Protein AF-A0A965QPT8-F1 (afdb_monomer_lite)

Foldseek 3Di:
DVVVVVVVVLVVVLVVLVVVLVVLVVVLVVLVVVLVVLVVVLVVLVVVLVVLVVVLVVLVVVLVVDDDPVNVVSVVVNVVSVVVNVVSVVVNVVSVVVNVVSVVVSVVSVVVSVVSVVVSCVSVDDPVPVVVVVVVVVVCCVVPPDPDDPPLLVLLLVPPQPPPEAPDQPQDQFAFDDDPNDTFGLVLLVVVVVVVVVVCVVPVQFAEEEEELDDVHLVSNVVVCCVRPVPQVVDPPRYDRYYLVPCPPAAGQEYEYEHGWAAHPVRATDPCSDCLLPECVLVSVVRRVPRHPHYYRYHYNDALVSQPVVPGPYCSSVVVSVVRVQSVCVNVVPPRDDRPPPPPDDPCVDPLNCCQVPPDPDPQWHWDPDDPLASIWIARNVVRDTPDTHHDCPDNVSVDSDPCSNVPD

Secondary structure (DSSP, 8-state):
-HHHHHHHHHHHHHHHHHHHHHHHHHHHHHHHHHHHHHHHHHHHHHHHHHHHHHHHHHHHHHHTT--THHHHHHHHHHHHHHHHHHHHHHHHHHHHHHHHHHHHHHHHHHHHHHHHHHHHHHHHSSSHHHHHHHHHHHHHHHHS---S-TTHHHHHHTTSS-SS--S--EE-----EEETTEEE-HHHHHHHHHHHHHHHHH-TTS-EEEEESSHHHHHHHHHHHHHH-HHHHT-TTTEEEEETTT-SS--EEEEEEE----B-TTSPBP---GGGGSTTHHHHHHHHHT-EEEEEEEEESS-GGG--GGG-SSHHHHHHHHHHHHHHHHHTT--PPP--------GGGSHHHHHHHH---BTTEEEE---TTSSEEEEETTTTEEEEEE--SSHHHHS-SSHHHHH--

Structure (mmCIF, N/CA/C/O backbone):
data_AF-A0A965QPT8-F1
#
_entry.id   AF-A0A965QPT8-F1
#
loop_
_atom_site.group_PDB
_atom_site.id
_atom_site.type_symbol
_atom_site.label_atom_id
_atom_site.label_alt_id
_atom_site.label_comp_id
_atom_site.label_asym_id
_atom_site.label_entity_id
_atom_site.label_seq_id
_atom_site.pdbx_PDB_ins_code
_atom_site.Cartn_x
_atom_site.Cartn_y
_atom_site.Cartn_z
_atom_site.occupancy
_atom_site.B_iso_or_equiv
_atom_site.auth_seq_id
_atom_site.auth_comp_id
_atom_site.auth_asym_id
_atom_site.auth_atom_id
_atom_site.pdbx_PDB_model_num
ATOM 1 N N . ALA A 1 1 ? -0.786 41.538 -12.255 1.00 50.56 1 ALA A N 1
ATOM 2 C CA . ALA A 1 1 ? 0.333 42.126 -11.485 1.00 50.56 1 ALA A CA 1
ATOM 3 C C . ALA A 1 1 ? 1.001 41.079 -10.585 1.00 50.56 1 ALA A C 1
ATOM 5 O O . ALA A 1 1 ? 1.682 40.236 -11.138 1.00 50.56 1 ALA A O 1
ATOM 6 N N . LEU A 1 2 ? 0.750 41.017 -9.266 1.00 43.22 2 LEU A N 1
ATOM 7 C CA . LEU A 1 2 ? 1.471 40.106 -8.341 1.00 43.22 2 LEU A CA 1
ATOM 8 C C . LEU A 1 2 ? 1.385 38.607 -8.709 1.00 43.22 2 LEU A C 1
ATOM 10 O O . LEU A 1 2 ? 2.377 37.894 -8.639 1.00 43.22 2 LEU A O 1
ATOM 14 N N . LYS A 1 3 ? 0.218 38.133 -9.168 1.00 45.47 3 LYS A N 1
ATOM 15 C CA . LYS A 1 3 ? 0.028 36.746 -9.643 1.00 45.47 3 LYS A CA 1
ATOM 16 C C . LYS A 1 3 ? 0.773 36.444 -10.955 1.00 45.47 3 LYS A C 1
ATOM 18 O O . LYS A 1 3 ? 1.236 35.329 -11.150 1.00 45.47 3 LYS A O 1
ATOM 23 N N . GLU A 1 4 ? 0.874 37.423 -11.853 1.00 49.72 4 GLU A N 1
ATOM 24 C CA . GLU A 1 4 ? 1.564 37.270 -13.147 1.00 49.72 4 GLU A CA 1
ATOM 25 C C . GLU A 1 4 ? 3.082 37.326 -12.981 1.00 49.72 4 GLU A C 1
ATOM 27 O O . GLU A 1 4 ? 3.799 36.580 -13.638 1.00 49.72 4 GLU A O 1
ATOM 32 N N . GLU A 1 5 ? 3.567 38.166 -12.070 1.00 60.28 5 GLU A N 1
ATOM 33 C CA . GLU A 1 5 ? 4.981 38.261 -11.705 1.00 60.28 5 GLU A CA 1
ATOM 34 C C . GLU A 1 5 ? 5.478 36.944 -11.089 1.00 60.28 5 GLU A C 1
ATOM 36 O O . GLU A 1 5 ? 6.514 36.417 -11.489 1.00 60.28 5 GLU A O 1
ATOM 41 N N . GLN A 1 6 ? 4.671 36.339 -10.213 1.00 57.94 6 GLN A N 1
ATOM 42 C CA . GLN A 1 6 ? 4.977 35.051 -9.590 1.00 57.94 6 GLN A CA 1
ATOM 43 C C . GLN A 1 6 ? 4.941 33.883 -10.592 1.00 57.94 6 GLN A C 1
ATOM 45 O O . GLN A 1 6 ? 5.857 33.066 -10.620 1.00 57.94 6 GLN A O 1
ATOM 50 N N . LEU A 1 7 ? 3.954 33.856 -11.496 1.00 59.75 7 LEU A N 1
ATOM 51 C CA . LEU A 1 7 ? 3.874 32.856 -12.569 1.00 59.75 7 LEU A CA 1
ATOM 52 C C . LEU A 1 7 ? 5.049 32.960 -13.561 1.00 59.75 7 LEU A C 1
ATOM 54 O O . LEU A 1 7 ? 5.481 31.959 -14.133 1.00 59.75 7 LEU A O 1
ATOM 58 N N . THR A 1 8 ? 5.552 34.173 -13.788 1.00 70.94 8 THR A N 1
ATOM 59 C CA . THR A 1 8 ? 6.697 34.418 -14.675 1.00 70.94 8 THR A CA 1
ATOM 60 C C . THR A 1 8 ? 7.992 33.921 -14.032 1.00 70.94 8 THR A C 1
ATOM 62 O O . THR A 1 8 ? 8.745 33.200 -14.682 1.00 70.94 8 THR A O 1
ATOM 65 N N . ALA A 1 9 ? 8.194 34.196 -12.740 1.00 72.38 9 ALA A N 1
ATOM 66 C CA . ALA A 1 9 ? 9.336 33.689 -11.979 1.00 72.38 9 ALA A CA 1
ATOM 67 C C . ALA A 1 9 ? 9.368 32.148 -11.907 1.00 72.38 9 ALA A C 1
ATOM 69 O O . ALA A 1 9 ? 10.425 31.540 -12.086 1.00 72.38 9 ALA A O 1
ATOM 70 N N . ASP A 1 10 ? 8.213 31.501 -11.724 1.00 71.19 10 ASP A N 1
ATOM 71 C CA . ASP A 1 10 ? 8.118 30.035 -11.694 1.00 71.19 10 ASP A CA 1
ATOM 72 C C . ASP A 1 10 ? 8.452 29.407 -13.058 1.00 71.19 10 ASP A C 1
ATOM 74 O O . ASP A 1 10 ? 9.166 28.405 -13.130 1.00 71.19 10 ASP A O 1
ATOM 78 N N . ARG A 1 11 ? 8.008 30.027 -14.161 1.00 74.50 11 ARG A N 1
ATOM 79 C CA . ARG A 1 11 ? 8.351 29.591 -15.528 1.00 74.50 11 ARG A CA 1
ATOM 80 C C . ARG A 1 11 ? 9.834 29.750 -15.837 1.00 74.50 11 ARG A C 1
ATOM 82 O O . ARG A 1 11 ? 10.418 28.877 -16.476 1.00 74.50 11 ARG A O 1
ATOM 89 N N . GLU A 1 12 ? 10.449 30.842 -15.394 1.00 82.06 12 GLU A N 1
ATOM 90 C CA . GLU A 1 12 ? 11.890 31.054 -15.552 1.00 82.06 12 GLU A CA 1
ATOM 91 C C . GLU A 1 12 ? 12.697 30.017 -14.766 1.00 82.06 12 GLU A C 1
ATOM 93 O O . GLU A 1 12 ? 13.666 29.463 -15.292 1.00 82.06 12 GLU A O 1
ATOM 98 N N . LYS A 1 13 ? 12.255 29.683 -13.548 1.00 81.19 13 LYS A N 1
ATOM 99 C CA . LYS A 1 13 ? 12.874 28.644 -12.722 1.00 81.19 13 LYS A CA 1
ATOM 100 C C . LYS A 1 13 ? 12.745 27.253 -13.355 1.00 81.19 13 LYS A C 1
ATOM 102 O O . LYS A 1 13 ? 13.746 26.552 -13.474 1.00 81.19 13 LYS A O 1
ATOM 107 N N . GLN A 1 14 ? 11.561 26.883 -13.845 1.00 79.50 14 GLN A N 1
ATOM 108 C CA . GLN A 1 14 ? 11.349 25.622 -14.572 1.00 79.50 14 GLN A CA 1
ATOM 109 C C . GLN A 1 14 ? 12.210 25.539 -15.839 1.00 79.50 14 GLN A C 1
ATOM 111 O O . GLN A 1 14 ? 12.850 24.521 -16.097 1.00 79.50 14 GLN A O 1
ATOM 116 N N . ALA A 1 15 ? 12.281 26.624 -16.615 1.00 84.06 15 ALA A N 1
ATOM 117 C CA . ALA A 1 15 ? 13.116 26.679 -17.809 1.00 84.06 15 ALA A CA 1
ATOM 118 C C . ALA A 1 15 ? 14.611 26.537 -17.476 1.00 84.06 15 ALA A C 1
ATOM 120 O O . ALA A 1 15 ? 15.353 25.933 -18.251 1.00 84.06 15 ALA A O 1
ATOM 121 N N . ALA A 1 16 ? 15.062 27.067 -16.336 1.00 87.56 16 ALA A N 1
ATOM 122 C CA . ALA A 1 16 ? 16.435 26.904 -15.870 1.00 87.56 16 ALA A CA 1
ATOM 123 C C . ALA A 1 16 ? 16.743 25.447 -15.484 1.00 87.56 16 ALA A C 1
ATOM 125 O O . ALA A 1 16 ? 17.744 24.904 -15.953 1.00 87.56 16 ALA A O 1
ATOM 126 N N . VAL A 1 17 ? 15.864 24.794 -14.716 1.00 86.12 17 VAL A N 1
ATOM 127 C CA . VAL A 1 17 ? 16.015 23.377 -14.332 1.00 86.12 17 VAL A CA 1
ATOM 128 C C . VAL A 1 17 ? 15.982 22.472 -15.571 1.00 86.12 17 VAL A C 1
ATOM 130 O O . VAL A 1 17 ? 16.846 21.614 -15.738 1.00 86.12 17 VAL A O 1
ATOM 133 N N . GLN A 1 18 ? 15.078 22.726 -16.523 1.00 84.00 18 GLN A N 1
ATOM 134 C CA . GLN A 1 18 ? 15.009 21.962 -17.772 1.00 84.00 18 GLN A CA 1
ATOM 135 C C . GLN A 1 18 ? 16.285 22.086 -18.624 1.00 84.00 18 GLN A C 1
ATOM 137 O O . GLN A 1 18 ? 16.716 21.112 -19.244 1.00 84.00 18 GLN A O 1
ATOM 142 N N . ARG A 1 19 ? 16.929 23.262 -18.653 1.00 91.12 19 ARG A N 1
ATOM 143 C CA . ARG A 1 19 ? 18.230 23.431 -19.330 1.00 91.12 19 ARG A CA 1
ATOM 144 C C . ARG A 1 19 ? 19.323 22.592 -18.670 1.00 91.12 19 ARG A C 1
ATOM 146 O O . ARG A 1 19 ? 20.149 22.029 -19.382 1.00 91.12 19 ARG A O 1
ATOM 153 N N . GLN A 1 20 ? 19.319 22.492 -17.341 1.00 89.81 20 GLN A N 1
ATOM 154 C CA . GLN A 1 20 ? 20.277 21.663 -16.606 1.00 89.81 20 GLN A CA 1
ATOM 155 C C . GLN A 1 20 ? 20.060 20.171 -16.889 1.00 89.81 20 GLN A C 1
ATOM 157 O O . GLN A 1 20 ? 21.029 19.477 -17.184 1.00 89.81 20 GLN A O 1
ATOM 162 N N . ILE A 1 21 ? 18.807 19.701 -16.917 1.00 83.81 21 ILE A N 1
ATOM 163 C CA . ILE A 1 21 ? 18.468 18.318 -17.303 1.00 83.81 21 ILE A CA 1
ATOM 164 C C . ILE A 1 21 ? 18.983 18.005 -18.712 1.00 83.81 21 ILE A C 1
ATOM 166 O O . ILE A 1 21 ? 19.650 16.993 -18.915 1.00 83.81 21 ILE A O 1
ATOM 170 N N . ASN A 1 22 ? 18.734 18.891 -19.680 1.00 87.69 22 ASN A N 1
ATOM 171 C CA . ASN A 1 22 ? 19.180 18.685 -21.059 1.00 87.69 22 ASN A CA 1
ATOM 172 C C . ASN A 1 22 ? 20.716 18.675 -21.179 1.00 87.69 22 ASN A C 1
ATOM 174 O O . ASN A 1 22 ? 21.258 17.902 -21.966 1.00 87.69 22 ASN A O 1
ATOM 178 N N . SER A 1 23 ? 21.421 19.492 -20.385 1.00 91.81 23 SER A N 1
ATOM 179 C CA . SER A 1 23 ? 22.890 19.451 -20.299 1.00 91.81 23 SER A CA 1
ATOM 180 C C . SER A 1 23 ? 23.375 18.090 -19.801 1.00 91.81 23 SER A C 1
ATOM 182 O O . SER A 1 23 ? 24.230 17.473 -20.432 1.00 91.81 23 SER A O 1
ATOM 184 N N . LYS A 1 24 ? 22.781 17.585 -18.712 1.00 87.62 24 LYS A N 1
ATOM 185 C CA . LYS A 1 24 ? 23.139 16.284 -18.132 1.00 87.62 24 LYS A CA 1
ATOM 186 C C . LYS A 1 24 ? 22.834 15.124 -19.070 1.00 87.62 24 LYS A C 1
ATOM 188 O O . LYS A 1 24 ? 23.633 14.200 -19.167 1.00 87.62 24 LYS A O 1
ATOM 193 N N . LEU A 1 25 ? 21.737 15.200 -19.821 1.00 85.31 25 LEU A N 1
ATOM 194 C CA . LEU A 1 25 ? 21.404 14.207 -20.840 1.00 85.31 25 LEU A CA 1
ATOM 195 C C . LEU A 1 25 ? 22.477 14.140 -21.939 1.00 85.31 25 LEU A C 1
ATOM 197 O O . LEU A 1 25 ? 22.911 13.051 -22.298 1.00 85.31 25 LEU A O 1
ATOM 201 N N . SER A 1 26 ? 22.964 15.290 -22.411 1.00 90.25 26 SER A N 1
ATOM 202 C CA . SER A 1 26 ? 24.035 15.342 -23.415 1.00 90.25 26 SER A CA 1
ATOM 203 C C . SER A 1 26 ? 25.367 14.772 -22.898 1.00 90.25 26 SER A C 1
ATOM 205 O O . SER A 1 26 ? 26.088 14.101 -23.644 1.00 90.25 26 SER A O 1
ATOM 207 N N . GLU A 1 27 ? 25.695 15.003 -21.622 1.00 90.56 27 GLU A N 1
ATOM 208 C CA . GLU A 1 27 ? 26.868 14.406 -20.964 1.00 90.56 27 GLU A CA 1
ATOM 209 C C . GLU A 1 27 ? 26.737 12.871 -20.877 1.00 90.56 27 GLU A C 1
ATOM 211 O O . GLU A 1 27 ? 27.682 12.152 -21.214 1.00 90.56 27 GLU A O 1
ATOM 216 N N . ILE A 1 28 ? 25.551 12.365 -20.513 1.00 83.44 28 ILE A N 1
ATOM 217 C CA . ILE A 1 28 ? 25.244 10.926 -20.454 1.00 83.44 28 ILE A CA 1
ATOM 218 C C . ILE A 1 28 ? 25.364 10.277 -21.840 1.00 83.44 28 ILE A C 1
ATOM 220 O O . ILE A 1 28 ? 26.053 9.267 -21.976 1.00 83.44 28 ILE A O 1
ATOM 224 N N . GLU A 1 29 ? 24.772 10.869 -22.881 1.00 88.69 29 GLU A N 1
ATOM 225 C CA . GLU A 1 29 ? 24.852 10.359 -24.262 1.00 88.69 29 GLU A CA 1
ATOM 226 C C . GLU A 1 29 ? 26.306 10.260 -24.757 1.00 88.69 29 GLU A C 1
ATOM 228 O O . GLU A 1 29 ? 26.697 9.302 -25.435 1.00 88.69 29 GLU A O 1
ATOM 233 N N . THR A 1 30 ? 27.141 11.233 -24.380 1.00 91.31 30 THR A N 1
ATOM 234 C CA . THR A 1 30 ? 28.570 11.231 -24.718 1.00 91.31 30 THR A CA 1
ATOM 235 C C . THR A 1 30 ? 29.298 10.060 -24.048 1.00 91.31 30 THR A C 1
ATOM 237 O O . THR A 1 30 ? 30.076 9.363 -24.708 1.00 91.31 30 THR A O 1
ATOM 240 N N . LEU A 1 31 ? 29.022 9.802 -22.764 1.00 87.25 31 LEU A N 1
ATOM 241 C CA . LEU A 1 31 ? 29.591 8.663 -22.036 1.00 87.25 31 LEU A CA 1
ATOM 242 C C . LEU A 1 31 ? 29.100 7.321 -22.586 1.00 87.25 31 LEU A C 1
ATOM 244 O O . LEU A 1 31 ? 29.902 6.408 -22.747 1.00 87.25 31 LEU A O 1
ATOM 248 N N . GLU A 1 32 ? 27.825 7.192 -22.950 1.00 84.69 32 GLU A N 1
ATOM 249 C CA . GLU A 1 32 ? 27.289 5.965 -23.556 1.00 84.69 32 GLU A CA 1
ATOM 250 C C . GLU A 1 32 ? 27.970 5.625 -24.886 1.00 84.69 32 GLU A C 1
ATOM 252 O O . GLU A 1 32 ? 28.325 4.468 -25.142 1.00 84.69 32 GLU A O 1
ATOM 257 N N . SER A 1 33 ? 28.231 6.640 -25.711 1.00 91.00 33 SER A N 1
ATOM 258 C CA . SER A 1 33 ? 29.030 6.481 -26.927 1.00 91.00 33 SER A CA 1
ATOM 259 C C . SER A 1 33 ? 30.456 6.003 -26.609 1.00 91.00 33 SER A C 1
ATOM 261 O O . SER A 1 33 ? 30.985 5.136 -27.310 1.00 91.00 33 SER A O 1
ATOM 263 N N . ASN A 1 34 ? 31.098 6.540 -25.568 1.00 89.12 34 ASN A N 1
ATOM 264 C CA . ASN A 1 34 ? 32.452 6.132 -25.174 1.00 89.12 34 ASN A CA 1
ATOM 265 C C . ASN A 1 34 ? 32.494 4.701 -24.623 1.00 89.12 34 ASN A C 1
ATOM 267 O O . ASN A 1 34 ? 33.325 3.910 -25.069 1.00 89.12 34 ASN A O 1
ATOM 271 N N . LEU A 1 35 ? 31.548 4.329 -23.757 1.00 86.12 35 LEU A N 1
ATOM 272 C CA . LEU A 1 35 ? 31.392 2.966 -23.238 1.00 86.12 35 LEU A CA 1
ATOM 273 C C . LEU A 1 35 ? 31.191 1.952 -24.369 1.00 86.12 35 LEU A C 1
ATOM 275 O O . LEU A 1 35 ? 31.796 0.877 -24.366 1.00 86.12 35 LEU A O 1
ATOM 279 N N . THR A 1 36 ? 30.404 2.314 -25.385 1.00 89.12 36 THR A N 1
ATOM 280 C CA . THR A 1 36 ? 30.201 1.477 -26.576 1.00 89.12 36 THR A CA 1
ATOM 281 C C . THR A 1 36 ? 31.514 1.257 -27.335 1.00 89.12 36 THR A C 1
ATOM 283 O O . THR A 1 36 ? 31.827 0.129 -27.720 1.00 89.12 36 THR A O 1
ATOM 286 N N . LYS A 1 37 ? 32.320 2.314 -27.520 1.00 91.94 37 LYS A N 1
ATOM 287 C CA . LYS A 1 37 ? 33.637 2.223 -28.176 1.00 91.94 37 LYS A CA 1
ATOM 288 C C . LYS A 1 37 ? 34.616 1.360 -27.378 1.00 91.94 37 LYS A C 1
ATOM 290 O O . LYS A 1 37 ? 35.247 0.486 -27.966 1.00 91.94 37 LYS A O 1
ATOM 295 N N . LEU A 1 38 ? 34.702 1.560 -26.062 1.00 88.69 38 LEU A N 1
ATOM 296 C CA . LEU A 1 38 ? 35.573 0.784 -25.170 1.00 88.69 38 LEU A CA 1
ATOM 297 C C . LEU A 1 38 ? 35.187 -0.699 -25.140 1.00 88.69 38 LEU A C 1
ATOM 299 O O . LEU A 1 38 ? 36.053 -1.569 -25.192 1.00 88.69 38 LEU A O 1
ATOM 303 N N . THR A 1 39 ? 33.888 -1.002 -25.133 1.00 87.06 39 THR A N 1
ATOM 304 C CA . THR A 1 39 ? 33.388 -2.384 -25.192 1.00 87.06 39 THR A CA 1
ATOM 305 C C . THR A 1 39 ? 33.789 -3.067 -26.504 1.00 87.06 39 THR A C 1
ATOM 307 O O . THR A 1 39 ? 34.245 -4.211 -26.501 1.00 87.06 39 THR A O 1
ATOM 310 N N . ALA A 1 40 ? 33.680 -2.360 -27.635 1.00 90.88 40 ALA A N 1
ATOM 311 C CA . ALA A 1 40 ? 34.121 -2.874 -28.931 1.00 90.88 40 ALA A CA 1
ATOM 312 C C . ALA A 1 40 ? 35.648 -3.077 -28.994 1.00 90.88 40 ALA A C 1
ATOM 314 O O . ALA A 1 40 ? 36.122 -4.075 -29.542 1.00 90.88 40 ALA A O 1
ATOM 315 N N . GLU A 1 41 ? 36.423 -2.158 -28.411 1.00 92.56 41 GLU A N 1
ATOM 316 C CA . GLU A 1 41 ? 37.880 -2.272 -28.306 1.00 92.56 41 GLU A CA 1
ATOM 317 C C . GLU A 1 41 ? 38.298 -3.489 -27.468 1.00 92.56 41 GLU A C 1
ATOM 319 O O . GLU A 1 41 ? 39.163 -4.257 -27.897 1.00 92.56 41 GLU A O 1
ATOM 324 N N . LEU A 1 42 ? 37.638 -3.726 -26.329 1.00 90.81 42 LEU A N 1
ATOM 325 C CA . LEU A 1 42 ? 37.866 -4.906 -25.491 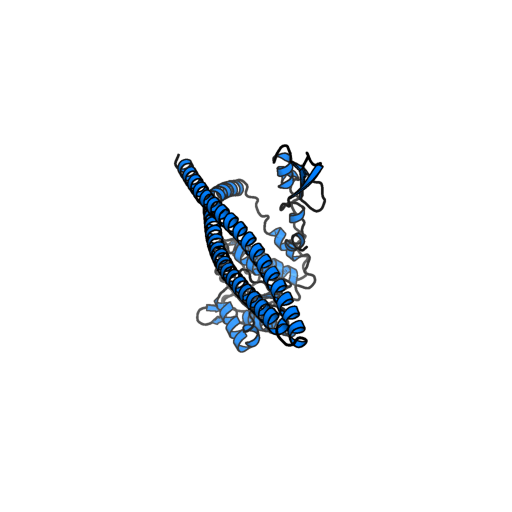1.00 90.81 42 LEU A CA 1
ATOM 326 C C . LEU A 1 42 ? 37.602 -6.207 -26.256 1.00 90.81 42 LEU A C 1
ATOM 328 O O . LEU A 1 42 ? 38.450 -7.098 -26.233 1.00 90.81 42 LEU A O 1
ATOM 332 N N . GLY A 1 43 ? 36.494 -6.294 -26.999 1.00 87.31 43 GLY A N 1
ATOM 333 C CA . GLY A 1 43 ? 36.199 -7.466 -27.833 1.00 87.31 43 GLY A CA 1
ATOM 334 C C . GLY A 1 43 ? 37.259 -7.715 -28.917 1.00 87.31 43 GLY A C 1
ATOM 335 O O . GLY A 1 43 ? 37.660 -8.855 -29.160 1.00 87.31 43 GLY A O 1
ATOM 336 N N . SER A 1 44 ? 37.781 -6.649 -29.532 1.00 94.12 44 SER A N 1
ATOM 337 C CA . SER A 1 44 ? 38.878 -6.737 -30.509 1.00 94.12 44 SER A CA 1
ATOM 338 C C . SER A 1 44 ? 40.188 -7.219 -29.873 1.00 94.12 44 SER A C 1
ATOM 340 O O . SER A 1 44 ? 40.868 -8.095 -30.417 1.00 94.12 44 SER A O 1
ATOM 342 N N . LEU A 1 45 ? 40.539 -6.690 -28.696 1.00 92.94 45 LEU A N 1
ATOM 343 C CA . LEU A 1 45 ? 41.721 -7.117 -27.944 1.00 92.94 45 LEU A CA 1
ATOM 344 C C . LEU A 1 45 ? 41.620 -8.585 -27.519 1.00 92.94 45 LEU A C 1
ATOM 346 O O . LEU A 1 45 ? 42.596 -9.320 -27.658 1.00 92.94 45 LEU A O 1
ATOM 350 N N . GLU A 1 46 ? 40.449 -9.036 -27.070 1.00 92.06 46 GLU A N 1
ATOM 351 C CA . GLU A 1 46 ? 40.205 -10.437 -26.715 1.00 92.06 46 GLU A CA 1
ATOM 352 C C . GLU A 1 46 ? 40.377 -11.382 -27.903 1.00 92.06 46 GLU A C 1
ATOM 354 O O . GLU A 1 46 ? 41.046 -12.408 -27.769 1.00 92.06 46 GLU A O 1
ATOM 359 N N . SER A 1 47 ? 39.858 -11.018 -29.080 1.00 94.19 47 SER A N 1
ATOM 360 C CA . SER A 1 47 ? 40.073 -11.799 -30.303 1.00 94.19 47 SER A CA 1
ATOM 361 C C . SER A 1 47 ? 41.562 -11.918 -30.635 1.00 94.19 47 SER A C 1
ATOM 363 O O . SER A 1 47 ? 42.063 -13.018 -30.851 1.00 94.19 47 SER A O 1
ATOM 365 N N . ARG A 1 48 ? 42.298 -10.798 -30.603 1.00 95.56 48 ARG A N 1
ATOM 366 C CA . ARG A 1 48 ? 43.740 -10.772 -30.905 1.00 95.56 48 ARG A CA 1
ATOM 367 C C . ARG A 1 48 ? 44.560 -11.589 -29.905 1.00 95.56 48 ARG A C 1
ATOM 369 O O . ARG A 1 48 ? 45.533 -12.230 -30.302 1.00 95.56 48 ARG A O 1
ATOM 376 N N . ILE A 1 49 ? 44.191 -11.562 -28.623 1.00 93.88 49 ILE A N 1
ATOM 377 C CA . ILE A 1 49 ? 44.816 -12.397 -27.588 1.00 93.88 49 ILE A CA 1
ATOM 378 C C . ILE A 1 49 ? 44.559 -13.875 -27.891 1.00 93.88 49 ILE A C 1
ATOM 380 O O . ILE A 1 49 ? 45.511 -14.654 -27.914 1.00 93.88 49 ILE A O 1
ATOM 384 N N . ASN A 1 50 ? 43.315 -14.258 -28.188 1.00 93.69 50 ASN A N 1
ATOM 385 C CA . ASN A 1 50 ? 42.963 -15.642 -28.510 1.00 93.69 50 ASN A CA 1
ATOM 386 C C . ASN A 1 50 ? 43.732 -16.168 -29.730 1.00 93.69 50 ASN A C 1
ATOM 388 O O . ASN A 1 50 ? 44.290 -17.265 -29.665 1.00 93.69 50 ASN A O 1
ATOM 392 N N . ASP A 1 51 ? 43.845 -15.373 -30.797 1.00 95.06 51 ASP A N 1
ATOM 393 C CA . ASP A 1 51 ? 44.622 -15.732 -31.990 1.00 95.06 51 ASP A CA 1
ATOM 394 C C . ASP A 1 51 ? 46.096 -15.992 -31.638 1.00 95.06 51 ASP A C 1
ATOM 396 O O . ASP A 1 51 ? 46.693 -16.991 -32.047 1.00 95.06 51 ASP A O 1
ATOM 400 N N . LYS A 1 52 ? 46.698 -15.116 -30.823 1.00 93.94 52 LYS A N 1
ATOM 401 C CA . LYS A 1 52 ? 48.093 -15.262 -30.380 1.00 93.94 52 LYS A CA 1
ATOM 402 C C . LYS A 1 52 ? 48.289 -16.474 -29.469 1.00 93.94 52 LYS A C 1
ATOM 404 O O . LYS A 1 52 ? 49.298 -17.165 -29.604 1.00 93.94 52 LYS A O 1
ATOM 409 N N . VAL A 1 53 ? 47.330 -16.779 -28.596 1.00 94.06 53 VAL A N 1
ATOM 410 C CA . VAL A 1 53 ? 47.342 -17.981 -27.746 1.00 94.06 53 VAL A CA 1
ATOM 411 C C . VAL A 1 53 ? 47.259 -19.260 -28.590 1.00 94.06 53 VAL A C 1
ATOM 413 O O . VAL A 1 53 ? 47.978 -20.222 -28.312 1.00 94.06 53 VAL A O 1
ATOM 416 N N . GLN A 1 54 ? 46.458 -19.276 -29.659 1.00 93.62 54 GLN A N 1
ATOM 417 C CA . GLN A 1 54 ? 46.413 -20.407 -30.594 1.00 93.62 54 GLN A CA 1
ATOM 418 C C . GLN A 1 54 ? 47.744 -20.599 -31.331 1.00 93.62 54 GLN A C 1
ATOM 420 O O . GLN A 1 54 ? 48.255 -21.720 -31.395 1.00 93.62 54 GLN A O 1
ATOM 425 N N . ILE A 1 55 ? 48.345 -19.511 -31.829 1.00 93.31 55 ILE A N 1
ATOM 426 C CA . ILE A 1 55 ? 49.669 -19.544 -32.472 1.00 93.31 55 ILE A CA 1
ATOM 427 C C . ILE A 1 55 ? 50.721 -20.083 -31.498 1.00 93.31 55 ILE A C 1
ATOM 429 O O . ILE A 1 55 ? 51.497 -20.969 -31.860 1.00 93.31 55 ILE A O 1
ATOM 433 N N . LYS A 1 56 ? 50.715 -19.594 -30.251 1.00 92.56 56 LYS A N 1
ATOM 434 C CA . LYS A 1 56 ? 51.596 -20.073 -29.182 1.00 92.56 56 LYS A CA 1
ATOM 435 C C . LYS A 1 56 ? 51.472 -21.590 -29.000 1.00 92.56 56 LYS A C 1
ATOM 437 O O . LYS A 1 56 ? 52.480 -22.288 -29.048 1.00 92.56 56 LYS A O 1
ATOM 442 N N . SER A 1 57 ? 50.249 -22.108 -28.875 1.00 91.00 57 SER A N 1
ATOM 443 C CA . SER A 1 57 ? 50.003 -23.547 -28.704 1.00 91.00 57 SER A CA 1
ATOM 444 C C . SER A 1 57 ? 50.500 -24.387 -29.892 1.00 91.00 57 SER A C 1
ATOM 446 O O . SER A 1 57 ? 51.079 -25.459 -29.694 1.00 91.00 57 SER A O 1
ATOM 448 N N . SER A 1 58 ? 50.333 -23.902 -31.130 1.00 91.38 58 SER A N 1
ATOM 449 C CA . SER A 1 58 ? 50.869 -24.576 -32.325 1.00 91.38 58 SER A CA 1
ATOM 450 C C . SER A 1 58 ? 52.397 -24.648 -32.291 1.00 91.38 58 SER A C 1
ATOM 452 O O . SER A 1 58 ? 52.973 -25.722 -32.472 1.00 91.38 58 SER A O 1
ATOM 454 N N . LEU A 1 59 ? 53.059 -23.525 -31.985 1.00 89.00 59 LEU A N 1
ATOM 455 C CA . LEU A 1 59 ? 54.519 -23.449 -31.894 1.00 89.00 59 LEU A CA 1
ATOM 456 C C . LEU A 1 59 ? 55.077 -24.364 -30.795 1.00 89.00 59 LEU A C 1
ATOM 458 O O . LEU A 1 59 ? 56.063 -25.062 -31.028 1.00 89.00 59 LEU A O 1
ATOM 462 N N . GLU A 1 60 ? 54.432 -24.417 -29.626 1.00 88.12 60 GLU A N 1
ATOM 463 C CA . GLU A 1 60 ? 54.808 -25.316 -28.525 1.00 88.12 60 GLU A CA 1
ATOM 464 C C . GLU A 1 60 ? 54.720 -26.796 -28.921 1.00 88.12 60 GLU A C 1
ATOM 466 O O . GLU A 1 60 ? 55.584 -27.596 -28.553 1.00 88.12 60 GLU A O 1
ATOM 471 N N . ASN A 1 61 ? 53.691 -27.180 -29.680 1.00 87.56 61 ASN A N 1
ATOM 472 C CA . ASN A 1 61 ? 53.524 -28.555 -30.147 1.00 87.56 61 ASN A CA 1
ATOM 473 C C . ASN A 1 61 ? 54.557 -28.940 -31.207 1.00 87.56 61 ASN A C 1
ATOM 475 O O . ASN A 1 61 ? 55.075 -30.055 -31.188 1.00 87.56 61 ASN A O 1
ATOM 479 N N . GLU A 1 62 ? 54.894 -28.023 -32.107 1.00 85.12 62 GLU A N 1
ATOM 480 C CA . GLU A 1 62 ? 55.918 -28.255 -33.121 1.00 85.12 62 GLU A CA 1
ATOM 481 C C . GLU A 1 62 ? 57.328 -28.339 -32.523 1.00 85.12 62 GLU A C 1
ATOM 483 O O . GLU A 1 62 ? 58.141 -29.143 -32.980 1.00 85.12 62 GLU A O 1
ATOM 488 N N . LEU A 1 63 ? 57.615 -27.546 -31.485 1.00 84.69 63 LEU A N 1
ATOM 489 C CA . LEU A 1 63 ? 58.904 -27.547 -30.791 1.00 84.69 63 LEU A CA 1
ATOM 490 C C . LEU A 1 63 ? 59.224 -28.915 -30.163 1.00 84.69 63 LEU A C 1
ATOM 492 O O . LEU A 1 63 ? 60.379 -29.331 -30.165 1.00 84.69 63 LEU A O 1
ATOM 496 N N . LYS A 1 64 ? 58.205 -29.648 -29.689 1.00 82.12 64 LYS A N 1
ATOM 497 C CA . LYS A 1 64 ? 58.362 -30.998 -29.109 1.00 82.12 64 LYS A CA 1
ATOM 498 C C . LYS A 1 64 ? 58.928 -32.028 -30.095 1.00 82.12 64 LYS A C 1
ATOM 500 O O . LYS A 1 64 ? 59.453 -33.046 -29.655 1.00 82.12 64 LYS A O 1
ATOM 505 N N . ASN A 1 65 ? 58.833 -31.768 -31.400 1.00 78.25 65 ASN A N 1
ATOM 506 C CA . ASN A 1 65 ? 59.168 -32.717 -32.464 1.00 78.25 65 ASN A CA 1
ATOM 507 C C . ASN A 1 65 ? 60.439 -32.339 -33.253 1.00 78.25 65 ASN A C 1
ATOM 509 O O . ASN A 1 65 ? 60.718 -32.954 -34.281 1.00 78.25 65 ASN A O 1
ATOM 513 N N . LEU A 1 66 ? 61.200 -31.329 -32.813 1.00 75.38 66 LEU A N 1
ATOM 514 C CA . LEU A 1 66 ? 62.347 -30.775 -33.546 1.00 75.38 66 LEU A CA 1
ATOM 515 C C . LEU A 1 66 ? 63.652 -30.842 -32.744 1.00 75.38 66 LEU A C 1
ATOM 517 O O . LEU A 1 66 ? 63.649 -30.787 -31.518 1.00 75.38 66 LEU A O 1
ATOM 521 N N . GLY A 1 67 ? 64.785 -30.915 -33.449 1.00 69.31 67 GLY A N 1
ATOM 522 C CA . GLY A 1 67 ? 66.129 -30.885 -32.864 1.00 69.31 67 GLY A CA 1
ATOM 523 C C . GLY A 1 67 ? 67.086 -29.991 -33.657 1.00 69.31 67 GLY A C 1
ATOM 524 O O . GLY A 1 67 ? 66.858 -29.709 -34.830 1.00 69.31 67 GLY A O 1
ATOM 525 N N . GLY A 1 68 ? 68.171 -29.535 -33.024 1.00 71.25 68 GLY A N 1
ATOM 526 C CA . GLY A 1 68 ? 69.196 -28.709 -33.679 1.00 71.25 68 GLY A CA 1
ATOM 527 C C . GLY A 1 68 ? 68.777 -27.248 -33.903 1.00 71.25 68 GLY A C 1
ATOM 528 O O . GLY A 1 68 ? 68.033 -26.681 -33.106 1.00 71.25 68 GLY A O 1
ATOM 529 N N . ILE A 1 69 ? 69.273 -26.612 -34.969 1.00 72.56 69 ILE A N 1
ATOM 530 C CA . ILE A 1 69 ? 69.094 -25.169 -35.251 1.00 72.56 69 ILE A CA 1
ATOM 531 C C . ILE A 1 69 ? 67.610 -24.769 -35.382 1.00 72.56 69 ILE A C 1
ATOM 533 O O . ILE A 1 69 ? 67.225 -23.697 -34.910 1.00 72.56 69 ILE A O 1
ATOM 537 N N . ASP A 1 70 ? 66.762 -25.650 -35.917 1.00 76.12 70 ASP A N 1
ATOM 538 C CA . ASP A 1 70 ? 65.323 -25.401 -36.100 1.00 76.12 70 ASP A CA 1
ATOM 539 C C . ASP A 1 70 ? 64.573 -25.240 -34.765 1.00 76.12 70 ASP A C 1
ATOM 541 O O . ASP A 1 70 ? 63.608 -24.480 -34.668 1.00 76.12 70 ASP A O 1
ATOM 545 N N . SER A 1 71 ? 65.050 -25.902 -33.703 1.00 79.50 71 SER A N 1
ATOM 546 C CA . SER A 1 71 ? 64.486 -25.756 -32.353 1.00 79.50 71 SER A CA 1
ATOM 547 C C . SER A 1 71 ? 64.781 -24.377 -31.745 1.00 79.50 71 SER A C 1
ATOM 549 O O . SER A 1 71 ? 63.932 -23.799 -31.069 1.00 79.50 71 SER A O 1
ATOM 551 N N . ILE A 1 72 ? 65.944 -23.793 -32.058 1.00 82.19 72 ILE A N 1
ATOM 552 C CA . ILE A 1 72 ? 66.342 -22.462 -31.578 1.00 82.19 72 ILE A CA 1
ATOM 553 C C . ILE A 1 72 ? 65.517 -21.375 -32.277 1.00 82.19 72 ILE A C 1
ATOM 555 O O . ILE A 1 72 ? 65.013 -20.467 -31.617 1.00 82.19 72 ILE A O 1
ATOM 559 N N . GLN A 1 73 ? 65.325 -21.479 -33.597 1.00 83.56 73 GLN A N 1
ATOM 560 C CA . GLN A 1 73 ? 64.527 -20.510 -34.357 1.00 83.56 73 GLN A CA 1
ATOM 561 C C . GLN A 1 73 ? 63.064 -20.467 -33.889 1.00 83.56 73 GLN A C 1
ATOM 563 O O . GLN A 1 73 ? 62.502 -19.382 -33.729 1.00 83.56 73 GLN A O 1
ATOM 568 N N . LYS A 1 74 ? 62.456 -21.623 -33.592 1.00 85.25 74 LYS A N 1
ATOM 569 C CA . LYS A 1 74 ? 61.084 -21.672 -33.058 1.00 85.25 74 LYS A CA 1
ATOM 570 C C . LYS A 1 74 ? 60.972 -21.180 -31.619 1.00 85.25 74 LYS A C 1
ATOM 572 O O . LYS A 1 74 ? 59.982 -20.533 -31.294 1.00 85.25 74 LYS A O 1
ATOM 577 N N . ALA A 1 75 ? 61.976 -21.423 -30.777 1.00 85.06 75 ALA A N 1
ATOM 578 C CA . ALA A 1 75 ? 62.005 -20.874 -29.422 1.00 85.06 75 ALA A CA 1
ATOM 579 C C . ALA A 1 75 ? 62.055 -19.332 -29.420 1.00 85.06 75 ALA A C 1
ATOM 581 O O . ALA A 1 75 ? 61.413 -18.697 -28.585 1.00 85.06 75 ALA A O 1
ATOM 582 N N . ILE A 1 76 ? 62.763 -18.721 -30.380 1.00 88.50 76 ILE A N 1
ATOM 583 C CA . ILE A 1 76 ? 62.770 -17.260 -30.566 1.00 88.50 76 ILE A CA 1
ATOM 584 C C . ILE A 1 76 ? 61.372 -16.764 -30.962 1.00 88.50 76 ILE A C 1
ATOM 586 O O . ILE A 1 76 ? 60.843 -15.868 -30.310 1.00 88.50 76 ILE A O 1
ATOM 590 N N . ALA A 1 77 ? 60.744 -17.392 -31.963 1.00 88.69 77 ALA A N 1
ATOM 591 C CA . ALA A 1 77 ? 59.394 -17.033 -32.400 1.00 88.69 77 ALA A CA 1
ATOM 592 C C . ALA A 1 77 ? 58.347 -17.177 -31.277 1.00 88.69 77 ALA A C 1
ATOM 594 O O . ALA A 1 77 ? 57.454 -16.341 -31.153 1.00 88.69 77 ALA A O 1
ATOM 595 N N . LEU A 1 78 ? 58.478 -18.205 -30.431 1.00 90.38 78 LEU A N 1
ATOM 596 C CA . LEU A 1 78 ? 57.619 -18.409 -29.265 1.00 90.38 78 LEU A CA 1
ATOM 597 C C . LEU A 1 78 ? 57.739 -17.250 -28.260 1.00 90.38 78 LEU A C 1
ATOM 599 O O . LEU A 1 78 ? 56.724 -16.700 -27.843 1.00 90.38 78 LEU A O 1
ATOM 603 N N . ASN A 1 79 ? 58.964 -16.838 -27.923 1.00 92.19 79 ASN A N 1
ATOM 604 C CA . ASN A 1 79 ? 59.219 -15.716 -27.013 1.00 92.19 79 ASN A CA 1
ATOM 605 C C . ASN A 1 79 ? 58.656 -14.387 -27.552 1.00 92.19 79 ASN A C 1
ATOM 607 O O . ASN A 1 79 ? 58.147 -13.564 -26.791 1.00 92.19 79 ASN A O 1
ATOM 611 N N . ASP A 1 80 ? 58.715 -14.167 -28.867 1.00 93.19 80 ASP A N 1
ATOM 612 C CA . ASP A 1 80 ? 58.132 -12.972 -29.486 1.00 93.19 80 ASP A CA 1
ATOM 613 C C . ASP A 1 80 ? 56.595 -12.979 -29.403 1.00 93.19 80 ASP A C 1
ATOM 615 O O . ASP A 1 80 ? 55.992 -11.963 -29.052 1.00 93.19 80 ASP A O 1
ATOM 619 N N . VAL A 1 81 ? 55.952 -14.135 -29.613 1.00 93.44 81 VAL A N 1
ATOM 620 C CA . VAL A 1 81 ? 54.497 -14.291 -29.423 1.00 93.44 81 VAL A CA 1
ATOM 621 C C . VAL A 1 81 ? 54.090 -14.087 -27.959 1.00 93.44 81 VAL A C 1
ATOM 623 O O . VAL A 1 81 ? 53.067 -13.459 -27.690 1.00 93.44 81 VAL A O 1
ATOM 626 N N . GLU A 1 82 ? 54.881 -14.561 -26.995 1.00 91.69 82 GLU A N 1
ATOM 627 C CA . GLU A 1 82 ? 54.612 -14.343 -25.567 1.00 91.69 82 GLU A CA 1
ATOM 628 C C . GLU A 1 82 ? 54.687 -12.863 -25.173 1.00 91.69 82 GLU A C 1
ATOM 630 O O . GLU A 1 82 ? 53.821 -12.373 -24.443 1.00 91.69 82 GLU A O 1
ATOM 635 N N . LYS A 1 83 ? 55.673 -12.121 -25.691 1.00 93.44 83 LYS A N 1
ATOM 636 C CA . LYS A 1 83 ? 55.759 -10.666 -25.485 1.00 93.44 83 LYS A CA 1
ATOM 637 C C . LYS A 1 83 ? 54.556 -9.933 -26.072 1.00 93.44 83 LYS A C 1
ATOM 639 O O . LYS A 1 83 ? 54.049 -9.007 -25.435 1.00 93.44 83 LYS A O 1
ATOM 644 N N . ASP A 1 84 ? 54.093 -10.350 -27.250 1.00 93.56 84 ASP A N 1
ATOM 645 C CA . ASP A 1 84 ? 52.895 -9.792 -27.881 1.00 93.56 84 ASP A CA 1
ATOM 646 C C . ASP A 1 84 ? 51.651 -10.004 -27.008 1.00 93.56 84 ASP A C 1
ATOM 648 O O . ASP A 1 84 ? 50.892 -9.056 -26.797 1.00 93.56 84 ASP A O 1
ATOM 652 N N . ILE A 1 85 ? 51.460 -11.211 -26.459 1.00 91.62 85 ILE A N 1
ATOM 653 C CA . ILE A 1 85 ? 50.340 -11.524 -25.554 1.00 91.62 85 ILE A CA 1
ATOM 654 C C . ILE A 1 85 ? 50.380 -10.616 -24.321 1.00 91.62 85 ILE A C 1
ATOM 656 O O . ILE A 1 85 ? 49.388 -9.959 -24.020 1.00 91.62 85 ILE A O 1
ATOM 660 N N . ILE A 1 86 ? 51.537 -10.498 -23.661 1.00 91.12 86 ILE A N 1
ATOM 661 C CA . ILE A 1 86 ? 51.698 -9.644 -22.472 1.00 91.12 86 ILE A CA 1
ATOM 662 C C . ILE A 1 86 ? 51.364 -8.178 -22.787 1.00 91.12 86 ILE A C 1
ATOM 664 O O . ILE A 1 86 ? 50.766 -7.477 -21.968 1.00 91.12 86 ILE A O 1
ATOM 668 N N . ASN A 1 87 ? 51.756 -7.680 -23.961 1.00 94.00 87 ASN A N 1
ATOM 669 C CA . ASN A 1 87 ? 51.454 -6.308 -24.364 1.00 94.00 87 ASN A CA 1
ATOM 670 C C . ASN A 1 87 ? 49.949 -6.102 -24.613 1.00 94.00 87 ASN A C 1
ATOM 672 O O . ASN A 1 87 ? 49.381 -5.102 -24.174 1.00 94.00 87 ASN A O 1
ATOM 676 N N . LEU A 1 88 ? 49.290 -7.063 -25.266 1.00 92.94 88 LEU A N 1
ATOM 677 C CA . LEU A 1 88 ? 47.843 -7.036 -25.487 1.00 92.94 88 LEU A CA 1
ATOM 678 C C . LEU A 1 88 ? 47.054 -7.126 -24.172 1.00 92.94 88 LEU A C 1
ATOM 680 O O . LEU A 1 88 ? 46.077 -6.402 -23.997 1.00 92.94 88 LEU A O 1
ATOM 684 N N . GLU A 1 89 ? 47.493 -7.953 -23.223 1.00 90.19 89 GLU A N 1
ATOM 685 C CA . GLU A 1 89 ? 46.876 -8.050 -21.894 1.00 90.19 89 GLU A CA 1
ATOM 686 C C . GLU A 1 89 ? 46.992 -6.738 -21.107 1.00 90.19 89 GLU A C 1
ATOM 688 O O . GLU A 1 89 ? 46.027 -6.316 -20.469 1.00 90.19 89 GLU A O 1
ATOM 693 N N . LYS A 1 90 ? 48.128 -6.034 -21.208 1.00 92.25 90 LYS A N 1
ATOM 694 C CA . LYS A 1 90 ? 48.286 -4.692 -20.618 1.00 92.25 90 LYS A CA 1
ATOM 695 C C . LYS A 1 90 ? 47.328 -3.673 -21.233 1.00 92.25 90 LYS A C 1
ATOM 697 O O . LYS A 1 90 ? 46.725 -2.898 -20.494 1.00 92.25 90 LYS A O 1
ATOM 702 N N . GLN A 1 91 ? 47.165 -3.686 -22.557 1.00 92.62 91 GLN A N 1
ATOM 703 C CA . GLN A 1 91 ? 46.200 -2.823 -23.253 1.00 92.62 91 GLN A CA 1
ATOM 704 C C . GLN A 1 91 ? 44.765 -3.132 -22.806 1.00 92.62 91 GLN A C 1
ATOM 706 O O . GLN A 1 91 ? 44.015 -2.217 -22.474 1.00 92.62 91 GLN A O 1
ATOM 711 N N . LYS A 1 92 ? 44.411 -4.421 -22.690 1.00 90.81 92 LYS A N 1
ATOM 712 C CA . LYS A 1 92 ? 43.105 -4.864 -22.179 1.00 90.81 92 LYS A CA 1
ATOM 713 C C . LYS A 1 92 ? 42.855 -4.366 -20.754 1.00 90.81 92 LYS A C 1
ATOM 715 O O . LYS A 1 92 ? 41.773 -3.867 -20.458 1.00 90.81 92 LYS A O 1
ATOM 720 N N . GLN A 1 93 ? 43.849 -4.472 -19.873 1.00 87.38 93 GLN A N 1
ATOM 721 C CA . GLN A 1 93 ? 43.727 -4.019 -18.487 1.00 87.38 93 GLN A CA 1
ATOM 722 C C . GLN A 1 93 ? 43.539 -2.496 -18.390 1.00 87.38 93 GLN A C 1
ATOM 724 O O . GLN A 1 93 ? 42.735 -2.035 -17.584 1.00 87.38 93 GLN A O 1
ATOM 729 N N . GLN A 1 94 ? 44.237 -1.717 -19.223 1.00 90.69 94 GLN A N 1
ATOM 730 C CA . GLN A 1 94 ? 44.050 -0.264 -19.301 1.00 90.69 94 GLN A CA 1
ATOM 731 C C . GLN A 1 94 ? 42.642 0.105 -19.785 1.00 90.69 94 GLN A C 1
ATOM 733 O O . GLN A 1 94 ? 41.984 0.922 -19.144 1.00 90.69 94 GLN A O 1
ATOM 738 N N . ALA A 1 95 ? 42.149 -0.547 -20.842 1.00 87.50 95 ALA A N 1
ATOM 739 C CA . ALA A 1 95 ? 40.799 -0.324 -21.357 1.00 87.50 95 ALA A CA 1
ATOM 740 C C . ALA A 1 95 ? 39.708 -0.661 -20.320 1.00 87.50 95 ALA A C 1
ATOM 742 O O . ALA A 1 95 ? 38.733 0.075 -20.194 1.00 87.50 95 ALA A O 1
ATOM 743 N N . LEU A 1 96 ? 39.892 -1.721 -19.522 1.00 82.44 96 LEU A N 1
ATOM 744 C CA . LEU A 1 96 ? 38.951 -2.102 -18.461 1.00 82.44 96 LEU A CA 1
ATOM 745 C C . LEU A 1 96 ? 38.893 -1.070 -17.320 1.00 82.44 96 LEU A C 1
ATOM 747 O O . LEU A 1 96 ? 37.828 -0.817 -16.762 1.00 82.44 96 LEU A O 1
ATOM 751 N N . ILE A 1 97 ? 40.028 -0.451 -16.977 1.00 85.69 97 ILE A N 1
ATOM 752 C CA . ILE A 1 97 ? 40.073 0.634 -15.984 1.00 85.69 97 ILE A CA 1
ATOM 753 C C . ILE A 1 97 ? 39.302 1.853 -16.498 1.00 85.69 97 ILE A C 1
ATOM 755 O O . ILE A 1 97 ? 38.505 2.418 -15.751 1.00 85.69 97 ILE A O 1
ATOM 759 N N . SER A 1 98 ? 39.512 2.234 -17.761 1.00 86.75 98 SER A N 1
ATOM 760 C CA . SER A 1 98 ? 38.776 3.334 -18.393 1.00 86.75 98 SER A CA 1
ATOM 761 C C . SER A 1 98 ? 37.272 3.055 -18.466 1.00 86.75 98 SER A C 1
ATOM 763 O O . SER A 1 98 ? 36.486 3.939 -18.144 1.00 86.75 98 SER A O 1
ATOM 765 N N . LEU A 1 99 ? 36.870 1.819 -18.786 1.00 85.12 99 LEU A N 1
ATOM 766 C CA . LEU A 1 99 ? 35.462 1.406 -18.795 1.00 85.12 99 LEU A CA 1
ATOM 767 C C . LEU A 1 99 ? 34.807 1.611 -17.419 1.00 85.12 99 LEU A C 1
ATOM 769 O O . LEU A 1 99 ? 33.792 2.294 -17.319 1.00 85.12 99 LEU A O 1
ATOM 773 N N . ASN A 1 100 ? 35.428 1.102 -16.351 1.00 77.94 100 ASN A N 1
ATOM 774 C CA . ASN A 1 100 ? 34.902 1.249 -14.991 1.00 77.94 100 ASN A CA 1
ATOM 775 C C . ASN A 1 100 ? 34.813 2.725 -14.550 1.00 77.94 100 ASN A C 1
ATOM 777 O O . ASN A 1 100 ? 33.893 3.103 -13.826 1.00 77.94 100 ASN A O 1
ATOM 781 N N . GLN A 1 101 ? 35.770 3.570 -14.951 1.00 85.94 101 GLN A N 1
ATOM 782 C CA . GLN A 1 101 ? 35.742 5.007 -14.641 1.00 85.94 101 GLN A CA 1
ATOM 783 C C . GLN A 1 101 ? 34.573 5.723 -15.331 1.00 85.94 101 GLN A C 1
ATOM 785 O O . GLN A 1 101 ? 33.897 6.541 -14.697 1.00 85.94 101 GLN A O 1
ATOM 790 N N . ASP A 1 102 ? 34.309 5.393 -16.595 1.00 83.88 102 ASP A N 1
ATOM 791 C CA . ASP A 1 102 ? 33.196 5.956 -17.360 1.00 83.88 102 ASP A CA 1
ATOM 792 C C . ASP A 1 102 ? 31.836 5.461 -16.825 1.00 83.88 102 ASP A C 1
ATOM 794 O O . ASP A 1 102 ? 30.899 6.254 -16.719 1.00 83.88 102 ASP A O 1
ATOM 798 N N . GLU A 1 103 ? 31.727 4.198 -16.392 1.00 78.12 103 GLU A N 1
ATOM 799 C CA . GLU A 1 103 ? 30.516 3.649 -15.753 1.00 78.12 103 GLU A CA 1
ATOM 800 C C . GLU A 1 103 ? 30.181 4.346 -14.425 1.00 78.12 103 GLU A C 1
ATOM 802 O O . GLU A 1 103 ? 29.027 4.707 -14.182 1.00 78.12 103 GLU A O 1
ATOM 807 N N . ILE A 1 104 ? 31.188 4.591 -13.577 1.00 78.94 104 ILE A N 1
ATOM 808 C CA . ILE A 1 104 ? 31.016 5.331 -12.315 1.00 78.94 104 ILE A CA 1
ATOM 809 C C . ILE A 1 104 ? 30.581 6.774 -12.595 1.00 78.94 104 ILE A C 1
ATOM 811 O O . ILE A 1 104 ? 29.676 7.290 -11.936 1.00 78.94 104 ILE A O 1
ATOM 815 N N . SER A 1 105 ? 31.206 7.419 -13.583 1.00 81.56 105 SER A N 1
ATOM 816 C CA . SER A 1 105 ? 30.873 8.792 -13.976 1.00 81.56 105 SER A CA 1
ATOM 817 C C . SER A 1 105 ? 29.434 8.891 -14.489 1.00 81.56 105 SER A C 1
ATOM 819 O O . SER A 1 105 ? 28.704 9.803 -14.100 1.00 81.56 105 SER A O 1
ATOM 821 N N . LYS A 1 106 ? 28.992 7.911 -15.288 1.00 83.38 106 LYS A N 1
ATOM 822 C CA . LYS A 1 106 ? 27.611 7.818 -15.773 1.00 83.38 106 LYS A CA 1
ATOM 823 C C . LYS A 1 106 ? 26.613 7.670 -14.621 1.00 83.38 106 LYS A C 1
ATOM 825 O O . LYS A 1 106 ? 25.660 8.439 -14.552 1.00 83.38 106 LYS A O 1
ATOM 830 N N . ALA A 1 107 ? 26.864 6.754 -13.682 1.00 68.88 107 ALA A N 1
ATOM 831 C CA . ALA A 1 107 ? 25.989 6.554 -12.526 1.00 68.88 107 ALA A CA 1
ATOM 832 C C . ALA A 1 107 ? 25.841 7.827 -11.668 1.00 68.88 107 ALA A C 1
ATOM 834 O O . ALA A 1 107 ? 24.758 8.113 -11.159 1.00 68.88 107 ALA A O 1
ATOM 835 N N . GLY A 1 108 ? 26.912 8.620 -11.535 1.00 78.31 108 GLY A N 1
ATOM 836 C CA . GLY A 1 108 ? 26.859 9.930 -10.880 1.00 78.31 108 GLY A CA 1
ATOM 837 C C . GLY A 1 108 ? 25.939 10.922 -11.601 1.00 78.31 108 GLY A C 1
ATOM 838 O O . GLY A 1 108 ? 25.101 11.559 -10.961 1.00 78.31 108 GLY A O 1
ATOM 839 N N . LEU A 1 109 ? 26.041 11.011 -12.931 1.00 81.00 109 LEU A N 1
ATOM 840 C CA . LEU A 1 109 ? 25.186 11.883 -13.745 1.00 81.00 109 LEU A CA 1
ATOM 841 C C . LEU A 1 109 ? 23.715 11.449 -13.741 1.00 81.00 109 LEU A C 1
ATOM 843 O O . LEU A 1 109 ? 22.836 12.310 -13.712 1.00 81.00 109 LEU A O 1
ATOM 847 N N . ASP A 1 110 ? 23.433 10.145 -13.714 1.00 69.25 110 ASP A N 1
ATOM 848 C CA . ASP A 1 110 ? 22.067 9.618 -13.603 1.00 69.25 110 ASP A CA 1
ATOM 849 C C . ASP A 1 110 ? 21.402 10.034 -12.276 1.00 69.25 110 ASP A C 1
ATOM 851 O O . ASP A 1 110 ? 20.230 10.421 -12.255 1.00 69.25 110 ASP A O 1
ATOM 855 N N . ILE A 1 111 ? 22.156 10.038 -11.169 1.00 77.44 111 ILE A N 1
ATOM 856 C CA . ILE A 1 111 ? 21.678 10.520 -9.862 1.00 77.44 111 ILE A CA 1
ATOM 857 C C . ILE A 1 111 ? 21.419 12.033 -9.893 1.00 77.44 111 ILE A C 1
ATOM 859 O O . ILE A 1 111 ? 20.394 12.497 -9.386 1.00 77.44 111 ILE A O 1
ATOM 863 N N . GLU A 1 112 ? 22.327 12.819 -10.480 1.00 80.75 112 GLU A N 1
ATOM 864 C CA . GLU A 1 112 ? 22.138 14.269 -10.634 1.00 80.75 112 GLU A CA 1
ATOM 865 C C . GLU A 1 112 ? 20.899 14.588 -11.477 1.00 80.75 112 GLU A C 1
ATOM 867 O O . GLU A 1 112 ? 20.085 15.424 -11.081 1.00 80.75 112 GLU A O 1
ATOM 872 N N . LYS A 1 113 ? 20.713 13.880 -12.596 1.00 87.31 113 LYS A N 1
ATOM 873 C CA . LYS A 1 113 ? 19.532 14.000 -13.454 1.00 87.31 113 LYS A CA 1
ATOM 874 C C . LYS A 1 113 ? 18.250 13.671 -12.688 1.00 87.31 113 LYS A C 1
ATOM 876 O O . LYS A 1 113 ? 17.312 14.458 -12.746 1.00 87.31 113 LYS A O 1
ATOM 881 N N . TYR A 1 114 ? 18.220 12.574 -11.931 1.00 75.75 114 TYR A N 1
ATOM 882 C CA . TYR A 1 114 ? 17.063 12.202 -11.111 1.00 75.75 114 TYR A CA 1
ATOM 883 C C . TYR A 1 114 ? 16.698 13.288 -10.086 1.00 75.75 114 TYR A C 1
ATOM 885 O O . TYR A 1 114 ? 15.527 13.623 -9.911 1.00 75.75 114 TYR A O 1
ATOM 893 N N . ASN A 1 115 ? 17.695 13.882 -9.424 1.00 76.62 115 ASN A N 1
ATOM 894 C CA . ASN A 1 115 ? 17.458 14.965 -8.469 1.00 76.62 115 ASN A CA 1
ATOM 895 C C . ASN A 1 115 ? 16.908 16.228 -9.151 1.00 76.62 115 ASN A C 1
ATOM 897 O O . ASN A 1 115 ? 16.009 16.866 -8.605 1.00 76.62 115 ASN A O 1
ATOM 901 N N . LEU A 1 116 ? 17.398 16.560 -10.349 1.00 82.94 116 LEU A N 1
ATOM 902 C CA . LEU A 1 116 ? 16.880 17.672 -11.150 1.00 82.94 116 LEU A CA 1
ATOM 903 C C . LEU A 1 116 ? 15.466 17.400 -11.680 1.00 82.94 116 LEU A C 1
ATOM 905 O O . LEU A 1 116 ? 14.639 18.303 -11.686 1.00 82.94 116 LEU A O 1
ATOM 909 N N . GLU A 1 117 ? 15.156 16.170 -12.093 1.00 76.31 117 GLU A N 1
ATOM 910 C CA . GLU A 1 117 ? 13.802 15.758 -12.491 1.00 76.31 117 GLU A CA 1
ATOM 911 C C . GLU A 1 117 ? 12.832 15.824 -11.311 1.00 76.31 117 GLU A C 1
ATOM 913 O O . GLU A 1 117 ? 11.698 16.270 -11.471 1.00 76.31 117 GLU A O 1
ATOM 918 N N . LYS A 1 118 ? 13.289 15.458 -10.110 1.00 73.44 118 LYS A N 1
ATOM 919 C CA . LYS A 1 118 ? 12.530 15.630 -8.871 1.00 73.44 118 LYS A CA 1
ATOM 920 C C . LYS A 1 118 ? 12.296 17.109 -8.549 1.00 73.44 118 LYS A C 1
ATOM 922 O O . LYS A 1 118 ? 11.168 17.471 -8.240 1.00 73.44 118 LYS A O 1
ATOM 927 N N . GLU A 1 119 ? 13.308 17.969 -8.665 1.00 80.19 119 GLU A N 1
ATOM 928 C CA . GLU A 1 119 ? 13.153 19.424 -8.494 1.00 80.19 119 GLU A CA 1
ATOM 929 C C . GLU A 1 119 ? 12.218 20.024 -9.558 1.00 80.19 119 GLU A C 1
ATOM 931 O O . GLU A 1 119 ? 11.389 20.887 -9.256 1.00 80.19 119 GLU A O 1
ATOM 936 N N . LEU A 1 120 ? 12.302 19.549 -10.804 1.00 75.12 120 LEU A N 1
ATOM 937 C CA . LEU A 1 120 ? 11.386 19.933 -11.871 1.00 75.12 120 LEU A CA 1
ATOM 938 C C . LEU A 1 120 ? 9.964 19.494 -11.536 1.00 75.12 120 LEU A C 1
ATOM 940 O O . LEU A 1 120 ? 9.047 20.275 -11.726 1.00 75.12 120 LEU A O 1
ATOM 944 N N . LEU A 1 121 ? 9.770 18.292 -10.996 1.00 62.62 121 LEU A N 1
ATOM 945 C CA . LEU A 1 121 ? 8.465 17.814 -10.552 1.00 62.62 121 LEU A CA 1
ATOM 946 C C . LEU A 1 121 ? 7.949 18.636 -9.365 1.00 62.62 121 LEU A C 1
ATOM 948 O O . LEU A 1 121 ? 6.785 18.988 -9.342 1.00 62.62 121 LEU A O 1
ATOM 952 N N . GLU A 1 122 ? 8.800 19.017 -8.416 1.00 64.50 122 GLU A N 1
ATOM 953 C CA . GLU A 1 122 ? 8.430 19.862 -7.271 1.00 64.50 122 GLU A CA 1
ATOM 954 C C . GLU A 1 122 ? 8.132 21.320 -7.673 1.00 64.50 122 GLU A C 1
ATOM 956 O O . GLU A 1 122 ? 7.349 21.998 -7.009 1.00 64.50 122 GLU A O 1
ATOM 961 N N . THR A 1 123 ? 8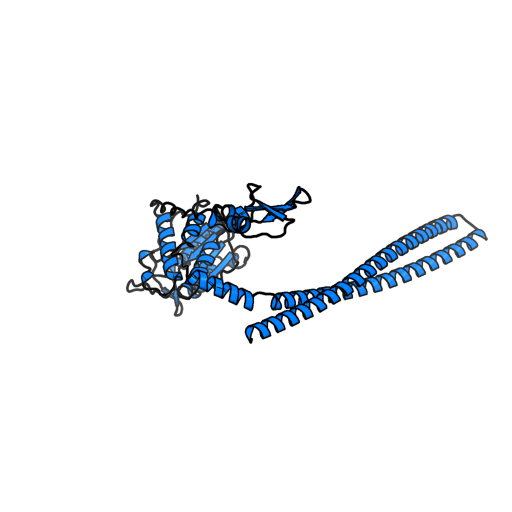.722 21.806 -8.772 1.00 62.88 123 THR A N 1
ATOM 962 C CA . THR A 1 123 ? 8.445 23.136 -9.349 1.00 62.88 123 THR A CA 1
ATOM 963 C C . THR A 1 123 ? 7.319 23.122 -10.386 1.00 62.88 123 THR A C 1
ATOM 965 O O . THR A 1 123 ? 6.663 24.145 -10.578 1.00 62.88 123 THR A O 1
ATOM 968 N N . ALA A 1 124 ? 7.081 21.994 -11.059 1.00 53.69 124 ALA A N 1
ATOM 969 C CA . ALA A 1 124 ? 5.999 21.770 -12.018 1.00 53.69 124 ALA A CA 1
ATOM 970 C C . ALA A 1 124 ? 4.700 21.332 -11.339 1.00 53.69 124 ALA A C 1
ATOM 972 O O . ALA A 1 124 ? 3.623 21.660 -11.840 1.00 53.69 124 ALA A O 1
ATOM 973 N N . SER A 1 125 ? 4.793 20.647 -10.197 1.00 44.34 125 SER A N 1
ATOM 974 C CA . SER A 1 125 ? 3.643 20.123 -9.480 1.00 44.34 125 SER A CA 1
ATOM 975 C C . SER A 1 125 ? 2.941 21.240 -8.716 1.00 44.34 125 SER A C 1
ATOM 977 O O . SER A 1 125 ? 3.342 21.696 -7.646 1.00 44.34 125 SER A O 1
ATOM 979 N N . ASP A 1 126 ? 1.860 21.706 -9.335 1.00 51.38 126 ASP A N 1
ATOM 980 C CA . ASP A 1 126 ? 0.535 21.456 -8.773 1.00 51.38 126 ASP A CA 1
ATOM 981 C C . ASP A 1 126 ? 0.302 21.927 -7.337 1.00 51.38 126 ASP A C 1
ATOM 983 O O . ASP A 1 126 ? -0.515 21.359 -6.631 1.00 51.38 126 ASP A O 1
ATOM 987 N N . LYS A 1 127 ? 0.946 23.000 -6.878 1.00 42.81 127 LYS A N 1
ATOM 988 C CA . LYS A 1 127 ? 0.414 23.742 -5.729 1.00 42.81 127 LYS A CA 1
ATOM 989 C C . LYS A 1 127 ? -0.388 24.939 -6.188 1.00 42.81 127 LYS A C 1
ATOM 991 O O . LYS A 1 127 ? -1.548 25.033 -5.857 1.00 42.81 127 LYS A O 1
ATOM 996 N N . ALA A 1 128 ? 0.139 25.785 -7.069 1.00 44.59 128 ALA A N 1
ATOM 997 C CA . ALA A 1 128 ? -0.628 26.931 -7.566 1.00 44.59 128 ALA A CA 1
ATOM 998 C C . ALA A 1 128 ? -1.755 26.532 -8.542 1.00 44.59 128 ALA A C 1
ATOM 1000 O O . ALA A 1 128 ? -2.844 27.093 -8.480 1.00 44.59 128 ALA A O 1
ATOM 1001 N N . ARG A 1 129 ? -1.512 25.547 -9.421 1.00 45.97 129 ARG A N 1
ATOM 1002 C CA . ARG A 1 129 ? -2.496 25.040 -10.400 1.00 45.97 129 ARG A CA 1
ATOM 1003 C C . ARG A 1 129 ? -3.500 24.074 -9.796 1.00 45.97 129 ARG A C 1
ATOM 1005 O O . ARG A 1 129 ? -4.654 24.100 -10.201 1.00 45.97 129 ARG A O 1
ATOM 1012 N N . LEU A 1 130 ? -3.076 23.271 -8.823 1.00 41.91 130 LEU A N 1
ATOM 1013 C CA . LEU A 1 130 ? -3.992 22.470 -8.025 1.00 41.91 130 LEU A CA 1
ATOM 1014 C C . LEU A 1 130 ? -4.720 23.362 -7.031 1.00 41.91 130 LEU A C 1
ATOM 1016 O O . LEU A 1 130 ? -5.889 23.144 -6.889 1.00 41.91 130 LEU A O 1
ATOM 1020 N N . ASP A 1 131 ? -4.150 24.414 -6.436 1.00 41.84 131 ASP A N 1
ATOM 1021 C CA . ASP A 1 131 ? -4.904 25.351 -5.580 1.00 41.84 131 ASP A CA 1
ATOM 1022 C C . ASP A 1 131 ? -5.884 26.208 -6.392 1.00 41.84 131 ASP A C 1
ATOM 1024 O O . ASP A 1 131 ? -6.914 26.618 -5.870 1.00 41.84 131 ASP A O 1
ATOM 1028 N N . GLU A 1 132 ? -5.593 26.502 -7.664 1.00 43.47 132 GLU A N 1
ATOM 1029 C CA . GLU A 1 132 ? -6.512 27.203 -8.568 1.00 43.47 132 GLU A CA 1
ATOM 1030 C C . GLU A 1 132 ? -7.550 26.244 -9.161 1.00 43.47 132 GLU A C 1
ATOM 1032 O O . GLU A 1 132 ? -8.727 26.575 -9.173 1.00 43.47 132 GLU A O 1
ATOM 1037 N N . GLY A 1 133 ? -7.157 25.027 -9.543 1.00 37.31 133 GLY A N 1
ATOM 1038 C CA . GLY A 1 133 ? -8.047 23.939 -9.954 1.00 37.31 133 GLY A CA 1
ATOM 1039 C C . GLY A 1 133 ? -8.897 23.388 -8.808 1.00 37.31 133 GLY A C 1
ATOM 1040 O O . GLY A 1 133 ? -10.052 23.070 -9.036 1.00 37.31 133 GLY A O 1
ATOM 1041 N N . ILE A 1 134 ? -8.383 23.367 -7.577 1.00 41.94 134 ILE A N 1
ATOM 1042 C CA . ILE A 1 134 ? -9.076 23.067 -6.316 1.00 41.94 134 ILE A CA 1
ATOM 1043 C C . ILE A 1 134 ? -9.920 24.263 -5.937 1.00 41.94 134 ILE A C 1
ATOM 1045 O O . ILE A 1 134 ? -11.054 24.033 -5.594 1.00 41.94 134 ILE A O 1
ATOM 1049 N N . LYS A 1 135 ? -9.495 25.526 -6.073 1.00 43.34 135 LYS A N 1
ATOM 1050 C CA . LYS A 1 135 ? -10.410 26.667 -5.861 1.00 43.34 135 LYS A CA 1
ATOM 1051 C C . LYS A 1 135 ? -11.549 26.700 -6.867 1.00 43.34 135 LYS A C 1
ATOM 1053 O O . LYS A 1 135 ? -12.655 27.073 -6.498 1.00 43.34 135 LYS A O 1
ATOM 1058 N N . VAL A 1 136 ? -11.292 26.346 -8.124 1.00 44.47 136 VAL A N 1
ATOM 1059 C CA . VAL A 1 136 ? -12.300 26.276 -9.188 1.00 44.47 136 VAL A CA 1
ATOM 1060 C C . VAL A 1 136 ? -13.187 25.051 -8.982 1.00 44.47 136 VAL A C 1
ATOM 1062 O O . VAL A 1 136 ? -14.403 25.184 -9.045 1.00 44.47 136 VAL A O 1
ATOM 1065 N N . ALA A 1 137 ? -12.624 23.892 -8.633 1.00 37.06 137 ALA A N 1
ATOM 1066 C CA . ALA A 1 137 ? -13.379 22.701 -8.257 1.00 37.06 137 ALA A CA 1
ATOM 1067 C C . ALA A 1 137 ? -14.153 22.915 -6.954 1.00 37.06 137 ALA A C 1
ATOM 1069 O O . ALA A 1 137 ? -15.289 22.498 -6.881 1.00 37.06 137 ALA A O 1
ATOM 1070 N N . GLU A 1 138 ? -13.623 23.626 -5.963 1.00 41.09 138 GLU A N 1
ATOM 1071 C CA . GLU A 1 138 ? -14.288 24.027 -4.719 1.00 41.09 138 GLU A CA 1
ATOM 1072 C C . GLU A 1 138 ? -15.365 25.065 -4.999 1.00 41.09 138 GLU A C 1
ATOM 1074 O O . GLU A 1 138 ? -16.416 24.995 -4.385 1.00 41.09 138 GLU A O 1
ATOM 1079 N N . GLN A 1 139 ? -15.168 25.996 -5.938 1.00 41.56 139 GLN A N 1
ATOM 1080 C CA . GLN A 1 139 ? -16.213 26.919 -6.385 1.00 41.56 139 GLN A CA 1
ATOM 1081 C C . GLN A 1 139 ? -17.316 26.183 -7.142 1.00 41.56 139 GLN A C 1
ATOM 1083 O O . GLN A 1 139 ? -18.482 26.485 -6.912 1.00 41.56 139 GLN A O 1
ATOM 1088 N N . VAL A 1 140 ? -16.989 25.201 -7.985 1.00 38.47 140 VAL A N 1
ATOM 1089 C CA . VAL A 1 140 ? -17.952 24.331 -8.681 1.00 38.47 140 VAL A CA 1
ATOM 1090 C C . VAL A 1 140 ? -18.644 23.384 -7.691 1.00 38.47 140 VAL A C 1
ATOM 1092 O O . VAL A 1 140 ? -19.854 23.255 -7.732 1.00 38.47 140 VAL A O 1
ATOM 1095 N N . ILE A 1 141 ? -17.943 22.806 -6.718 1.00 40.88 141 ILE A N 1
ATOM 1096 C CA . ILE A 1 141 ? -18.496 21.955 -5.648 1.00 40.88 141 ILE A CA 1
ATOM 1097 C C . ILE A 1 141 ? -19.348 22.787 -4.673 1.00 40.88 141 ILE A C 1
ATOM 1099 O O . ILE A 1 141 ? -20.389 22.322 -4.214 1.00 40.88 141 ILE A O 1
ATOM 1103 N N . ALA A 1 142 ? -18.956 24.030 -4.374 1.00 37.59 142 ALA A N 1
ATOM 1104 C CA . ALA A 1 142 ? -19.695 24.943 -3.501 1.00 37.59 142 ALA A CA 1
ATOM 1105 C C . ALA A 1 142 ? -20.917 25.563 -4.190 1.00 37.59 142 ALA A C 1
ATOM 1107 O O . ALA A 1 142 ? -21.925 25.798 -3.527 1.00 37.59 142 ALA A O 1
ATOM 1108 N N . SER A 1 143 ? -20.851 25.816 -5.502 1.00 36.03 143 SER A N 1
ATOM 1109 C CA . SER A 1 143 ? -21.984 26.320 -6.296 1.00 36.03 143 SER A CA 1
ATOM 1110 C C . SER A 1 143 ? -22.912 25.214 -6.790 1.00 36.03 143 SER A C 1
ATOM 1112 O O . SER A 1 143 ? -24.065 25.489 -7.111 1.00 36.03 143 SER A O 1
ATOM 1114 N N . ASN A 1 144 ? -22.441 23.969 -6.799 1.00 39.16 144 ASN A N 1
ATOM 1115 C CA . ASN A 1 144 ? -23.132 22.848 -7.410 1.00 39.16 144 ASN A CA 1
ATOM 1116 C C . ASN A 1 144 ? -23.178 21.639 -6.474 1.00 39.16 144 ASN A C 1
ATOM 1118 O O . ASN A 1 144 ? -23.044 20.522 -6.956 1.00 39.16 144 ASN A O 1
ATOM 1122 N N . GLN A 1 145 ? -23.356 21.843 -5.155 1.00 28.09 145 GLN A N 1
ATOM 1123 C CA . GLN A 1 145 ? -23.484 20.741 -4.194 1.00 28.09 145 GLN A CA 1
ATOM 1124 C C . GLN A 1 145 ? -24.532 19.727 -4.676 1.00 28.09 145 GLN A C 1
ATOM 1126 O O . GLN A 1 145 ? -25.737 19.984 -4.545 1.00 28.09 145 GLN A O 1
ATOM 1131 N N . PRO A 1 146 ? -24.123 18.532 -5.135 1.00 29.94 146 PRO A N 1
ATOM 1132 C CA . PRO A 1 146 ? -25.029 17.416 -5.207 1.00 29.94 146 PRO A CA 1
ATOM 1133 C C . PRO A 1 146 ? -25.142 16.935 -3.765 1.00 29.94 146 PRO A C 1
ATOM 1135 O O . PRO A 1 146 ? -24.185 16.446 -3.155 1.00 29.94 146 PRO A O 1
ATOM 1138 N N . LYS A 1 147 ? -26.323 17.121 -3.181 1.00 36.41 147 LYS A N 1
ATOM 1139 C CA . LYS A 1 147 ? -26.693 16.403 -1.967 1.00 36.41 147 LYS A CA 1
ATOM 1140 C C . LYS A 1 147 ? -26.462 14.911 -2.239 1.00 36.41 147 LYS A C 1
ATOM 1142 O O . LYS A 1 147 ? -27.058 14.361 -3.157 1.00 36.41 147 LYS A O 1
ATOM 1147 N N . THR A 1 148 ? -25.614 14.289 -1.419 1.00 38.06 148 THR A N 1
ATOM 1148 C CA . THR A 1 148 ? -25.599 12.841 -1.143 1.00 38.06 148 THR A CA 1
ATOM 1149 C C . THR A 1 148 ? -25.448 11.920 -2.364 1.00 38.06 148 THR A C 1
ATOM 1151 O O . THR A 1 148 ? -26.451 11.454 -2.897 1.00 38.06 148 THR A O 1
ATOM 1154 N N . THR A 1 149 ? -24.227 11.567 -2.796 1.00 32.28 149 THR A N 1
ATOM 1155 C CA . THR A 1 149 ? -24.077 10.422 -3.738 1.00 32.28 149 THR A CA 1
ATOM 1156 C C . THR A 1 149 ? -22.815 9.556 -3.583 1.00 32.28 149 THR A C 1
ATOM 1158 O O . THR A 1 149 ? -22.808 8.441 -4.079 1.00 32.28 149 THR A O 1
ATOM 1161 N N . SER A 1 150 ? -21.795 9.928 -2.802 1.00 30.72 150 SER A N 1
ATOM 1162 C CA . SER A 1 150 ? -20.576 9.091 -2.693 1.00 30.72 150 SER A CA 1
ATOM 1163 C C . SER A 1 150 ? -20.708 7.824 -1.821 1.00 30.72 150 SER A C 1
ATOM 1165 O O . SER A 1 150 ? -19.792 7.009 -1.826 1.00 30.72 150 SER A O 1
ATOM 1167 N N . PHE A 1 151 ? -21.790 7.636 -1.054 1.00 31.92 151 PHE A N 1
ATOM 1168 C CA . PHE A 1 151 ? -21.872 6.536 -0.072 1.00 31.92 151 PHE A CA 1
ATOM 1169 C C . PHE A 1 151 ? -22.717 5.334 -0.526 1.00 31.92 151 PHE A C 1
ATOM 1171 O O . PHE A 1 151 ? -22.457 4.207 -0.112 1.00 31.92 151 PHE A O 1
ATOM 1178 N N . ASN A 1 152 ? -23.692 5.535 -1.420 1.00 30.39 152 ASN A N 1
ATOM 1179 C CA . ASN A 1 152 ? -24.562 4.436 -1.859 1.00 30.39 152 ASN A CA 1
ATOM 1180 C C . ASN A 1 152 ? -23.831 3.432 -2.769 1.00 30.39 152 ASN A C 1
ATOM 1182 O O . ASN A 1 152 ? -24.160 2.250 -2.738 1.00 30.39 152 ASN A O 1
ATOM 1186 N N . GLN A 1 153 ? -22.805 3.865 -3.514 1.00 34.41 153 GLN A N 1
ATOM 1187 C CA . GLN A 1 153 ? -22.023 2.972 -4.380 1.00 34.41 153 GLN A CA 1
ATOM 1188 C C . GLN A 1 153 ? -21.125 2.014 -3.585 1.00 34.41 153 GLN A C 1
ATOM 1190 O O . GLN A 1 153 ? -21.086 0.825 -3.891 1.00 34.41 153 GLN A O 1
ATOM 1195 N N . THR A 1 154 ? -20.488 2.465 -2.500 1.00 36.97 154 THR A N 1
ATOM 1196 C CA . THR A 1 154 ? -19.608 1.602 -1.687 1.00 36.97 154 THR A CA 1
ATOM 1197 C C . THR A 1 154 ? -20.380 0.508 -0.938 1.00 36.97 154 THR A C 1
ATOM 1199 O O . THR A 1 154 ? -19.863 -0.589 -0.743 1.00 36.97 154 THR A O 1
ATOM 1202 N N . LEU A 1 155 ? -21.641 0.760 -0.567 1.00 33.03 155 LEU A N 1
ATOM 1203 C CA . LEU A 1 155 ? -22.506 -0.263 0.032 1.00 33.03 155 LEU A CA 1
ATOM 1204 C C . LEU A 1 155 ? -22.991 -1.299 -0.996 1.00 33.03 155 LEU A C 1
ATOM 1206 O O . LEU A 1 155 ? -23.070 -2.477 -0.660 1.00 33.03 155 LEU A O 1
ATOM 1210 N N . SER A 1 156 ? -23.239 -0.906 -2.253 1.00 32.53 156 SER A N 1
ATOM 1211 C CA . SER A 1 156 ? -23.549 -1.866 -3.329 1.00 32.53 156 SER A CA 1
ATOM 1212 C C . SER A 1 156 ? -22.340 -2.718 -3.747 1.00 32.53 156 SER A C 1
ATOM 1214 O O . SER A 1 156 ? -22.495 -3.894 -4.058 1.00 32.53 156 SER A O 1
ATOM 1216 N N . GLN A 1 157 ? -21.123 -2.171 -3.650 1.00 36.16 157 GLN A N 1
ATOM 1217 C CA . GLN A 1 157 ? -19.867 -2.893 -3.910 1.00 36.16 157 GLN A CA 1
ATOM 1218 C C . GLN A 1 157 ? -19.570 -3.984 -2.863 1.00 36.16 157 GLN A C 1
ATOM 1220 O O . GLN A 1 157 ? -18.862 -4.943 -3.148 1.00 36.16 157 GLN A O 1
ATOM 1225 N N . LEU A 1 158 ? -20.145 -3.882 -1.659 1.00 36.72 158 LEU A N 1
ATOM 1226 C CA . LEU A 1 158 ? -20.095 -4.934 -0.635 1.00 36.72 158 LEU A CA 1
ATOM 1227 C C . LEU A 1 158 ? -21.116 -6.063 -0.872 1.00 36.72 158 LEU A C 1
ATOM 1229 O O . LEU A 1 158 ? -21.075 -7.063 -0.161 1.00 36.72 158 LEU A O 1
ATOM 1233 N N . ASN A 1 159 ? -22.046 -5.922 -1.822 1.00 36.38 159 ASN A N 1
ATOM 1234 C CA . ASN A 1 159 ? -23.185 -6.837 -1.947 1.00 36.38 159 ASN A CA 1
ATOM 1235 C C . ASN A 1 159 ? -22.951 -8.029 -2.892 1.00 36.38 159 ASN A C 1
ATOM 1237 O O . ASN A 1 159 ? -23.631 -9.040 -2.733 1.00 36.38 159 ASN A O 1
ATOM 1241 N N . ASN A 1 160 ? -22.009 -7.960 -3.841 1.00 35.62 160 ASN A N 1
ATOM 1242 C CA . ASN A 1 160 ? -21.974 -8.938 -4.942 1.00 35.62 160 ASN A CA 1
ATOM 1243 C C . ASN A 1 160 ? -20.945 -10.077 -4.801 1.00 35.62 160 ASN A C 1
ATOM 1245 O O . ASN A 1 160 ? -21.187 -11.151 -5.344 1.00 35.62 160 ASN A O 1
ATOM 1249 N N . ASP A 1 161 ? -19.891 -9.924 -3.991 1.00 31.12 161 ASP A N 1
ATOM 1250 C CA . ASP A 1 161 ? -18.880 -10.985 -3.767 1.00 31.12 161 ASP A CA 1
ATOM 1251 C C . ASP A 1 161 ? -19.045 -11.747 -2.440 1.00 31.12 161 ASP A C 1
ATOM 1253 O O . ASP A 1 161 ? -18.229 -12.585 -2.052 1.00 31.12 161 ASP A O 1
ATOM 1257 N N . ILE A 1 162 ? -20.122 -11.476 -1.709 1.00 40.56 162 ILE A N 1
ATOM 1258 C CA . ILE A 1 162 ? -20.256 -11.834 -0.298 1.00 40.56 162 ILE A CA 1
ATOM 1259 C C . ILE A 1 162 ? -21.360 -12.892 -0.108 1.00 40.56 162 ILE A C 1
ATOM 1261 O O . ILE A 1 162 ? -22.399 -12.679 0.507 1.00 40.56 162 ILE A O 1
ATOM 1265 N N . SER A 1 163 ? -21.131 -14.099 -0.627 1.00 31.72 163 SER A N 1
ATOM 1266 C CA . SER A 1 163 ? -22.022 -15.247 -0.366 1.00 31.72 163 SER A CA 1
ATOM 1267 C C . SER A 1 163 ? -21.717 -15.984 0.952 1.00 31.72 163 SER A C 1
ATOM 1269 O O . SER A 1 163 ? -22.542 -16.771 1.417 1.00 31.72 163 SER A O 1
ATOM 1271 N N . GLU A 1 164 ? -20.593 -15.678 1.618 1.00 34.62 164 GLU A N 1
ATOM 1272 C CA . GLU A 1 164 ? -20.194 -16.311 2.892 1.00 34.62 164 GLU A CA 1
ATOM 1273 C C . GLU A 1 164 ? -19.957 -15.337 4.066 1.00 34.62 164 GLU A C 1
ATOM 1275 O O . GLU A 1 164 ? -19.778 -15.772 5.211 1.00 34.62 164 GLU A O 1
ATOM 1280 N N . VAL A 1 165 ? -19.988 -14.016 3.848 1.00 37.59 165 VAL A N 1
ATOM 1281 C CA . VAL A 1 165 ? -19.775 -13.044 4.934 1.00 37.59 165 VAL A CA 1
ATOM 1282 C C . VAL A 1 165 ? -21.107 -12.741 5.605 1.00 37.59 165 VAL A C 1
ATOM 1284 O O . VAL A 1 165 ? -21.929 -12.007 5.074 1.00 37.59 165 VAL A O 1
ATOM 1287 N N . ASN A 1 166 ? -21.293 -13.358 6.774 1.00 34.41 166 ASN A N 1
ATOM 1288 C CA . ASN A 1 166 ? -22.122 -12.944 7.921 1.00 34.41 166 ASN A CA 1
ATOM 1289 C C . ASN A 1 166 ? -22.866 -14.128 8.549 1.00 34.41 166 ASN A C 1
ATOM 1291 O O . ASN A 1 166 ? -24.083 -14.108 8.740 1.00 34.41 166 ASN A O 1
ATOM 1295 N N . GLN A 1 167 ? -22.132 -15.159 8.980 1.00 31.39 167 GLN A N 1
ATOM 1296 C CA . GLN A 1 167 ? -22.646 -15.973 10.079 1.00 31.39 167 GLN A CA 1
ATOM 1297 C C . GLN A 1 167 ? -22.495 -15.191 11.386 1.00 31.39 167 GLN A C 1
ATOM 1299 O O . GLN A 1 167 ? -21.438 -15.205 12.007 1.00 31.39 167 GLN A O 1
ATOM 1304 N N . LYS A 1 168 ? -23.600 -14.532 11.762 1.00 36.16 168 LYS A N 1
ATOM 1305 C CA . LYS A 1 168 ? -23.886 -13.883 13.049 1.00 36.16 168 LYS A CA 1
ATOM 1306 C C . LYS A 1 168 ? -22.866 -12.819 13.471 1.00 36.16 168 LYS A C 1
ATOM 1308 O O . LYS A 1 168 ? -21.837 -13.143 14.053 1.00 36.16 168 LYS A O 1
ATOM 1313 N N . GLY A 1 169 ? -23.229 -11.541 13.327 1.00 36.34 169 GLY A N 1
ATOM 1314 C CA . GLY A 1 169 ? -22.755 -10.530 14.272 1.00 36.34 169 GLY A CA 1
ATOM 1315 C C . GLY A 1 169 ? -22.963 -11.069 15.689 1.00 36.34 169 GLY A C 1
ATOM 1316 O O . GLY A 1 169 ? -24.081 -11.430 16.067 1.00 36.34 169 GLY A O 1
ATOM 1317 N N . ILE A 1 170 ? -21.875 -11.252 16.431 1.00 35.31 170 ILE A N 1
ATOM 1318 C CA . ILE A 1 170 ? -21.954 -11.743 17.802 1.00 35.31 170 ILE A CA 1
ATOM 1319 C C . ILE A 1 170 ? -22.366 -10.544 18.635 1.00 35.31 170 ILE A C 1
ATOM 1321 O O . ILE A 1 170 ? -21.563 -9.662 18.922 1.00 35.31 170 ILE A O 1
ATOM 1325 N N . ASP A 1 171 ? -23.654 -10.504 18.958 1.00 37.66 171 ASP A N 1
ATOM 1326 C CA . ASP A 1 171 ? -24.241 -9.527 19.861 1.00 37.66 171 ASP A CA 1
ATOM 1327 C C . ASP A 1 171 ? -23.716 -9.783 21.277 1.00 37.66 171 ASP A C 1
ATOM 1329 O O . ASP A 1 171 ? -24.290 -10.551 22.054 1.00 37.66 171 ASP A O 1
ATOM 1333 N N . LEU A 1 172 ? -22.561 -9.205 21.594 1.00 33.50 172 LEU A N 1
ATOM 1334 C CA . LEU A 1 172 ? -22.048 -9.203 22.950 1.00 33.50 172 LEU A CA 1
ATOM 1335 C C . LEU A 1 172 ? -22.721 -8.068 23.705 1.00 33.50 172 LEU A C 1
ATOM 1337 O O . LEU A 1 172 ? -22.450 -6.893 23.481 1.00 33.50 172 LEU A O 1
ATOM 1341 N N . GLN A 1 173 ? -23.564 -8.422 24.671 1.00 33.19 173 GLN A N 1
ATOM 1342 C CA . GLN A 1 173 ? -23.890 -7.487 25.738 1.00 33.19 173 GLN A CA 1
ATOM 1343 C C . GLN A 1 173 ? -22.627 -7.251 26.583 1.00 33.19 173 GLN A C 1
ATOM 1345 O O . GLN A 1 173 ? -22.337 -8.003 27.525 1.00 33.19 173 GLN A O 1
ATOM 1350 N N . ASP A 1 174 ? -21.855 -6.221 26.242 1.00 35.56 174 ASP A N 1
ATOM 1351 C CA . ASP A 1 174 ? -20.696 -5.778 27.017 1.00 35.56 174 ASP A CA 1
ATOM 1352 C C . ASP A 1 174 ? -20.945 -4.449 27.750 1.00 35.56 174 ASP A C 1
ATOM 1354 O O . ASP A 1 174 ? -21.849 -3.676 27.427 1.00 35.56 174 ASP A O 1
ATOM 1358 N N . LYS A 1 175 ? -20.132 -4.200 28.776 1.00 33.91 175 LYS A N 1
ATOM 1359 C CA . LYS A 1 175 ? -20.030 -2.950 29.530 1.00 33.91 175 LYS A CA 1
ATOM 1360 C C . LYS A 1 175 ? -18.580 -2.472 29.450 1.00 33.91 175 LYS A C 1
ATOM 1362 O O . LYS A 1 175 ? -17.671 -3.287 29.572 1.00 33.91 175 LYS A O 1
ATOM 1367 N N . LEU A 1 176 ? -18.350 -1.162 29.311 1.00 35.78 176 LEU A N 1
ATOM 1368 C CA . LEU A 1 176 ? -16.984 -0.621 29.369 1.00 35.78 176 LEU A CA 1
ATOM 1369 C C . LEU A 1 176 ? -16.381 -0.897 30.752 1.00 35.78 176 LEU A C 1
ATOM 1371 O O . LEU A 1 176 ? -16.993 -0.584 31.777 1.00 35.78 176 LEU A O 1
ATOM 1375 N N . VAL A 1 177 ? -15.164 -1.438 30.776 1.00 35.47 177 VAL A N 1
ATOM 1376 C CA . VAL A 1 177 ? -14.377 -1.659 31.993 1.00 35.47 177 VAL A CA 1
ATOM 1377 C C . VAL A 1 177 ? -13.234 -0.642 32.007 1.00 35.47 177 VAL A C 1
ATOM 1379 O O . VAL A 1 177 ? -12.676 -0.295 30.966 1.00 35.47 177 VAL A O 1
ATOM 1382 N N . LYS A 1 178 ? -12.897 -0.107 33.185 1.00 31.58 178 LYS A N 1
ATOM 1383 C CA . LYS A 1 178 ? -11.714 0.750 33.335 1.00 31.58 178 LYS A CA 1
ATOM 1384 C C . LYS A 1 178 ? -10.453 -0.114 33.306 1.00 31.58 178 LYS A C 1
ATOM 1386 O O . LYS A 1 178 ? -10.307 -0.980 34.165 1.00 31.58 178 LYS A O 1
ATOM 1391 N N . ALA A 1 179 ? -9.527 0.189 32.402 1.00 37.44 179 ALA A N 1
ATOM 1392 C CA . ALA A 1 179 ? -8.157 -0.313 32.435 1.00 37.44 179 ALA A CA 1
ATOM 1393 C C . ALA A 1 179 ? -7.203 0.879 32.533 1.00 37.44 179 ALA A C 1
ATOM 1395 O O . ALA A 1 179 ? -7.181 1.710 31.629 1.00 37.44 179 ALA A O 1
ATOM 1396 N N . GLN A 1 180 ? -6.463 0.969 33.647 1.00 35.47 180 GLN A N 1
ATOM 1397 C CA . GLN A 1 180 ? -5.392 1.956 33.875 1.00 35.47 180 GLN A CA 1
ATOM 1398 C C . GLN A 1 180 ? -5.751 3.360 33.337 1.00 35.47 180 GLN A C 1
ATOM 1400 O O . GLN A 1 180 ? -5.111 3.886 32.433 1.00 35.47 180 GLN A O 1
ATOM 1405 N N . ASP A 1 181 ? -6.852 3.913 33.858 1.00 39.78 181 ASP A N 1
ATOM 1406 C CA . ASP A 1 181 ? -7.429 5.236 33.549 1.00 39.78 181 ASP A CA 1
ATOM 1407 C C . ASP A 1 181 ? -8.135 5.431 32.192 1.00 39.78 181 ASP A C 1
ATOM 1409 O O . ASP A 1 181 ? -8.803 6.450 32.005 1.00 39.78 181 ASP A O 1
ATOM 1413 N N . ASN A 1 182 ? -8.126 4.437 31.299 1.00 50.91 182 ASN A N 1
ATOM 1414 C CA . ASN A 1 182 ? -8.849 4.468 30.024 1.00 50.91 182 ASN A CA 1
ATOM 1415 C C . ASN A 1 182 ? -10.084 3.552 30.021 1.00 50.91 182 ASN A C 1
ATOM 1417 O O . ASN A 1 182 ? -10.151 2.542 30.725 1.00 50.91 182 ASN A O 1
ATOM 1421 N N . LEU A 1 183 ? -11.091 3.919 29.224 1.00 65.00 183 LEU A N 1
ATOM 1422 C CA . LEU A 1 183 ? -12.268 3.083 28.996 1.00 65.00 183 LEU A CA 1
ATOM 1423 C C . LEU A 1 183 ? -11.988 2.116 27.843 1.00 65.00 183 LEU A C 1
ATOM 1425 O O . LEU A 1 183 ? -11.705 2.556 26.730 1.00 65.00 183 LEU A O 1
ATOM 1429 N N . VAL A 1 184 ? -12.092 0.820 28.121 1.00 76.25 184 VAL A N 1
ATOM 1430 C CA . VAL A 1 184 ? -11.894 -0.267 27.154 1.00 76.25 184 VAL A CA 1
ATOM 1431 C C 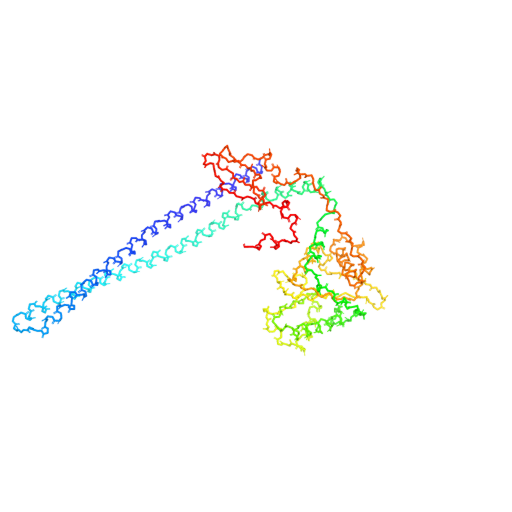. VAL A 1 184 ? -13.083 -1.224 27.198 1.00 76.25 184 VAL A C 1
ATOM 1433 O O . VAL A 1 184 ? -13.766 -1.346 28.220 1.00 76.25 184 VAL A O 1
ATOM 1436 N N . ALA A 1 185 ? -13.355 -1.895 26.084 1.00 80.75 185 ALA A N 1
ATOM 1437 C CA . ALA A 1 185 ? -14.400 -2.908 25.996 1.00 80.75 185 ALA A CA 1
ATOM 1438 C C . ALA A 1 185 ? -13.758 -4.288 26.191 1.00 80.75 185 ALA A C 1
ATOM 1440 O O . ALA A 1 185 ? -13.231 -4.885 25.249 1.00 80.75 185 ALA A O 1
ATOM 1441 N N . GLN A 1 186 ? -13.731 -4.755 27.442 1.00 82.31 186 GLN A N 1
ATOM 1442 C CA . GLN A 1 186 ? -13.007 -5.965 27.833 1.00 82.31 186 GLN A CA 1
ATOM 1443 C C . GLN A 1 186 ? -13.547 -7.218 27.133 1.00 82.31 186 GLN A C 1
ATOM 1445 O O . GLN A 1 186 ? -12.749 -8.006 26.628 1.00 82.31 186 GLN A O 1
ATOM 1450 N N . LYS A 1 187 ? -14.872 -7.406 27.048 1.00 78.69 187 LYS A N 1
ATOM 1451 C CA . LYS A 1 187 ? -15.413 -8.595 26.374 1.00 78.69 187 LYS A CA 1
ATOM 1452 C C . LYS A 1 187 ? -15.260 -8.500 24.866 1.00 78.69 187 LYS A C 1
ATOM 1454 O O . LYS A 1 187 ? -15.075 -9.535 24.237 1.00 78.69 187 LYS A O 1
ATOM 1459 N N . GLU A 1 188 ? -15.290 -7.298 24.277 1.00 84.06 188 GLU A N 1
ATOM 1460 C CA . GLU A 1 188 ? -14.908 -7.160 22.863 1.00 84.06 188 GLU A CA 1
ATOM 1461 C C . GLU A 1 188 ? -13.477 -7.647 22.638 1.00 84.06 188 GLU A C 1
ATOM 1463 O O . GLU A 1 188 ? -13.233 -8.392 21.694 1.00 84.06 188 GLU A O 1
ATOM 1468 N N . ALA A 1 189 ? -12.535 -7.267 23.507 1.00 88.31 189 ALA A N 1
ATOM 1469 C CA . ALA A 1 189 ? -11.147 -7.697 23.386 1.00 88.31 189 ALA A CA 1
ATOM 1470 C C . ALA A 1 189 ? -11.013 -9.221 23.542 1.00 88.31 189 ALA A C 1
ATOM 1472 O O . ALA A 1 189 ? -10.360 -9.866 22.727 1.00 88.31 189 ALA A O 1
ATOM 1473 N N . GLU A 1 190 ? -11.676 -9.822 24.531 1.00 85.75 190 GLU A N 1
ATOM 1474 C CA . GLU A 1 190 ? -11.699 -11.280 24.724 1.00 85.75 190 GLU A CA 1
ATOM 1475 C C . GLU A 1 190 ? -12.295 -12.020 23.518 1.00 85.75 190 GLU A C 1
ATOM 1477 O O . GLU A 1 190 ? -11.771 -13.052 23.088 1.00 85.75 190 GLU A O 1
ATOM 1482 N N . GLU A 1 191 ? -13.356 -11.473 22.927 1.00 84.38 191 GLU A N 1
ATOM 1483 C CA . GLU A 1 191 ? -13.967 -12.025 21.724 1.00 84.38 191 GLU A CA 1
ATOM 1484 C C . GLU A 1 191 ? -13.061 -11.895 20.504 1.00 84.38 191 GLU A C 1
ATOM 1486 O O . GLU A 1 191 ? -12.977 -12.839 19.720 1.00 84.38 191 GLU A O 1
ATOM 1491 N N . VAL A 1 192 ? -12.325 -10.787 20.363 1.00 91.06 192 VAL A N 1
ATOM 1492 C CA . VAL A 1 192 ? -11.291 -10.655 19.328 1.00 91.06 192 VAL A CA 1
ATOM 1493 C C . VAL A 1 192 ? -10.302 -11.812 19.445 1.00 91.06 192 VAL A C 1
ATOM 1495 O O . VAL A 1 192 ? -10.070 -12.505 18.456 1.00 91.06 192 VAL A O 1
ATOM 1498 N N . ILE A 1 193 ? -9.774 -12.090 20.644 1.00 92.06 193 ILE A N 1
ATOM 1499 C CA . ILE A 1 193 ? -8.850 -13.219 20.849 1.00 92.06 193 ILE A CA 1
ATOM 1500 C C . ILE A 1 193 ? -9.508 -14.540 20.453 1.00 92.06 193 ILE A C 1
ATOM 1502 O O . ILE A 1 193 ? -8.884 -15.376 19.796 1.00 92.06 193 ILE A O 1
ATOM 1506 N N . ARG A 1 194 ? -10.773 -14.745 20.833 1.00 85.62 194 ARG A N 1
ATOM 1507 C CA . ARG A 1 194 ? -11.520 -15.959 20.492 1.00 85.62 194 ARG A CA 1
ATOM 1508 C C . ARG A 1 194 ? -11.642 -16.138 18.977 1.00 85.62 194 ARG A C 1
ATOM 1510 O O . ARG A 1 194 ? -11.384 -17.235 18.484 1.00 85.62 194 ARG A O 1
ATOM 1517 N N . GLN A 1 195 ? -11.983 -15.077 18.250 1.00 85.62 195 GLN A N 1
ATOM 1518 C CA . GLN A 1 195 ? -12.109 -15.085 16.792 1.00 85.62 195 GLN A CA 1
ATOM 1519 C C . GLN A 1 195 ? -10.767 -15.301 16.098 1.00 85.62 195 GLN A C 1
ATOM 1521 O O . GLN A 1 195 ? -10.688 -16.117 15.184 1.00 85.62 195 GLN A O 1
ATOM 1526 N N . VAL A 1 196 ? -9.698 -14.654 16.572 1.00 93.06 196 VAL A N 1
ATOM 1527 C CA . VAL A 1 196 ? -8.341 -14.876 16.052 1.00 93.06 196 VAL A CA 1
ATOM 1528 C C . VAL A 1 196 ? -7.932 -16.342 16.228 1.00 93.06 196 VAL A C 1
ATOM 1530 O O . VAL A 1 196 ? -7.468 -16.958 15.272 1.00 93.06 196 VAL A O 1
ATOM 1533 N N . LYS A 1 197 ? -8.163 -16.942 17.408 1.00 90.75 197 LYS A N 1
ATOM 1534 C CA . LYS A 1 197 ? -7.881 -18.373 17.648 1.00 90.75 197 LYS A CA 1
ATOM 1535 C C . LYS A 1 197 ? -8.661 -19.281 16.702 1.00 90.75 197 LYS A C 1
ATOM 1537 O O . LYS A 1 197 ? -8.105 -20.261 16.216 1.00 90.75 197 LYS A O 1
ATOM 1542 N N . MET A 1 198 ? -9.942 -18.989 16.478 1.00 85.19 198 MET A N 1
ATOM 1543 C CA . MET A 1 198 ? -10.777 -19.783 15.575 1.00 85.19 198 MET A CA 1
ATOM 1544 C C . MET A 1 198 ? -10.293 -19.680 14.133 1.00 85.19 198 MET A C 1
ATOM 1546 O O . MET A 1 198 ? -10.008 -20.710 13.533 1.00 85.19 198 MET A O 1
ATOM 1550 N N . ALA A 1 199 ? -10.116 -18.462 13.621 1.00 85.50 199 ALA A N 1
ATOM 1551 C CA . ALA A 1 199 ? -9.671 -18.229 12.252 1.00 85.50 199 ALA A CA 1
ATOM 1552 C C . ALA A 1 199 ? -8.293 -18.851 11.987 1.00 85.50 199 ALA A C 1
ATOM 1554 O O . ALA A 1 199 ? -8.123 -19.577 11.014 1.00 85.50 199 ALA A O 1
ATOM 1555 N N . HIS A 1 200 ? -7.335 -18.661 12.899 1.00 90.44 200 HIS A N 1
ATOM 1556 C CA . HIS A 1 200 ? -6.001 -19.247 12.762 1.00 90.44 200 HIS A CA 1
ATOM 1557 C C . HIS A 1 200 ? -6.022 -20.784 12.821 1.00 90.44 200 HIS A C 1
ATOM 1559 O O . HIS A 1 200 ? -5.238 -21.442 12.145 1.00 90.44 200 HIS A O 1
ATOM 1565 N N . LYS A 1 201 ? -6.933 -21.381 13.604 1.00 90.50 201 LYS A N 1
ATOM 1566 C CA . LYS A 1 201 ? -7.113 -22.840 13.645 1.00 90.50 201 LYS A CA 1
ATOM 1567 C C . LYS A 1 201 ? -7.772 -23.380 12.372 1.00 90.50 201 LYS A C 1
ATOM 1569 O O . LYS A 1 201 ? -7.438 -24.483 11.950 1.00 90.50 201 LYS A O 1
ATOM 1574 N N . GLU A 1 202 ? -8.728 -22.647 11.809 1.00 86.81 202 GLU A N 1
ATOM 1575 C CA . GLU A 1 202 ? -9.430 -23.016 10.575 1.00 86.81 202 GLU A CA 1
ATOM 1576 C C . GLU A 1 202 ? -8.515 -22.899 9.351 1.00 86.81 202 GLU A C 1
ATOM 1578 O O . GLU A 1 202 ? -8.522 -23.786 8.498 1.00 86.81 202 GLU A O 1
ATOM 1583 N N . ASN A 1 203 ? -7.704 -21.840 9.280 1.00 88.06 203 ASN A N 1
ATOM 1584 C CA . ASN A 1 203 ? -6.749 -21.616 8.203 1.00 88.06 203 ASN A CA 1
ATOM 1585 C C . ASN A 1 203 ? -5.490 -20.876 8.709 1.00 88.06 203 ASN A C 1
ATOM 1587 O O . ASN A 1 203 ? -5.496 -19.645 8.787 1.00 88.06 203 ASN A O 1
ATOM 1591 N N . PRO A 1 204 ? -4.396 -21.599 9.020 1.00 89.44 204 PRO A N 1
ATOM 1592 C CA . PRO A 1 204 ? -3.169 -21.000 9.554 1.00 89.44 204 PRO A CA 1
ATOM 1593 C C . PRO A 1 204 ? -2.473 -20.002 8.620 1.00 89.44 204 PRO A C 1
ATOM 1595 O O . PRO A 1 204 ? -1.830 -19.077 9.108 1.00 89.44 204 PRO A O 1
ATOM 1598 N N . GLU A 1 205 ? -2.624 -20.174 7.304 1.00 89.00 205 GLU A N 1
ATOM 1599 C CA . GLU A 1 205 ? -2.008 -19.329 6.268 1.00 89.00 205 GLU A CA 1
ATOM 1600 C C . GLU A 1 205 ? -2.847 -18.081 5.951 1.00 89.00 205 GLU A C 1
ATOM 1602 O O . GLU A 1 205 ? -2.412 -17.196 5.212 1.00 89.00 205 GLU A O 1
ATOM 1607 N N . GLN A 1 206 ? -4.080 -17.999 6.467 1.00 88.56 206 GLN A N 1
ATOM 1608 C CA . GLN A 1 206 ? -4.928 -16.836 6.246 1.00 88.56 206 GLN A CA 1
ATOM 1609 C C . GLN A 1 206 ? -4.354 -15.632 6.986 1.00 88.56 206 GLN A C 1
ATOM 1611 O O . GLN A 1 206 ? -4.179 -15.655 8.204 1.00 88.56 206 GLN A O 1
ATOM 1616 N N . SER A 1 207 ? -4.134 -14.545 6.253 1.00 93.00 207 SER A N 1
ATOM 1617 C CA . SER A 1 207 ? -3.666 -13.305 6.854 1.00 93.00 207 SER A CA 1
ATOM 1618 C C . SER A 1 207 ? -4.812 -12.614 7.619 1.00 93.00 207 SER A C 1
ATOM 1620 O O . SER A 1 207 ? -5.914 -12.433 7.090 1.00 93.00 207 SER A O 1
ATOM 1622 N N . ILE A 1 208 ? -4.574 -12.239 8.880 1.00 94.00 208 ILE A N 1
ATOM 1623 C CA . ILE A 1 208 ? -5.577 -11.681 9.803 1.00 94.00 208 ILE A CA 1
ATOM 1624 C C . ILE A 1 208 ? -5.125 -10.299 10.285 1.00 94.00 208 ILE A C 1
ATOM 1626 O O . ILE A 1 208 ? -4.025 -10.129 10.798 1.00 94.00 208 ILE A O 1
ATOM 1630 N N . GLY A 1 209 ? -5.984 -9.294 10.165 1.00 95.38 209 GLY A N 1
ATOM 1631 C CA . GLY A 1 209 ? -5.759 -7.967 10.733 1.00 95.38 209 GLY A CA 1
ATOM 1632 C C . GLY A 1 209 ? -6.799 -7.651 11.791 1.00 95.38 209 GLY A C 1
ATOM 1633 O O . GLY A 1 209 ? -7.994 -7.798 11.553 1.00 95.38 209 GLY A O 1
ATOM 1634 N N . VAL A 1 210 ? -6.369 -7.190 12.959 1.00 95.75 210 VAL A N 1
ATOM 1635 C CA . VAL A 1 210 ? -7.265 -6.639 13.974 1.00 95.75 210 VAL A CA 1
ATOM 1636 C C . VAL A 1 210 ? -7.206 -5.121 13.910 1.00 95.75 210 VAL A C 1
ATOM 1638 O O . VAL A 1 210 ? -6.128 -4.531 14.007 1.00 95.75 210 VAL A O 1
ATOM 1641 N N . VAL A 1 211 ? -8.368 -4.485 13.774 1.00 93.50 211 VAL A N 1
ATOM 1642 C CA . VAL A 1 211 ? -8.491 -3.026 13.764 1.00 93.50 211 VAL A CA 1
ATOM 1643 C C . VAL A 1 211 ? -9.385 -2.556 14.904 1.00 93.50 211 VAL A C 1
ATOM 1645 O O . VAL A 1 211 ? -10.479 -3.084 15.103 1.00 93.50 211 VAL A O 1
ATOM 1648 N N . THR A 1 212 ? -8.931 -1.549 15.646 1.00 91.62 212 THR A N 1
ATOM 1649 C CA . THR A 1 212 ? -9.690 -0.920 16.737 1.00 91.62 212 THR A CA 1
ATOM 1650 C C . THR A 1 212 ? -9.955 0.556 16.458 1.00 91.62 212 THR A C 1
ATOM 1652 O O . THR A 1 212 ? -9.193 1.213 15.752 1.00 91.62 212 THR A O 1
ATOM 1655 N N . PHE A 1 213 ? -10.996 1.141 17.052 1.00 87.12 213 PHE A N 1
ATOM 1656 C CA . PHE A 1 213 ? -11.214 2.591 16.922 1.00 87.12 213 PHE A CA 1
ATOM 1657 C C . PHE A 1 213 ? -10.271 3.445 17.764 1.00 87.12 213 PHE A C 1
ATOM 1659 O O . PHE A 1 213 ? -10.093 4.627 17.477 1.00 87.12 213 PHE A O 1
ATOM 1666 N N . ASN A 1 214 ? -9.718 2.894 18.843 1.00 85.88 214 ASN A N 1
ATOM 1667 C CA . ASN A 1 214 ? -8.895 3.657 19.769 1.00 85.88 214 ASN A CA 1
ATOM 1668 C C . ASN A 1 214 ? -7.646 2.874 20.198 1.00 85.88 214 ASN A C 1
ATOM 1670 O O . ASN A 1 214 ? -7.623 1.639 20.208 1.00 85.88 214 ASN A O 1
ATOM 1674 N N . ALA A 1 215 ? -6.593 3.624 20.527 1.00 89.19 215 ALA A N 1
ATOM 1675 C CA . ALA A 1 215 ? -5.312 3.072 20.951 1.00 89.19 215 ALA A CA 1
ATOM 1676 C C . ALA A 1 215 ? -5.387 2.289 22.281 1.00 89.19 215 ALA A C 1
ATOM 1678 O O . ALA A 1 215 ? -4.775 1.228 22.344 1.00 89.19 215 ALA A O 1
ATOM 1679 N N . PRO A 1 216 ? -6.157 2.706 23.312 1.00 89.12 216 PRO A N 1
ATOM 1680 C CA . PRO A 1 216 ? -6.286 1.909 24.535 1.00 89.12 216 PRO A CA 1
ATOM 1681 C C . PRO A 1 216 ? -6.808 0.484 24.298 1.00 89.12 216 PRO A C 1
ATOM 1683 O O . PRO A 1 216 ? -6.273 -0.465 24.867 1.00 89.12 216 PRO A O 1
ATOM 1686 N N . GLN A 1 217 ? -7.798 0.308 23.416 1.00 89.50 217 GLN A N 1
ATOM 1687 C CA . GLN A 1 217 ? -8.290 -1.020 23.039 1.00 89.50 217 GLN A CA 1
ATOM 1688 C C . GLN A 1 217 ? -7.239 -1.817 22.264 1.00 89.50 217 GLN A C 1
ATOM 1690 O O . GLN A 1 217 ? -7.108 -3.019 22.478 1.00 89.50 217 GLN A O 1
ATOM 1695 N N . GLN A 1 218 ? -6.487 -1.161 21.373 1.00 93.75 218 GLN A N 1
ATOM 1696 C CA . GLN A 1 218 ? -5.381 -1.80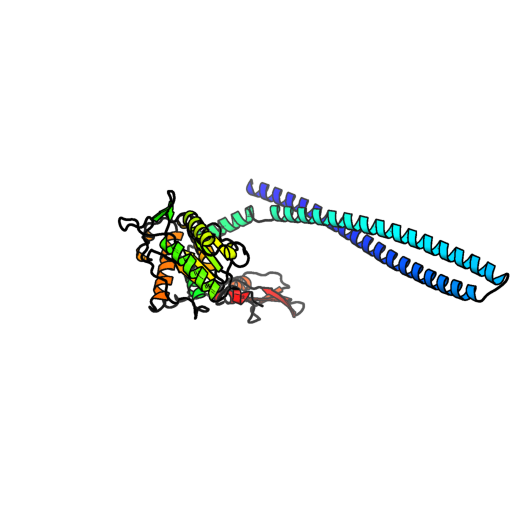4 20.660 1.00 93.75 218 GLN A CA 1
ATOM 1697 C C . GLN A 1 218 ? -4.370 -2.381 21.658 1.00 93.75 218 GLN A C 1
ATOM 1699 O O . GLN A 1 218 ? -3.997 -3.543 21.524 1.00 93.75 218 GLN A O 1
ATOM 1704 N N . SER A 1 219 ? -3.967 -1.598 22.664 1.00 93.75 219 SER A N 1
ATOM 1705 C CA . SER A 1 219 ? -3.035 -2.048 23.704 1.00 93.75 219 SER A CA 1
ATOM 1706 C C . SER A 1 219 ? -3.585 -3.239 24.485 1.00 93.75 219 SER A C 1
ATOM 1708 O O . SER A 1 219 ? -2.896 -4.244 24.611 1.00 93.75 219 SER A O 1
ATOM 1710 N N . LEU A 1 220 ? -4.850 -3.184 24.919 1.00 91.44 220 LEU A N 1
ATOM 1711 C CA . LEU A 1 220 ? -5.488 -4.300 25.624 1.00 91.44 220 LEU A CA 1
ATOM 1712 C C . LEU A 1 220 ? -5.492 -5.588 24.786 1.00 91.44 220 LEU A C 1
ATOM 1714 O O . LEU A 1 220 ? -5.197 -6.668 25.295 1.00 91.44 220 LEU A O 1
ATOM 1718 N N . ILE A 1 221 ? -5.834 -5.491 23.500 1.00 93.88 221 ILE A N 1
ATOM 1719 C CA . ILE A 1 221 ? -5.843 -6.657 22.611 1.00 93.88 221 ILE A CA 1
ATOM 1720 C C . ILE A 1 221 ? -4.426 -7.200 22.428 1.00 93.88 221 ILE A C 1
ATOM 1722 O O . ILE A 1 221 ? -4.253 -8.414 22.450 1.00 93.88 221 ILE A O 1
ATOM 1726 N N . LEU A 1 222 ? -3.418 -6.338 22.273 1.00 95.56 222 LEU A N 1
ATOM 1727 C CA . LEU A 1 222 ? -2.019 -6.762 22.189 1.00 95.56 222 LEU A CA 1
ATOM 1728 C C . LEU A 1 222 ? -1.573 -7.505 23.456 1.00 95.56 222 LEU A C 1
ATOM 1730 O O . LEU A 1 222 ? -1.005 -8.589 23.339 1.00 95.56 222 LEU A O 1
ATOM 1734 N N . ASP A 1 223 ? -1.905 -6.995 24.644 1.00 94.56 223 ASP A N 1
ATOM 1735 C CA . ASP A 1 223 ? -1.582 -7.647 25.921 1.00 94.56 223 ASP A CA 1
ATOM 1736 C C . ASP A 1 223 ? -2.242 -9.032 26.032 1.00 94.56 223 ASP A C 1
ATOM 1738 O O . ASP A 1 223 ? -1.611 -10.023 26.411 1.00 94.56 223 ASP A O 1
ATOM 1742 N N . LEU A 1 224 ? -3.520 -9.131 25.650 1.00 93.00 224 LEU A N 1
ATOM 1743 C CA . LEU A 1 224 ? -4.239 -10.403 25.641 1.00 93.00 224 LEU A CA 1
ATOM 1744 C C . LEU A 1 224 ? -3.690 -11.371 24.585 1.00 93.00 224 LEU A C 1
ATOM 1746 O O . LEU A 1 224 ?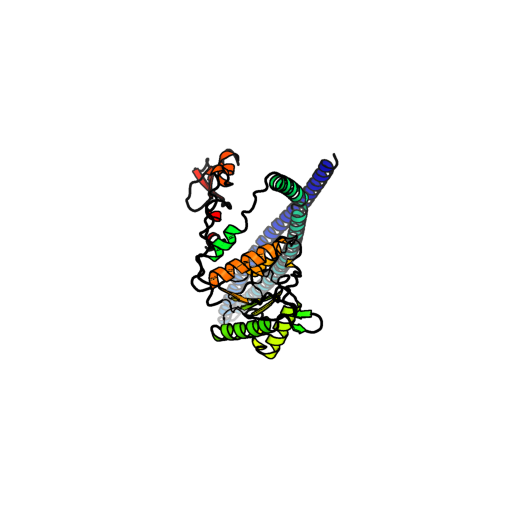 -3.636 -12.575 24.845 1.00 93.00 224 LEU A O 1
ATOM 1750 N N . MET A 1 225 ? -3.278 -10.874 23.417 1.00 93.69 225 MET A N 1
ATOM 1751 C CA . MET A 1 225 ? -2.629 -11.666 22.372 1.00 93.69 225 MET A CA 1
ATOM 1752 C C . MET A 1 225 ? -1.287 -12.221 22.857 1.00 93.69 225 MET A C 1
ATOM 1754 O O . MET A 1 225 ? -1.047 -13.411 22.675 1.00 93.69 225 MET A O 1
ATOM 1758 N N . GLU A 1 226 ? -0.457 -11.423 23.531 1.00 93.94 226 GLU A N 1
ATOM 1759 C CA . GLU A 1 226 ? 0.829 -11.875 24.085 1.00 93.94 226 GLU A CA 1
ATOM 1760 C C . GLU A 1 226 ? 0.625 -12.990 25.123 1.00 93.94 226 GLU A C 1
ATOM 1762 O O . GLU A 1 226 ? 1.334 -13.995 25.122 1.00 93.94 226 GLU A O 1
ATOM 1767 N N . ALA A 1 227 ? -0.413 -12.881 25.959 1.00 92.88 227 ALA A N 1
ATOM 1768 C CA . ALA A 1 227 ? -0.738 -13.900 26.955 1.00 92.88 227 ALA A CA 1
ATOM 1769 C C . ALA A 1 227 ? -1.319 -15.203 26.364 1.00 92.88 227 ALA A C 1
ATOM 1771 O O . ALA A 1 227 ? -1.258 -16.250 27.008 1.00 92.88 227 ALA A O 1
ATOM 1772 N N . ASN A 1 228 ? -1.921 -15.158 25.169 1.00 90.75 228 ASN A N 1
ATOM 1773 C CA . ASN A 1 228 ? -2.722 -16.264 24.631 1.00 90.75 228 ASN A CA 1
ATOM 1774 C C . ASN A 1 228 ? -2.181 -16.899 23.342 1.00 90.75 228 ASN A C 1
ATOM 1776 O O . ASN A 1 228 ? -2.405 -18.091 23.128 1.00 90.75 228 ASN A O 1
ATOM 1780 N N . ILE A 1 229 ? -1.578 -16.109 22.451 1.00 90.31 229 ILE A N 1
ATOM 1781 C CA . ILE A 1 229 ? -1.118 -16.501 21.108 1.00 90.31 229 ILE A CA 1
ATOM 1782 C C . ILE A 1 229 ? 0.145 -15.693 20.704 1.00 90.31 229 ILE A C 1
ATOM 1784 O O . ILE A 1 229 ? 0.172 -15.059 19.644 1.00 90.31 229 ILE A O 1
ATOM 1788 N N . PRO A 1 230 ? 1.224 -15.701 21.509 1.00 90.00 230 PRO A N 1
ATOM 1789 C CA . PRO A 1 230 ? 2.400 -14.858 21.258 1.00 90.00 230 PRO A CA 1
ATOM 1790 C C . PRO A 1 230 ? 3.129 -15.199 19.951 1.00 90.00 230 PRO A C 1
ATOM 1792 O O . PRO A 1 230 ? 3.851 -14.375 19.400 1.00 90.00 230 PRO A O 1
ATOM 1795 N N . THR A 1 231 ? 2.957 -16.415 19.426 1.00 89.69 231 THR A N 1
ATOM 1796 C CA . THR A 1 231 ? 3.579 -16.843 18.166 1.00 89.69 231 THR A CA 1
ATOM 1797 C C . THR A 1 231 ? 3.060 -16.061 16.965 1.00 89.69 231 THR A C 1
ATOM 1799 O O . THR A 1 231 ? 3.850 -15.712 16.097 1.00 89.69 231 THR A O 1
ATOM 1802 N N . LEU A 1 232 ? 1.762 -15.744 16.933 1.00 88.94 232 LEU A N 1
ATOM 1803 C CA . LEU A 1 232 ? 1.144 -15.047 15.806 1.00 88.94 232 LEU A CA 1
ATOM 1804 C C . LEU A 1 232 ? 1.567 -13.570 15.753 1.00 88.94 232 LEU A C 1
ATOM 1806 O O . LEU A 1 232 ? 1.743 -13.018 14.675 1.00 88.94 232 LEU A O 1
ATOM 1810 N N . LEU A 1 233 ? 1.826 -12.949 16.911 1.00 88.94 233 LEU A N 1
ATOM 1811 C CA . LEU A 1 233 ? 2.362 -11.582 16.991 1.00 88.94 233 LEU A CA 1
ATOM 1812 C C . LEU A 1 233 ? 3.769 -11.441 16.391 1.00 88.94 233 LEU A C 1
ATOM 1814 O O . LEU A 1 233 ? 4.172 -10.338 16.029 1.00 88.94 233 LEU A O 1
ATOM 1818 N N . ARG A 1 234 ? 4.524 -12.541 16.290 1.00 90.06 234 ARG A N 1
ATOM 1819 C CA . ARG A 1 234 ? 5.895 -12.552 15.753 1.00 90.06 234 ARG A CA 1
ATOM 1820 C C . ARG A 1 234 ? 5.952 -12.655 14.234 1.00 90.06 234 ARG A C 1
ATOM 1822 O O . ARG A 1 234 ? 7.050 -12.584 13.690 1.00 90.06 234 ARG A O 1
ATOM 1829 N N . ASP A 1 235 ? 4.808 -12.806 13.569 1.00 91.31 235 ASP A N 1
ATOM 1830 C CA . ASP A 1 235 ? 4.711 -12.863 12.114 1.00 91.31 235 ASP A CA 1
ATOM 1831 C C . ASP A 1 235 ? 3.916 -11.659 11.571 1.00 91.31 235 ASP A C 1
ATOM 1833 O O . ASP A 1 235 ? 2.690 -11.721 11.423 1.00 91.31 235 ASP A O 1
ATOM 1837 N N . PRO A 1 236 ? 4.599 -10.543 11.247 1.00 88.44 236 PRO A N 1
ATOM 1838 C CA . PRO A 1 236 ? 3.954 -9.359 10.690 1.00 88.44 236 PRO A CA 1
ATOM 1839 C C . PRO A 1 236 ? 3.320 -9.591 9.315 1.00 88.44 236 PRO A C 1
ATOM 1841 O O . PRO A 1 236 ? 2.455 -8.809 8.913 1.00 88.44 236 PRO A O 1
ATOM 1844 N N . ALA A 1 237 ? 3.741 -10.620 8.569 1.00 88.19 237 ALA A N 1
ATOM 1845 C CA . ALA A 1 237 ? 3.159 -10.928 7.267 1.00 88.19 237 ALA A CA 1
ATOM 1846 C C . ALA A 1 237 ? 1.754 -11.519 7.438 1.00 88.19 237 ALA A C 1
ATOM 1848 O O . ALA A 1 237 ? 0.827 -11.132 6.722 1.00 88.19 237 ALA A O 1
ATOM 1849 N N . LEU A 1 238 ? 1.576 -12.379 8.444 1.00 89.56 238 LEU A N 1
ATOM 1850 C CA . LEU A 1 238 ? 0.294 -13.016 8.731 1.00 89.56 238 LEU A CA 1
ATOM 1851 C C . LEU A 1 238 ? -0.613 -12.188 9.641 1.00 89.56 238 LEU A C 1
ATOM 1853 O O . LEU A 1 238 ? -1.831 -12.273 9.486 1.00 89.56 238 LEU A O 1
ATOM 1857 N N . PHE A 1 239 ? -0.076 -11.364 10.546 1.00 95.12 239 PHE A N 1
ATOM 1858 C CA . PHE A 1 239 ? -0.894 -10.733 11.583 1.00 95.12 239 PHE A CA 1
ATOM 1859 C C . PHE A 1 239 ? -0.550 -9.274 11.897 1.00 95.12 239 PHE A C 1
ATOM 1861 O O . PHE A 1 239 ? 0.611 -8.874 11.907 1.00 95.12 239 PHE A O 1
ATOM 1868 N N . PHE A 1 240 ? -1.571 -8.472 12.216 1.00 95.44 240 PHE A N 1
ATOM 1869 C CA . PHE A 1 240 ? -1.382 -7.176 12.873 1.00 95.44 240 PHE A CA 1
ATOM 1870 C C . PHE A 1 240 ? -2.515 -6.842 13.850 1.00 95.44 240 PHE A C 1
ATOM 1872 O O . PHE A 1 240 ? -3.647 -7.293 13.683 1.00 95.44 240 PHE A O 1
ATOM 1879 N N . VAL A 1 241 ? -2.227 -5.948 14.803 1.00 96.25 241 VAL A N 1
ATOM 1880 C CA . VAL A 1 241 ? -3.234 -5.198 15.573 1.00 96.25 241 VAL A CA 1
ATOM 1881 C C . VAL A 1 241 ? -2.925 -3.710 15.445 1.00 96.25 241 VAL A C 1
ATOM 1883 O O . VAL A 1 241 ? -1.852 -3.262 15.854 1.00 96.25 241 VAL A O 1
ATOM 1886 N N . LYS A 1 242 ? -3.843 -2.935 14.867 1.00 94.56 242 LYS A N 1
ATOM 1887 C CA . LYS A 1 242 ? -3.677 -1.490 14.646 1.00 94.56 242 LYS A CA 1
ATOM 1888 C C . LYS A 1 242 ? -4.956 -0.745 15.004 1.00 94.56 242 LYS A C 1
ATOM 1890 O O . LYS A 1 242 ? -6.044 -1.299 14.934 1.00 94.56 242 LYS A O 1
ATOM 1895 N N . ASN A 1 243 ? -4.843 0.520 15.380 1.00 90.88 243 ASN A N 1
ATOM 1896 C CA . ASN A 1 243 ? -6.011 1.385 15.483 1.00 90.88 243 ASN A CA 1
ATOM 1897 C C . ASN A 1 243 ? -6.345 2.026 14.121 1.00 90.88 243 ASN A C 1
ATOM 1899 O O . ASN A 1 243 ? -5.541 2.004 13.186 1.00 90.88 243 ASN A O 1
ATOM 1903 N N . ILE A 1 244 ? -7.527 2.629 14.032 1.00 88.00 244 ILE A N 1
ATOM 1904 C CA . ILE A 1 244 ? -8.070 3.250 12.821 1.00 88.00 244 ILE A CA 1
ATOM 1905 C C . ILE A 1 244 ? -7.207 4.393 12.259 1.00 88.00 244 ILE A C 1
ATOM 1907 O O . ILE A 1 244 ? -7.278 4.691 11.070 1.00 88.00 244 ILE A O 1
ATOM 1911 N N . GLU A 1 245 ? -6.373 5.027 13.085 1.00 84.19 245 GLU A N 1
ATOM 1912 C CA . GLU A 1 245 ? -5.457 6.092 12.655 1.00 84.19 245 GLU A CA 1
ATOM 1913 C C . GLU A 1 245 ? -4.224 5.524 11.945 1.00 84.19 245 GLU A C 1
ATOM 1915 O O . GLU A 1 245 ? -3.658 6.183 11.078 1.00 84.19 245 GLU A O 1
ATOM 1920 N N . ASN A 1 246 ? -3.843 4.288 12.278 1.00 85.25 246 ASN A N 1
ATOM 1921 C CA . ASN A 1 246 ? -2.570 3.682 11.893 1.00 85.25 246 ASN A CA 1
ATOM 1922 C C . ASN A 1 246 ? -2.694 2.562 10.845 1.00 85.25 246 ASN A C 1
ATOM 1924 O O . ASN A 1 246 ? -1.679 2.004 10.437 1.00 85.25 246 ASN A O 1
ATOM 1928 N N . VAL A 1 247 ? -3.906 2.201 10.412 1.00 84.06 247 VAL A N 1
ATOM 1929 C CA . VAL A 1 247 ? -4.164 1.059 9.506 1.00 84.06 247 VAL A CA 1
ATOM 1930 C C . VAL A 1 247 ? -3.989 1.391 8.009 1.00 84.06 247 VAL A C 1
ATOM 1932 O O . VAL A 1 247 ? -4.568 0.756 7.131 1.00 84.06 247 VAL A O 1
ATOM 1935 N N . GLN A 1 248 ? -3.221 2.423 7.669 1.00 74.94 248 GLN A N 1
ATOM 1936 C CA . GLN A 1 248 ? -3.067 2.847 6.276 1.00 74.94 248 GLN A CA 1
ATOM 1937 C C . GLN A 1 248 ? -2.185 1.882 5.477 1.00 74.94 248 GLN A C 1
ATOM 1939 O O . GLN A 1 248 ? -1.094 1.528 5.906 1.00 74.94 248 GLN A O 1
ATOM 1944 N N . GLY A 1 249 ? -2.648 1.483 4.288 1.00 76.75 249 GLY A N 1
ATOM 1945 C CA . GLY A 1 249 ? -1.883 0.632 3.365 1.00 76.75 249 GLY A CA 1
ATOM 1946 C C . GLY A 1 249 ? -1.790 -0.848 3.757 1.00 76.75 249 GLY A C 1
ATOM 1947 O O . GLY A 1 249 ? -1.415 -1.664 2.921 1.00 76.75 249 GLY A O 1
ATOM 1948 N N . ASP A 1 250 ? -2.186 -1.225 4.976 1.00 81.06 250 ASP A N 1
ATOM 1949 C CA . ASP A 1 250 ? -2.188 -2.622 5.411 1.00 81.06 250 ASP A CA 1
ATOM 1950 C C . ASP A 1 250 ? -3.510 -3.317 5.097 1.00 81.06 250 ASP A C 1
ATOM 1952 O O . ASP A 1 250 ? -4.561 -2.935 5.605 1.00 81.06 250 ASP A O 1
ATOM 1956 N N . GLU A 1 251 ? -3.451 -4.395 4.322 1.00 84.31 251 GLU A N 1
ATOM 1957 C CA . GLU A 1 251 ? -4.616 -5.219 3.989 1.00 84.31 251 GLU A CA 1
ATOM 1958 C C . GLU A 1 251 ? -4.417 -6.671 4.418 1.00 84.31 251 GLU A C 1
ATOM 1960 O O . GLU A 1 251 ? -3.294 -7.185 4.399 1.00 84.31 251 GLU A O 1
ATOM 1965 N N . ARG A 1 252 ? -5.506 -7.354 4.781 1.00 87.38 252 ARG A N 1
ATOM 1966 C CA . ARG A 1 252 ? -5.495 -8.766 5.204 1.00 87.38 252 ARG A CA 1
ATOM 1967 C C . ARG A 1 252 ? -6.693 -9.518 4.638 1.00 87.38 252 ARG A C 1
ATOM 1969 O O . ARG A 1 252 ? -7.699 -8.913 4.277 1.00 87.38 252 ARG A O 1
ATOM 1976 N N . ASP A 1 253 ? -6.588 -10.839 4.542 1.00 82.81 253 ASP A N 1
ATOM 1977 C CA . ASP A 1 253 ? -7.684 -11.686 4.062 1.00 82.81 253 ASP A CA 1
ATOM 1978 C C . ASP A 1 253 ? -8.902 -11.584 4.982 1.00 82.81 253 ASP A C 1
ATOM 1980 O O . ASP A 1 253 ? -10.028 -11.425 4.504 1.00 82.81 253 ASP A O 1
ATOM 1984 N N . LEU A 1 254 ? -8.661 -11.615 6.293 1.00 82.62 254 LEU A N 1
ATOM 1985 C CA . LEU A 1 254 ? -9.656 -11.409 7.335 1.00 82.62 254 LEU A CA 1
ATOM 1986 C C . LEU A 1 254 ? -9.343 -10.132 8.121 1.00 82.62 254 LEU A C 1
ATOM 1988 O O . LEU A 1 254 ? -8.250 -9.999 8.665 1.00 82.62 254 LEU A O 1
ATOM 1992 N N . ILE A 1 255 ? -10.318 -9.233 8.252 1.00 88.44 255 ILE A N 1
ATOM 1993 C CA . ILE A 1 255 ? -10.264 -8.132 9.221 1.00 88.44 255 ILE A CA 1
ATOM 1994 C C . ILE A 1 255 ? -11.241 -8.391 10.364 1.00 88.44 255 ILE A C 1
ATOM 1996 O O . ILE A 1 255 ? -12.427 -8.621 10.140 1.00 88.44 255 ILE A O 1
ATOM 2000 N N . ILE A 1 256 ? -10.756 -8.311 11.599 1.00 88.88 256 ILE A N 1
ATOM 2001 C CA . ILE A 1 256 ? -11.573 -8.316 12.813 1.00 88.88 256 ILE A CA 1
ATOM 2002 C C . ILE A 1 256 ? -11.609 -6.887 13.348 1.00 88.88 256 ILE A C 1
ATOM 2004 O O . ILE A 1 256 ? -10.578 -6.306 13.680 1.00 88.88 256 ILE A O 1
ATOM 2008 N N . PHE A 1 257 ? -12.800 -6.310 13.414 1.00 87.94 257 PHE A N 1
ATOM 2009 C CA . PHE A 1 257 ? -13.020 -4.904 13.718 1.00 87.94 257 PHE A CA 1
ATOM 2010 C C . PHE A 1 257 ? -13.665 -4.755 15.098 1.00 87.94 257 PHE A C 1
ATOM 2012 O O . PHE A 1 257 ? -14.812 -5.160 15.270 1.00 87.94 257 PHE A O 1
ATOM 2019 N N . SER A 1 258 ? -12.956 -4.185 16.076 1.00 87.88 258 SER A N 1
ATOM 2020 C CA . SER A 1 258 ? -13.491 -3.910 17.422 1.00 87.88 258 SER A CA 1
ATOM 2021 C C . SER A 1 258 ? -13.838 -2.434 17.571 1.00 87.88 258 SER A C 1
ATOM 2023 O O . SER A 1 258 ? -12.986 -1.553 17.411 1.00 87.88 258 SER A O 1
ATOM 2025 N N . THR A 1 259 ? -15.102 -2.160 17.898 1.00 84.06 259 THR A N 1
ATOM 2026 C CA . THR A 1 259 ? -15.590 -0.783 18.050 1.00 84.06 259 THR A CA 1
ATOM 2027 C C . THR A 1 259 ? -15.049 -0.091 19.293 1.00 84.06 259 THR A C 1
ATOM 2029 O O . THR A 1 259 ? -14.832 1.115 19.268 1.00 84.06 259 THR A O 1
ATOM 2032 N N . ALA A 1 260 ? -14.772 -0.849 20.356 1.00 82.56 260 ALA A N 1
ATOM 2033 C CA . ALA A 1 260 ? -14.244 -0.346 21.620 1.00 82.56 260 ALA A CA 1
ATOM 2034 C C . ALA A 1 260 ? -15.130 0.712 22.303 1.00 82.56 260 ALA A C 1
ATOM 2036 O O . ALA A 1 260 ? -14.640 1.541 23.076 1.00 82.56 260 ALA A O 1
ATOM 2037 N N . TYR A 1 261 ? -16.433 0.693 22.016 1.00 77.62 261 TYR A N 1
ATOM 2038 C CA . TYR A 1 261 ? -17.418 1.593 22.598 1.00 77.62 261 TYR A CA 1
ATOM 2039 C C . TYR A 1 261 ? -18.497 0.767 23.282 1.00 77.62 261 TYR A C 1
ATOM 2041 O O . TYR A 1 261 ? -19.056 -0.143 22.681 1.00 77.62 261 TYR A O 1
ATOM 2049 N N . ALA A 1 262 ? -18.831 1.111 24.522 1.00 72.62 262 ALA A N 1
ATOM 2050 C CA . ALA A 1 262 ? -19.985 0.540 25.200 1.00 72.62 262 ALA A CA 1
ATOM 2051 C C . ALA A 1 262 ? -20.641 1.569 26.124 1.00 72.62 262 ALA A C 1
ATOM 2053 O O . ALA A 1 262 ? -20.117 2.660 26.376 1.00 72.62 262 ALA A O 1
ATOM 2054 N N . LYS A 1 263 ? -21.832 1.230 26.605 1.00 73.19 263 LYS A N 1
ATOM 2055 C CA . LYS A 1 263 ? -22.562 2.059 27.564 1.00 73.19 263 LYS A CA 1
ATOM 2056 C C . LYS A 1 263 ? -21.852 2.036 28.916 1.00 73.19 263 LYS A C 1
ATOM 2058 O O . LYS A 1 263 ? -21.314 1.009 29.333 1.00 73.19 263 LYS A O 1
ATOM 2063 N N . ASP A 1 264 ? -21.856 3.174 29.598 1.00 73.25 264 ASP A N 1
ATOM 2064 C CA . ASP A 1 264 ? -21.380 3.264 30.973 1.00 73.25 264 ASP A CA 1
ATOM 2065 C C . ASP A 1 264 ? -22.378 2.628 31.965 1.00 73.25 264 ASP A C 1
ATOM 2067 O O . ASP A 1 264 ? -23.443 2.130 31.593 1.00 73.25 264 ASP A O 1
ATOM 2071 N N . ASN A 1 265 ? -22.049 2.658 33.261 1.00 70.12 265 ASN A N 1
ATOM 2072 C CA . ASN A 1 265 ? -22.902 2.107 34.322 1.00 70.12 265 ASN A CA 1
ATOM 2073 C C . ASN A 1 265 ? -24.284 2.780 34.427 1.00 70.12 265 ASN A C 1
ATOM 2075 O O . ASN A 1 265 ? -25.182 2.207 35.039 1.00 70.12 265 ASN A O 1
ATOM 2079 N N . SER A 1 266 ? -24.462 3.969 33.844 1.00 71.56 266 SER A N 1
ATOM 2080 C CA . SER A 1 266 ? -25.752 4.663 33.762 1.00 71.56 266 SER A CA 1
ATOM 2081 C C . SER A 1 266 ? -26.553 4.294 32.507 1.00 71.56 266 SER A C 1
ATOM 2083 O O . SER A 1 266 ? -27.640 4.823 32.289 1.00 71.56 266 SER A O 1
ATOM 2085 N N . GLY A 1 267 ? -26.034 3.382 31.676 1.00 68.88 267 GLY A N 1
ATOM 2086 C CA . GLY A 1 267 ? -26.637 2.994 30.403 1.00 68.88 267 GLY A CA 1
ATOM 2087 C C . GLY A 1 267 ? -26.416 4.020 29.292 1.00 68.88 267 GLY A C 1
ATOM 2088 O O . GLY A 1 267 ? -27.000 3.883 28.216 1.00 68.88 267 GLY A O 1
ATOM 2089 N N . LYS A 1 268 ? -25.580 5.040 29.522 1.00 73.38 268 LYS A N 1
ATOM 2090 C CA . LYS A 1 268 ? -25.328 6.111 28.562 1.00 73.38 268 LYS A CA 1
ATOM 2091 C C . LYS A 1 268 ? -24.082 5.803 27.739 1.00 73.38 268 LYS A C 1
ATOM 2093 O O . LYS A 1 268 ? -23.031 5.463 28.278 1.00 73.38 268 LYS A O 1
ATOM 2098 N N . LEU A 1 269 ? -24.190 5.951 26.421 1.00 76.56 269 LEU A N 1
ATOM 2099 C CA . LEU A 1 269 ? -23.038 5.901 25.529 1.00 76.56 269 LEU A CA 1
ATOM 2100 C C . LEU A 1 269 ? -22.374 7.280 25.479 1.00 76.56 269 LEU A C 1
ATOM 2102 O O . LEU A 1 269 ? -23.029 8.289 25.204 1.00 76.56 269 LEU A O 1
ATOM 2106 N N . GLN A 1 270 ? -21.070 7.342 25.741 1.00 73.44 270 GLN A N 1
ATOM 2107 C CA . GLN A 1 270 ? -20.321 8.577 25.536 1.00 73.44 270 GLN A CA 1
ATOM 2108 C C . GLN A 1 270 ? -19.984 8.730 24.052 1.00 73.44 270 GLN A C 1
ATOM 2110 O O . GLN A 1 270 ? -19.264 7.912 23.489 1.00 73.44 270 GLN A O 1
ATOM 2115 N N . LEU A 1 271 ? -20.453 9.814 23.428 1.00 71.50 271 LEU A N 1
ATOM 2116 C CA . LEU A 1 271 ? -20.198 10.137 22.016 1.00 71.50 271 LEU A CA 1
ATOM 2117 C C . LEU A 1 271 ? -18.776 10.689 21.796 1.00 71.50 271 LEU A C 1
ATOM 2119 O O . LEU A 1 271 ? -18.587 11.739 21.183 1.00 71.50 271 LEU A O 1
ATOM 2123 N N . ARG A 1 272 ? -17.758 10.030 22.356 1.00 72.69 272 ARG A N 1
ATOM 2124 C CA . ARG A 1 272 ? -16.341 10.412 22.252 1.00 72.69 272 ARG A CA 1
ATOM 2125 C C . ARG A 1 272 ? -15.599 9.392 21.394 1.00 72.69 272 ARG A C 1
ATOM 2127 O O . ARG A 1 272 ? -14.764 8.645 21.887 1.00 72.69 272 ARG A O 1
ATOM 2134 N N . PHE A 1 273 ? -15.882 9.391 20.094 1.00 75.94 273 PHE A N 1
ATOM 2135 C CA . PHE A 1 273 ? -15.345 8.416 19.143 1.00 75.94 273 PHE A CA 1
ATOM 2136 C C . PHE A 1 273 ? -13.908 8.725 18.667 1.00 75.94 273 PHE A C 1
ATOM 2138 O O . PHE A 1 273 ? -13.528 8.398 17.549 1.00 75.94 273 PHE A O 1
ATOM 2145 N N . GLY A 1 274 ? -13.091 9.387 19.496 1.00 79.00 274 GLY A N 1
ATOM 2146 C CA . GLY A 1 274 ? -11.693 9.699 19.166 1.00 79.00 274 GLY A CA 1
ATOM 2147 C C . GLY A 1 274 ? -11.532 10.429 17.825 1.00 79.00 274 GLY A C 1
ATOM 2148 O O . GLY A 1 274 ? -12.208 11.428 17.570 1.00 79.00 274 GLY A O 1
ATOM 2149 N N . SER A 1 275 ? -10.655 9.920 16.961 1.00 78.75 275 SER A N 1
ATOM 2150 C CA . SER A 1 275 ? -10.403 10.454 15.614 1.00 78.75 275 SER A CA 1
ATOM 2151 C C . SER A 1 275 ? -11.567 10.313 14.637 1.00 78.75 275 SER A C 1
ATOM 2153 O O . SER A 1 275 ? -11.602 11.037 13.641 1.00 78.75 275 SER A O 1
ATOM 2155 N N . LEU A 1 276 ? -12.559 9.464 14.920 1.00 83.50 276 LEU A N 1
ATOM 2156 C CA . LEU A 1 276 ? -13.786 9.411 14.125 1.00 83.50 276 LEU A CA 1
ATOM 2157 C C . LEU A 1 276 ? -14.616 10.692 14.294 1.00 83.50 276 LEU A C 1
ATOM 2159 O O . LEU A 1 276 ? -15.249 11.153 13.351 1.00 83.50 276 LEU A O 1
ATOM 2163 N N . ASN A 1 277 ? -14.584 11.299 15.484 1.00 82.81 277 ASN A N 1
ATOM 2164 C CA . ASN A 1 277 ? -15.271 12.562 15.754 1.00 82.81 277 ASN A CA 1
ATOM 2165 C C . ASN A 1 277 ? -14.578 13.774 15.125 1.00 82.81 277 ASN A C 1
ATOM 2167 O O . ASN A 1 277 ? -15.131 14.869 15.195 1.00 82.81 277 ASN A O 1
ATOM 2171 N N . GLN A 1 278 ? -13.370 13.632 14.583 1.00 83.25 278 GLN A N 1
ATOM 2172 C CA . GLN A 1 278 ? -12.614 14.735 13.992 1.00 83.25 278 GLN A CA 1
ATOM 2173 C C . GLN A 1 278 ? -12.967 14.909 12.509 1.00 83.25 278 GLN A C 1
ATOM 2175 O O . GLN A 1 278 ? -13.577 14.037 11.893 1.00 83.25 278 GLN A O 1
ATOM 2180 N N . VAL A 1 279 ? -12.573 16.042 11.923 1.00 77.81 279 VAL A N 1
ATOM 2181 C CA . VAL A 1 279 ? -12.660 16.245 10.467 1.00 77.81 279 VAL A CA 1
ATOM 2182 C C . VAL A 1 279 ? -11.850 15.146 9.762 1.00 77.81 279 VAL A C 1
ATOM 2184 O O . VAL A 1 279 ? -10.787 14.743 10.254 1.00 77.81 279 VAL A O 1
ATOM 2187 N N . GLY A 1 280 ? -12.380 14.605 8.662 1.00 77.12 280 GLY A N 1
ATOM 2188 C CA . GLY A 1 280 ? -11.792 13.461 7.964 1.00 77.12 280 GLY A CA 1
ATOM 2189 C C . GLY A 1 280 ? -12.035 12.109 8.645 1.00 77.12 280 GLY A C 1
ATOM 2190 O O . GLY A 1 280 ? -11.461 11.104 8.226 1.00 77.12 280 GLY A O 1
ATOM 2191 N N . GLY A 1 281 ? -12.863 12.050 9.696 1.00 77.62 281 GLY A N 1
ATOM 2192 C CA . GLY A 1 281 ? -13.247 10.796 10.352 1.00 77.62 281 GLY A CA 1
ATOM 2193 C C . GLY A 1 281 ? -13.939 9.819 9.397 1.00 77.62 281 GLY A C 1
ATOM 2194 O O . GLY A 1 281 ? -13.704 8.617 9.472 1.00 77.62 281 GLY A O 1
ATOM 2195 N N . GLU A 1 282 ? -14.712 10.338 8.444 1.00 78.06 282 GLU A N 1
ATOM 2196 C CA . GLU A 1 282 ? -15.304 9.595 7.330 1.00 78.06 282 GLU A CA 1
ATOM 2197 C C . GLU A 1 282 ? -14.258 8.855 6.486 1.00 78.06 282 GLU A C 1
ATOM 2199 O O . GLU A 1 282 ? -14.440 7.682 6.169 1.00 78.06 282 GLU A O 1
ATOM 2204 N N . HIS A 1 283 ? -13.118 9.486 6.192 1.00 77.94 283 HIS A N 1
ATOM 2205 C CA . HIS A 1 283 ? -12.043 8.848 5.435 1.00 77.94 283 HIS A CA 1
ATOM 2206 C C . HIS A 1 283 ? -11.362 7.751 6.250 1.00 77.94 283 HIS A C 1
ATOM 2208 O O . HIS A 1 283 ? -11.076 6.684 5.713 1.00 77.94 283 HIS A O 1
ATOM 2214 N N . ARG A 1 284 ? -11.149 7.977 7.554 1.00 83.44 284 ARG A N 1
ATOM 2215 C CA . ARG A 1 284 ? -10.591 6.958 8.460 1.00 83.44 284 ARG A CA 1
ATOM 2216 C C . ARG A 1 284 ? -11.492 5.729 8.533 1.00 83.44 284 ARG A C 1
ATOM 2218 O O . ARG A 1 284 ? -10.989 4.615 8.436 1.00 83.44 284 ARG A O 1
ATOM 2225 N N . LEU A 1 285 ? -12.808 5.932 8.643 1.00 83.38 285 LEU A N 1
ATOM 2226 C CA . LEU A 1 285 ? -13.790 4.848 8.611 1.00 83.38 285 LEU A CA 1
ATOM 2227 C C . LEU A 1 285 ? -13.713 4.076 7.294 1.00 83.38 285 LEU A C 1
ATOM 2229 O O . LEU A 1 285 ? -13.550 2.860 7.329 1.00 83.38 285 LEU A O 1
ATOM 2233 N N . ASN A 1 286 ? -13.748 4.777 6.157 1.00 77.69 286 ASN A N 1
ATOM 2234 C CA . ASN A 1 286 ? -13.663 4.158 4.833 1.00 77.69 286 ASN A CA 1
ATOM 2235 C C . ASN A 1 286 ? -12.375 3.347 4.661 1.00 77.69 286 ASN A C 1
ATOM 2237 O O . ASN A 1 286 ? -12.418 2.216 4.182 1.00 77.69 286 ASN A O 1
ATOM 2241 N N . VAL A 1 287 ? -11.230 3.883 5.091 1.00 80.50 287 VAL A N 1
ATOM 2242 C CA . VAL A 1 287 ? -9.963 3.143 5.076 1.00 80.50 287 VAL A CA 1
ATOM 2243 C C . VAL A 1 287 ? -10.104 1.876 5.911 1.00 80.50 287 VAL A C 1
ATOM 2245 O O . VAL A 1 287 ? -9.866 0.795 5.388 1.00 80.50 287 VAL A O 1
ATOM 2248 N N . ALA A 1 288 ? -10.558 1.973 7.160 1.00 76.94 288 ALA A N 1
ATOM 2249 C CA . ALA A 1 288 ? -10.660 0.827 8.063 1.00 76.94 288 ALA A CA 1
ATOM 2250 C C . ALA A 1 288 ? -11.544 -0.305 7.517 1.00 76.94 288 ALA A C 1
ATOM 2252 O O . ALA A 1 288 ? -11.140 -1.468 7.540 1.00 76.94 288 ALA A O 1
ATOM 2253 N N . VAL A 1 289 ? -12.732 0.029 7.003 1.00 77.94 289 VAL A N 1
ATOM 2254 C CA . VAL A 1 289 ? -13.698 -0.971 6.514 1.00 77.94 289 VAL A CA 1
ATOM 2255 C C . VAL A 1 289 ? -13.307 -1.566 5.160 1.00 77.94 289 VAL A C 1
ATOM 2257 O O . VAL A 1 289 ? -13.825 -2.610 4.791 1.00 77.94 289 VAL A O 1
ATOM 2260 N N . THR A 1 290 ? -12.358 -0.963 4.438 1.00 75.69 290 THR A N 1
ATOM 2261 C CA . THR A 1 290 ? -11.853 -1.471 3.146 1.00 75.69 290 THR A CA 1
ATOM 2262 C C . THR A 1 290 ? -10.555 -2.274 3.264 1.00 75.69 290 THR A C 1
ATOM 2264 O O . THR A 1 290 ? -9.989 -2.667 2.250 1.00 75.69 290 THR A O 1
ATOM 2267 N N . ARG A 1 291 ? -10.054 -2.545 4.480 1.00 80.69 291 ARG A N 1
ATOM 2268 C CA . ARG A 1 291 ? -8.797 -3.300 4.673 1.00 80.69 291 ARG A CA 1
ATOM 2269 C C . ARG A 1 291 ? -8.918 -4.812 4.459 1.00 80.69 291 ARG A C 1
ATOM 2271 O O . ARG A 1 291 ? -7.902 -5.509 4.439 1.00 80.69 291 ARG A O 1
ATOM 2278 N N . ALA A 1 292 ? -10.137 -5.333 4.346 1.00 77.69 292 ALA A N 1
ATOM 2279 C CA . ALA A 1 292 ? -10.374 -6.757 4.156 1.00 77.69 292 ALA A CA 1
ATOM 2280 C C . ALA A 1 292 ? -10.372 -7.135 2.681 1.00 77.69 292 ALA A C 1
ATOM 2282 O O . ALA A 1 292 ? -11.091 -6.544 1.881 1.00 77.69 292 ALA A O 1
ATOM 2283 N N . LYS A 1 293 ? -9.622 -8.184 2.339 1.00 78.25 293 LYS A N 1
ATOM 2284 C CA . LYS A 1 293 ? -9.635 -8.764 0.992 1.00 78.25 293 LYS A CA 1
ATOM 2285 C C . LYS A 1 293 ? -10.764 -9.769 0.799 1.00 78.25 293 LYS A C 1
ATOM 2287 O O . LYS A 1 293 ? -11.225 -9.914 -0.325 1.00 78.25 293 LYS A O 1
ATOM 2292 N N . ARG A 1 294 ? -11.168 -10.484 1.860 1.00 75.00 294 ARG A N 1
ATOM 2293 C CA . ARG A 1 294 ? -12.182 -11.553 1.775 1.00 75.00 294 ARG A CA 1
ATOM 2294 C C . ARG A 1 294 ? -13.308 -11.404 2.788 1.00 75.00 294 ARG A C 1
ATOM 2296 O O . ARG A 1 294 ? -14.464 -11.608 2.443 1.00 75.00 294 ARG A O 1
ATOM 2303 N N . ARG A 1 295 ? -12.988 -11.109 4.054 1.00 73.38 295 ARG A N 1
ATOM 2304 C CA . ARG A 1 295 ? -13.982 -11.153 5.136 1.00 73.38 295 ARG A CA 1
ATOM 2305 C C . ARG A 1 295 ? -13.739 -10.097 6.206 1.00 73.38 295 ARG A C 1
ATOM 2307 O O . ARG A 1 295 ? -12.600 -9.847 6.591 1.00 73.38 295 ARG A O 1
ATOM 2314 N N . ILE A 1 296 ? -14.832 -9.554 6.741 1.00 80.12 296 ILE A N 1
ATOM 2315 C CA . ILE A 1 296 ? -14.838 -8.705 7.936 1.00 80.12 296 ILE A CA 1
ATOM 2316 C C . ILE A 1 296 ? -15.656 -9.387 9.033 1.00 80.12 296 ILE A C 1
ATOM 2318 O O . ILE A 1 296 ? -16.719 -9.946 8.769 1.00 80.12 296 ILE A O 1
ATOM 2322 N N . ILE A 1 297 ? -15.165 -9.337 10.269 1.00 79.88 297 ILE A N 1
ATOM 2323 C CA . ILE A 1 297 ? -15.921 -9.678 11.477 1.00 79.88 297 ILE A CA 1
ATOM 2324 C C . ILE A 1 297 ? -15.995 -8.419 12.332 1.00 79.88 297 ILE A C 1
ATOM 2326 O O . ILE A 1 297 ? -14.979 -7.970 12.856 1.00 79.88 297 ILE A O 1
ATOM 2330 N N . MET A 1 298 ? -17.188 -7.849 12.481 1.00 82.69 298 MET A N 1
ATOM 2331 C CA . MET A 1 298 ? -17.407 -6.730 13.394 1.00 82.69 298 MET A CA 1
ATOM 2332 C C . MET A 1 298 ? -17.768 -7.244 14.788 1.00 82.69 298 MET A C 1
ATOM 2334 O O . MET A 1 298 ? -18.690 -8.043 14.945 1.00 82.69 298 MET A O 1
ATOM 2338 N N . ILE A 1 299 ? -17.050 -6.750 15.792 1.00 81.38 299 ILE A N 1
ATOM 2339 C CA . ILE A 1 299 ? -17.279 -6.996 17.213 1.00 81.38 299 ILE A CA 1
ATOM 2340 C C . ILE A 1 299 ? -17.635 -5.654 17.848 1.00 81.38 299 ILE A C 1
ATOM 2342 O O . ILE A 1 299 ? -16.858 -4.697 17.799 1.00 81.38 299 ILE A O 1
ATOM 2346 N N . THR A 1 300 ? -18.837 -5.571 18.411 1.00 81.19 300 THR A N 1
ATOM 2347 C CA . THR A 1 300 ? -19.354 -4.331 18.984 1.00 81.19 300 THR A CA 1
ATOM 2348 C C . THR A 1 300 ? -20.302 -4.585 20.145 1.00 81.19 300 THR A C 1
ATOM 2350 O O . THR A 1 300 ? -21.009 -5.591 20.174 1.00 81.19 300 THR A O 1
ATOM 2353 N N . SER A 1 301 ? -20.311 -3.641 21.083 1.00 76.56 301 SER A N 1
ATOM 2354 C CA . SER A 1 301 ? -21.154 -3.640 22.285 1.00 76.56 301 SER A CA 1
ATOM 2355 C C . SER A 1 301 ? -22.271 -2.598 22.238 1.00 76.56 301 SER A C 1
ATOM 2357 O O . SER A 1 301 ? -22.937 -2.335 23.244 1.00 76.56 301 SER A O 1
ATOM 2359 N N . ILE A 1 302 ? -22.436 -1.944 21.091 1.00 78.44 302 ILE A N 1
ATOM 2360 C CA . ILE A 1 302 ? -23.424 -0.894 20.855 1.00 78.44 302 ILE A CA 1
ATOM 2361 C C . ILE A 1 302 ? -24.253 -1.241 19.630 1.00 78.44 302 ILE A C 1
ATOM 2363 O O . ILE A 1 302 ? -23.805 -1.970 18.747 1.00 78.44 302 ILE A O 1
ATOM 2367 N N . LYS A 1 303 ? -25.469 -0.705 19.585 1.00 79.94 303 LYS A N 1
ATOM 2368 C CA . LYS A 1 303 ? -26.334 -0.790 18.411 1.00 79.94 303 LYS A CA 1
ATOM 2369 C C . LYS A 1 303 ? -26.313 0.500 17.611 1.00 79.94 303 LYS A C 1
ATOM 2371 O O . LYS A 1 303 ? -26.010 1.565 18.152 1.00 79.94 303 LYS A O 1
ATOM 2376 N N . SER A 1 304 ? -26.707 0.425 16.345 1.00 83.12 304 SER A N 1
ATOM 2377 C CA . SER A 1 304 ? -26.871 1.598 15.478 1.00 83.12 304 SER A CA 1
ATOM 2378 C C . SER A 1 304 ? -27.723 2.686 16.147 1.00 83.12 304 SER A C 1
ATOM 2380 O O . SER A 1 304 ? -27.308 3.839 16.234 1.00 83.12 304 SER A O 1
ATOM 2382 N N . TYR A 1 305 ? -28.854 2.316 16.752 1.00 84.19 305 TYR A N 1
ATOM 2383 C CA . TYR A 1 305 ? -29.744 3.251 17.450 1.00 84.19 305 TYR A CA 1
ATOM 2384 C C . TYR A 1 305 ? -29.157 3.853 18.742 1.00 84.19 305 TYR A C 1
ATOM 2386 O O . TYR A 1 305 ? -29.684 4.847 19.246 1.00 84.19 305 TYR A O 1
ATOM 2394 N N . ASP A 1 306 ? -28.084 3.280 19.299 1.00 78.94 306 ASP A N 1
ATOM 2395 C CA . ASP A 1 306 ? -27.388 3.853 20.458 1.00 78.94 306 ASP A CA 1
ATOM 2396 C C . ASP A 1 306 ? -26.525 5.061 20.061 1.00 78.94 306 ASP A C 1
ATOM 2398 O O . ASP A 1 306 ? -26.211 5.920 20.893 1.00 78.94 306 ASP A O 1
ATOM 2402 N N . LEU A 1 307 ? -26.153 5.148 18.781 1.00 79.88 307 LEU A N 1
ATOM 2403 C CA . LEU A 1 307 ? -25.399 6.254 18.215 1.00 79.88 307 LEU A CA 1
ATOM 2404 C C . LEU A 1 307 ? -26.355 7.413 17.915 1.00 79.88 307 LEU A C 1
ATOM 2406 O O . LEU A 1 307 ? -26.976 7.479 16.857 1.00 79.88 307 LEU A O 1
ATOM 2410 N N . GLN A 1 308 ? -26.429 8.389 18.825 1.00 76.12 308 GLN A N 1
ATOM 2411 C CA . GLN A 1 308 ? -27.122 9.670 18.599 1.00 76.12 308 GLN A CA 1
ATOM 2412 C C . GLN A 1 308 ? -26.338 10.571 17.622 1.00 76.12 308 GLN A C 1
ATOM 2414 O O . GLN A 1 308 ? -25.997 11.717 17.922 1.00 76.12 308 GLN A O 1
ATOM 2419 N N . ALA A 1 309 ? -26.007 10.036 16.446 1.00 67.31 309 ALA A N 1
ATOM 2420 C CA . ALA A 1 309 ? -25.103 10.645 15.482 1.00 67.31 309 ALA A CA 1
ATOM 2421 C C . ALA A 1 309 ? -25.649 11.948 14.875 1.00 67.31 309 ALA A C 1
ATOM 2423 O O . ALA A 1 309 ? -24.865 12.797 14.446 1.00 67.31 309 ALA A O 1
ATOM 2424 N N . ASP A 1 310 ? -26.965 12.170 14.908 1.00 70.50 310 ASP A N 1
ATOM 2425 C CA . ASP A 1 310 ? -27.588 13.417 14.442 1.00 70.50 310 ASP A CA 1
ATOM 2426 C C . ASP A 1 310 ? -27.114 14.643 15.236 1.00 70.50 310 ASP A C 1
ATOM 2428 O O . ASP A 1 310 ? -27.073 15.750 14.704 1.00 70.50 310 ASP A O 1
ATOM 2432 N N . GLN A 1 311 ? -26.680 14.440 16.485 1.00 67.81 311 GLN A N 1
ATOM 2433 C CA . GLN A 1 311 ? -26.135 15.488 17.352 1.00 67.81 311 GLN A CA 1
ATOM 2434 C C . GLN A 1 311 ? -24.643 15.765 17.101 1.00 67.81 311 GLN A C 1
ATOM 2436 O O . GLN A 1 311 ? -24.065 16.666 17.710 1.00 67.81 311 GLN A O 1
ATOM 2441 N N . THR A 1 312 ? -23.991 14.991 16.228 1.00 74.38 312 THR A N 1
ATOM 2442 C CA . THR A 1 312 ? -22.558 15.132 15.952 1.00 74.38 312 THR A CA 1
ATOM 2443 C C . THR A 1 312 ? -22.302 16.114 14.808 1.00 74.38 312 THR A C 1
ATOM 2445 O O . THR A 1 312 ? -23.026 16.158 13.810 1.00 74.38 312 THR A O 1
ATOM 2448 N N . LYS A 1 313 ? -21.252 16.931 14.967 1.00 76.81 313 LYS A N 1
ATOM 2449 C CA . LYS A 1 313 ? -20.874 17.974 14.000 1.00 76.81 313 LYS A CA 1
ATOM 2450 C C . LYS A 1 313 ? -20.309 17.396 12.698 1.00 76.81 313 LYS A C 1
ATOM 2452 O O . LYS A 1 313 ? -20.561 17.949 11.634 1.00 76.81 313 LYS A O 1
ATOM 2457 N N . ASN A 1 314 ? -19.536 16.317 12.798 1.00 79.31 314 ASN A N 1
ATOM 2458 C CA . ASN A 1 314 ? -18.758 15.759 11.693 1.00 79.31 314 ASN A CA 1
ATOM 2459 C C . ASN A 1 314 ? -19.423 14.504 11.113 1.00 79.31 314 ASN A C 1
ATOM 2461 O O . ASN A 1 314 ? -20.307 13.917 11.736 1.00 79.31 314 ASN A O 1
ATOM 2465 N N . LEU A 1 315 ? -19.017 14.114 9.904 1.00 80.69 315 LEU A N 1
ATOM 2466 C CA . LEU A 1 315 ? -19.682 13.061 9.135 1.00 80.69 315 LEU A CA 1
ATOM 2467 C C . LEU A 1 315 ? -19.314 11.646 9.613 1.00 80.69 315 LEU A C 1
ATOM 2469 O O . LEU A 1 315 ? -20.169 10.765 9.595 1.00 80.69 315 LEU A O 1
ATOM 2473 N N . GLY A 1 316 ? -18.089 11.446 10.111 1.00 83.75 316 GLY A N 1
ATOM 2474 C CA . GLY A 1 316 ? -17.589 10.151 10.596 1.00 83.75 316 GLY A CA 1
ATOM 2475 C C . GLY A 1 316 ? -18.556 9.371 11.506 1.00 83.75 316 GLY A C 1
ATOM 2476 O O . GLY A 1 316 ? -18.888 8.233 11.179 1.00 83.75 316 GLY A O 1
ATOM 2477 N N . PRO A 1 317 ? -19.076 9.948 12.607 1.00 84.06 317 PRO A N 1
ATOM 2478 C CA . PRO A 1 317 ? -20.003 9.245 13.498 1.00 84.06 317 PRO A CA 1
ATOM 2479 C C . PRO A 1 317 ? -21.352 8.908 12.854 1.00 84.06 317 PRO A C 1
ATOM 2481 O O . PRO A 1 317 ? -21.963 7.905 13.216 1.00 84.06 317 PRO A O 1
ATOM 2484 N N . LYS A 1 318 ? -21.815 9.727 11.899 1.00 84.19 318 LYS A N 1
ATOM 2485 C CA . LYS A 1 318 ? -23.049 9.470 11.138 1.00 84.19 318 LYS A CA 1
ATOM 2486 C C . LYS A 1 318 ? -22.866 8.271 10.219 1.00 84.19 318 LYS A C 1
ATOM 2488 O O . LYS A 1 318 ? -23.654 7.340 10.288 1.00 84.19 318 LYS A O 1
ATOM 2493 N N . LEU A 1 319 ? -21.766 8.235 9.468 1.00 81.50 319 LEU A N 1
ATOM 2494 C CA . LEU A 1 319 ? -21.449 7.090 8.612 1.00 81.50 319 LEU A CA 1
ATOM 2495 C C . LEU A 1 319 ? -21.194 5.816 9.412 1.00 81.50 319 LEU A C 1
ATOM 2497 O O . LEU A 1 319 ? -21.567 4.737 8.973 1.00 81.50 319 LEU A O 1
ATOM 2501 N N . PHE A 1 320 ? -20.591 5.921 10.597 1.00 85.88 320 PHE A N 1
ATOM 2502 C CA . PHE A 1 320 ? -20.415 4.759 11.460 1.00 85.88 320 PHE A CA 1
ATOM 2503 C C . PHE A 1 320 ? -21.753 4.198 11.952 1.00 85.88 320 PHE A C 1
ATOM 2505 O O . PHE A 1 320 ? -21.920 2.981 11.958 1.00 85.88 320 PHE A O 1
ATOM 2512 N N . ARG A 1 321 ? -22.722 5.060 12.295 1.00 86.12 321 ARG A N 1
ATOM 2513 C CA . ARG A 1 321 ? -24.096 4.628 12.591 1.00 86.12 321 ARG A CA 1
ATOM 2514 C C . ARG A 1 321 ? -24.709 3.896 11.406 1.00 86.12 321 ARG A C 1
ATOM 2516 O O . ARG A 1 321 ? -25.202 2.788 11.588 1.00 86.12 321 ARG A O 1
ATOM 2523 N N . ASP A 1 322 ? -24.653 4.503 10.227 1.00 82.12 322 ASP A N 1
ATOM 2524 C CA . ASP A 1 322 ? -25.273 3.950 9.021 1.00 82.12 322 ASP A CA 1
ATOM 2525 C C . ASP A 1 322 ? -24.613 2.609 8.630 1.00 82.12 322 ASP A C 1
ATOM 2527 O O . ASP A 1 322 ? -25.290 1.650 8.263 1.00 82.12 322 ASP A O 1
ATOM 2531 N N . TYR A 1 323 ? -23.291 2.493 8.793 1.00 80.75 323 TYR A N 1
ATOM 2532 C CA . TYR A 1 323 ? -22.565 1.241 8.581 1.00 80.75 323 TYR A CA 1
ATOM 2533 C C . TYR A 1 323 ? -22.936 0.169 9.612 1.00 80.75 323 TYR A C 1
ATOM 2535 O O . TYR A 1 323 ? -23.145 -0.987 9.251 1.00 80.75 323 TYR A O 1
ATOM 2543 N N . LEU A 1 324 ? -23.058 0.532 10.891 1.00 79.56 324 LEU A N 1
ATOM 2544 C CA . LEU A 1 324 ? -23.479 -0.404 11.932 1.00 79.56 324 LEU A CA 1
ATOM 2545 C C . LEU A 1 324 ? -24.912 -0.907 11.685 1.00 79.56 324 LEU A C 1
ATOM 2547 O O . LEU A 1 324 ? -25.164 -2.103 11.802 1.00 79.56 324 LEU A O 1
ATOM 2551 N N . GLU A 1 325 ? -25.824 -0.029 11.262 1.00 81.31 325 GLU A N 1
ATOM 2552 C CA . GLU A 1 325 ? -27.188 -0.402 10.861 1.00 81.31 325 GLU A CA 1
ATOM 2553 C C . GLU A 1 325 ? -27.183 -1.370 9.668 1.00 81.31 325 GLU A C 1
ATOM 2555 O O . GLU A 1 325 ? -27.901 -2.373 9.661 1.00 81.31 325 GLU A O 1
ATOM 2560 N N . TYR A 1 326 ? -26.333 -1.116 8.672 1.00 74.88 326 TYR A N 1
ATOM 2561 C CA . TYR A 1 326 ? -26.142 -2.019 7.540 1.00 74.88 326 TYR A CA 1
ATOM 2562 C C . TYR A 1 326 ? -25.685 -3.421 7.984 1.00 74.88 326 TYR A C 1
ATOM 2564 O O . TYR A 1 326 ? -26.298 -4.420 7.595 1.00 74.88 326 TYR A O 1
ATOM 2572 N N . VAL A 1 327 ? -24.672 -3.512 8.854 1.00 73.31 327 VAL A N 1
ATOM 2573 C CA . VAL A 1 327 ? -24.184 -4.795 9.400 1.00 73.31 327 VAL A CA 1
ATOM 2574 C C . VAL A 1 327 ? -25.265 -5.518 10.222 1.00 73.31 327 VAL A C 1
ATOM 2576 O O . VAL A 1 327 ? -25.412 -6.744 10.132 1.00 73.31 327 VAL A O 1
ATOM 2579 N N . GLU A 1 328 ? -26.060 -4.782 11.001 1.00 71.44 328 GLU A N 1
ATOM 2580 C CA . GLU A 1 328 ? -27.185 -5.328 11.771 1.00 71.44 328 GLU A CA 1
ATOM 2581 C C . GLU A 1 328 ? -28.281 -5.911 10.866 1.00 71.44 328 GLU A C 1
ATOM 2583 O O . GLU A 1 328 ? -28.792 -7.009 11.131 1.00 71.44 328 GLU A O 1
ATOM 2588 N N . ASN A 1 329 ? -28.620 -5.209 9.783 1.00 70.31 329 ASN A N 1
ATOM 2589 C CA . ASN A 1 329 ? -29.628 -5.641 8.817 1.00 70.31 329 ASN A CA 1
ATOM 2590 C C . ASN A 1 329 ? -29.183 -6.895 8.051 1.00 70.31 329 ASN A C 1
ATOM 2592 O O . ASN A 1 329 ? -29.957 -7.855 7.968 1.00 70.31 329 ASN A O 1
ATOM 2596 N N . LEU A 1 330 ? -27.920 -6.939 7.606 1.00 64.69 330 LEU A N 1
ATOM 2597 C CA . LEU A 1 330 ? -27.297 -8.124 7.002 1.00 64.69 330 LEU A CA 1
ATOM 2598 C C . LEU A 1 330 ? -27.383 -9.350 7.920 1.00 64.69 330 LEU A C 1
ATOM 2600 O O . LEU A 1 330 ? -27.758 -10.443 7.497 1.00 64.69 330 LEU A O 1
ATOM 2604 N N . THR A 1 331 ? -27.078 -9.161 9.205 1.00 60.00 331 THR A N 1
ATOM 2605 C CA . THR A 1 331 ? -27.090 -10.243 10.198 1.00 60.00 331 THR A CA 1
ATOM 2606 C C . THR A 1 331 ? -28.506 -10.749 10.491 1.00 60.00 331 THR A C 1
ATOM 2608 O O . THR A 1 331 ? -28.709 -11.935 10.761 1.00 60.00 331 THR A O 1
ATOM 2611 N N . SER A 1 332 ? -29.503 -9.864 10.427 1.00 58.03 332 SER A N 1
ATOM 2612 C CA . SER A 1 332 ? -30.890 -10.166 10.797 1.00 58.03 332 SER A CA 1
ATOM 2613 C C . SER A 1 332 ? -31.712 -10.813 9.674 1.00 58.03 332 SER A C 1
ATOM 2615 O O . SER A 1 332 ? -32.891 -11.097 9.891 1.00 58.03 332 SER A O 1
ATOM 2617 N N . LYS A 1 333 ? -31.129 -11.039 8.482 1.00 56.16 333 LYS A N 1
ATOM 2618 C CA . LYS A 1 333 ? -31.826 -11.508 7.262 1.00 56.16 333 LYS A CA 1
ATOM 2619 C C . LYS A 1 333 ? -33.081 -10.693 6.902 1.00 56.16 333 LYS A C 1
ATOM 2621 O O . LYS A 1 333 ? -33.959 -11.193 6.199 1.00 56.16 333 LYS A O 1
ATOM 2626 N N . LYS A 1 334 ? -33.197 -9.453 7.387 1.00 47.09 334 LYS A N 1
ATOM 2627 C CA . LYS A 1 334 ? -34.195 -8.515 6.864 1.00 47.09 334 LYS A CA 1
ATOM 2628 C C . LYS A 1 334 ? -33.750 -8.150 5.453 1.00 47.09 334 LYS A C 1
ATOM 2630 O O . LYS A 1 334 ? -32.550 -8.000 5.243 1.00 47.09 334 LYS A O 1
ATOM 2635 N N . GLU A 1 335 ? -34.692 -8.082 4.509 1.00 43.94 335 GLU A N 1
ATOM 2636 C CA . GLU A 1 335 ? -34.403 -7.712 3.119 1.00 43.94 335 GLU A CA 1
ATOM 2637 C C . GLU A 1 335 ? -33.426 -6.536 3.100 1.00 43.94 335 GLU A C 1
ATOM 2639 O O . GLU A 1 335 ? -33.699 -5.484 3.685 1.00 43.94 335 GLU A O 1
ATOM 2644 N N . LEU A 1 336 ? -32.264 -6.755 2.480 1.00 46.97 336 LEU A N 1
ATOM 2645 C CA . LEU A 1 336 ? -31.310 -5.690 2.226 1.00 46.97 336 LEU A CA 1
ATOM 2646 C C . LEU A 1 336 ? -32.056 -4.585 1.492 1.00 46.97 336 LEU A C 1
ATOM 2648 O O . LEU A 1 336 ? -32.870 -4.875 0.609 1.00 46.97 336 LEU A O 1
ATOM 2652 N N . ALA A 1 337 ? -31.819 -3.334 1.891 1.00 43.19 337 ALA A N 1
ATOM 2653 C CA . ALA A 1 337 ? -32.365 -2.191 1.182 1.00 43.19 337 ALA A CA 1
ATOM 2654 C C . ALA A 1 337 ? -32.124 -2.417 -0.315 1.00 43.19 337 ALA A C 1
ATOM 2656 O O . ALA A 1 337 ? -30.979 -2.617 -0.727 1.00 43.19 337 ALA A O 1
ATOM 2657 N N . LYS A 1 338 ? -33.212 -2.480 -1.098 1.00 40.16 338 LYS A N 1
ATOM 2658 C CA . LYS A 1 338 ? -33.125 -2.573 -2.557 1.00 40.16 338 LYS A CA 1
ATOM 2659 C C . LYS A 1 338 ? -32.138 -1.511 -3.009 1.00 40.16 338 LYS A C 1
ATOM 2661 O O . LYS A 1 338 ? -32.242 -0.382 -2.521 1.00 40.16 338 LYS A O 1
ATOM 2666 N N . GLU A 1 339 ? -31.205 -1.903 -3.880 1.00 38.59 339 GLU A N 1
ATOM 2667 C CA . GLU A 1 339 ? -30.224 -1.004 -4.484 1.00 38.59 339 GLU A CA 1
ATOM 2668 C C . GLU A 1 339 ? -30.902 0.336 -4.745 1.00 38.59 339 GLU A C 1
ATOM 2670 O O . GLU A 1 339 ? -31.937 0.392 -5.423 1.00 38.59 339 GLU A O 1
ATOM 2675 N N . ALA A 1 340 ? -30.395 1.399 -4.110 1.00 41.22 340 ALA A N 1
ATOM 2676 C CA . ALA A 1 340 ? -30.879 2.732 -4.418 1.00 41.22 340 ALA A CA 1
ATOM 2677 C C . ALA A 1 340 ? -30.789 2.856 -5.943 1.00 41.22 340 ALA A C 1
ATOM 2679 O O . ALA A 1 340 ? -29.723 2.537 -6.476 1.00 41.22 340 ALA A O 1
ATOM 2680 N N . PRO A 1 341 ? -31.874 3.223 -6.654 1.00 41.19 341 PRO A N 1
ATOM 2681 C CA . PRO A 1 341 ? -31.821 3.323 -8.099 1.00 41.19 341 PRO A CA 1
ATOM 2682 C C . PRO A 1 341 ? -30.653 4.238 -8.423 1.00 41.19 341 PRO A C 1
ATOM 2684 O O . PRO A 1 341 ? -30.636 5.401 -8.014 1.00 41.19 341 PRO A O 1
ATOM 2687 N N . VAL A 1 342 ? -29.637 3.668 -9.065 1.00 50.59 342 VAL A N 1
ATOM 2688 C CA . VAL A 1 342 ? -28.475 4.416 -9.506 1.00 50.59 342 VAL A CA 1
ATOM 2689 C C . VAL A 1 342 ? -29.042 5.498 -10.411 1.00 50.59 342 VAL A C 1
ATOM 2691 O O . VAL A 1 342 ? -29.671 5.186 -11.424 1.00 50.59 342 VAL A O 1
ATOM 2694 N N . ASN A 1 343 ? -28.954 6.760 -9.980 1.00 48.16 343 ASN A N 1
ATOM 2695 C CA . ASN A 1 343 ? -29.388 7.886 -10.792 1.00 48.16 343 ASN A CA 1
ATOM 2696 C C . ASN A 1 343 ? -28.585 7.799 -12.086 1.00 48.16 343 ASN A C 1
ATOM 2698 O O . ASN A 1 343 ? -27.404 8.129 -12.096 1.00 48.16 343 ASN A O 1
ATOM 2702 N N . LYS A 1 344 ? -29.205 7.301 -13.159 1.00 53.50 344 LYS A N 1
ATOM 2703 C CA . LYS A 1 344 ? -28.574 7.277 -14.472 1.00 53.50 344 LYS A CA 1
ATOM 2704 C C . LYS A 1 344 ? -28.360 8.727 -14.863 1.00 53.50 344 LYS A C 1
ATOM 2706 O O . LYS A 1 344 ? -29.323 9.471 -15.062 1.00 53.50 344 LYS A O 1
ATOM 2711 N N . HIS A 1 345 ? -27.104 9.137 -14.882 1.00 64.94 345 HIS A N 1
ATOM 2712 C CA . HIS A 1 345 ? -26.727 10.451 -15.351 1.00 64.94 345 HIS A CA 1
ATOM 2713 C C . HIS A 1 345 ? -27.129 10.594 -16.832 1.00 64.94 345 HIS A C 1
ATOM 2715 O O . HIS A 1 345 ? -27.256 9.605 -17.557 1.00 64.94 345 HIS A O 1
ATOM 2721 N N . SER A 1 346 ? -27.395 11.818 -17.296 1.00 68.44 346 SER A N 1
ATOM 2722 C CA . SER A 1 346 ? -27.591 12.058 -18.732 1.00 68.44 346 SER A CA 1
ATOM 2723 C C . SER A 1 346 ? -26.319 11.677 -19.492 1.00 68.44 346 SER A C 1
ATOM 2725 O O . SER A 1 346 ? -25.235 11.900 -18.969 1.00 68.44 346 SER A O 1
ATOM 2727 N N . ALA A 1 347 ? -26.415 11.194 -20.734 1.00 66.19 347 ALA A N 1
ATOM 2728 C CA . ALA A 1 347 ? -25.235 10.810 -21.524 1.00 66.19 347 ALA A CA 1
ATOM 2729 C C . ALA A 1 347 ? -24.172 11.929 -21.622 1.00 66.19 347 ALA A C 1
ATOM 2731 O O . ALA A 1 347 ? -22.982 11.654 -21.656 1.00 66.19 347 ALA A O 1
ATOM 2732 N N . GLU A 1 348 ? -24.592 13.195 -21.599 1.00 69.12 348 GLU A N 1
ATOM 2733 C CA . GLU A 1 348 ? -23.739 14.400 -21.614 1.00 69.12 348 GLU A CA 1
ATOM 2734 C C . GLU A 1 348 ? -23.022 14.702 -20.280 1.00 69.12 348 GLU A C 1
ATOM 2736 O O . GLU A 1 348 ? -22.195 15.615 -20.188 1.00 69.12 348 GLU A O 1
ATOM 2741 N N . TRP A 1 349 ? -23.377 13.984 -19.213 1.00 73.25 349 TRP A N 1
ATOM 2742 C CA . TRP A 1 349 ? -22.725 14.098 -17.909 1.00 73.25 349 TRP A CA 1
ATOM 2743 C C . TRP A 1 349 ? -21.344 13.441 -17.920 1.00 73.25 349 TRP A C 1
ATOM 2745 O O . TRP A 1 349 ? -20.434 13.957 -17.277 1.00 73.25 349 TRP A O 1
ATOM 2755 N N . TYR A 1 350 ? -21.196 12.353 -18.680 1.00 78.06 350 TYR A N 1
ATOM 2756 C CA . TYR A 1 350 ? -19.959 11.588 -18.777 1.00 78.06 350 TYR A CA 1
ATOM 2757 C C . TYR A 1 350 ? -18.835 12.393 -19.433 1.00 78.06 350 TYR A C 1
ATOM 2759 O O . TYR A 1 350 ? -19.043 13.123 -20.413 1.00 78.06 350 TYR A O 1
ATOM 2767 N N . LEU A 1 351 ? -17.627 12.232 -18.899 1.00 80.69 351 LEU A N 1
ATOM 2768 C CA . LEU A 1 351 ? -16.420 12.904 -19.360 1.00 80.69 351 LEU A CA 1
ATOM 2769 C C . LEU A 1 351 ? -16.129 12.574 -20.829 1.00 80.69 351 LEU A C 1
ATOM 2771 O O . LEU A 1 351 ? -15.804 13.477 -21.599 1.00 80.69 351 LEU A O 1
ATOM 2775 N N . LYS A 1 352 ? -16.324 11.321 -21.250 1.00 82.38 352 LYS A N 1
ATOM 2776 C CA . LYS A 1 352 ? -16.118 10.857 -22.627 1.00 82.38 352 LYS A CA 1
ATOM 2777 C C . LYS A 1 352 ? -16.955 11.633 -23.634 1.00 82.38 352 LYS A C 1
ATOM 2779 O O . LYS A 1 352 ? -16.436 12.059 -24.665 1.00 82.38 352 LYS A O 1
ATOM 2784 N N . SER A 1 353 ? -18.216 11.896 -23.295 1.00 82.00 353 SER A N 1
ATOM 2785 C CA . SER A 1 353 ? -19.160 12.589 -24.167 1.00 82.00 353 SER A CA 1
ATOM 2786 C C . SER A 1 353 ? -18.705 14.026 -24.392 1.00 82.00 353 SER A C 1
ATOM 2788 O O . SER A 1 353 ? -18.668 14.487 -25.530 1.00 82.00 353 SER A O 1
ATOM 2790 N N . ARG A 1 354 ? -18.261 14.697 -23.322 1.00 81.81 354 ARG A N 1
ATOM 2791 C CA . ARG A 1 354 ? -17.717 16.061 -23.383 1.00 81.81 354 ARG A CA 1
ATOM 2792 C C . ARG A 1 354 ? -16.381 16.122 -24.107 1.00 81.81 354 ARG A C 1
ATOM 2794 O O . ARG A 1 354 ? -16.162 17.024 -24.905 1.00 81.81 354 ARG A O 1
ATOM 2801 N N . MET A 1 355 ? -15.497 15.152 -23.882 1.00 80.62 355 MET A N 1
ATOM 2802 C CA . MET A 1 355 ? -14.211 15.086 -24.580 1.00 80.62 355 MET A CA 1
ATOM 2803 C C . MET A 1 355 ? -14.388 14.916 -26.090 1.00 80.62 355 MET A C 1
ATOM 2805 O O . MET A 1 355 ? -13.661 15.528 -26.864 1.00 80.62 355 MET A O 1
ATOM 2809 N N . ILE A 1 356 ? -15.360 14.115 -26.524 1.00 82.56 356 ILE A N 1
ATOM 2810 C CA . ILE A 1 356 ? -15.638 13.919 -27.950 1.00 82.56 356 ILE A CA 1
ATOM 2811 C C . ILE A 1 356 ? -16.286 15.166 -28.569 1.00 82.56 356 ILE A C 1
ATOM 2813 O O . ILE A 1 356 ? -15.976 15.498 -29.712 1.00 82.56 356 ILE A O 1
ATOM 2817 N N . SER A 1 357 ? -17.182 15.849 -27.848 1.00 78.62 357 SER A N 1
ATOM 2818 C CA . SER A 1 357 ? -17.932 16.988 -28.394 1.00 78.62 357 SER A CA 1
ATOM 2819 C C . SER A 1 357 ? -17.202 18.328 -28.310 1.00 78.62 357 SER A C 1
ATOM 2821 O O . SER A 1 357 ? -17.418 19.185 -29.162 1.00 78.62 357 SER A O 1
ATOM 2823 N N . GLU A 1 358 ? -16.385 18.539 -27.279 1.00 76.56 358 GLU A N 1
ATOM 2824 C CA . GLU A 1 358 ? -15.802 19.849 -26.953 1.00 76.56 358 GLU A CA 1
ATOM 2825 C C . GLU A 1 358 ? -14.279 19.898 -27.134 1.00 76.56 358 GLU A C 1
ATOM 2827 O O . GLU A 1 358 ? -13.705 20.986 -27.126 1.00 76.56 358 GLU A O 1
ATOM 2832 N N . PHE A 1 359 ? -13.610 18.751 -27.303 1.00 69.69 359 PHE A N 1
ATOM 2833 C CA . PHE A 1 359 ? -12.150 18.674 -27.317 1.00 69.69 359 PHE A CA 1
ATOM 2834 C C . PHE A 1 359 ? -11.595 18.238 -28.679 1.00 69.69 359 PHE A C 1
ATOM 2836 O O . PHE A 1 359 ? -11.640 17.070 -29.064 1.00 69.69 359 PHE A O 1
ATOM 2843 N N . GLU A 1 360 ? -10.976 19.184 -29.385 1.00 67.56 360 GLU A N 1
AT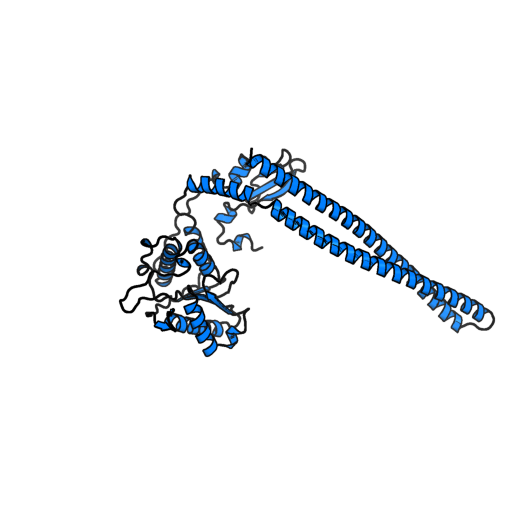OM 2844 C CA . GLU A 1 360 ? -10.146 18.905 -30.557 1.00 67.56 360 GLU A CA 1
ATOM 2845 C C . GLU A 1 360 ? -8.674 18.826 -30.133 1.00 67.56 360 GLU A C 1
ATOM 2847 O O . GLU A 1 360 ? -8.064 19.831 -29.775 1.00 67.56 360 GLU A O 1
ATOM 2852 N N . ILE A 1 361 ? -8.093 17.621 -30.157 1.00 64.56 361 ILE A N 1
ATOM 2853 C CA . ILE A 1 361 ? -6.683 17.414 -29.780 1.00 64.56 361 ILE A CA 1
ATOM 2854 C C . ILE A 1 361 ? -5.740 18.013 -30.838 1.00 64.56 361 ILE A C 1
ATOM 2856 O O . ILE A 1 361 ? -4.788 18.709 -30.496 1.00 64.56 361 ILE A O 1
ATOM 2860 N N . ASP A 1 362 ? -5.987 17.698 -32.114 1.00 69.00 362 ASP A N 1
ATOM 2861 C CA . ASP A 1 362 ? -5.232 18.122 -33.303 1.00 69.00 362 ASP A CA 1
ATOM 2862 C C . ASP A 1 362 ? -6.048 17.705 -34.549 1.00 69.00 362 ASP A C 1
ATOM 2864 O O . ASP A 1 362 ? -6.709 16.667 -34.518 1.00 69.00 362 ASP A O 1
ATOM 2868 N N . GLN A 1 363 ? -5.960 18.424 -35.675 1.00 72.38 363 GLN A N 1
ATOM 2869 C CA . GLN A 1 363 ? -6.588 18.039 -36.953 1.00 72.38 363 GLN A CA 1
ATOM 2870 C C . GLN A 1 363 ? -6.193 16.631 -37.429 1.00 72.38 363 GLN A C 1
ATOM 2872 O O . GLN A 1 363 ? -6.916 16.005 -38.206 1.00 72.38 363 GLN A O 1
ATOM 2877 N N . ARG A 1 364 ? -5.042 16.114 -36.984 1.00 76.94 364 ARG A N 1
ATOM 2878 C CA . ARG A 1 364 ? -4.589 14.760 -37.319 1.00 76.94 364 ARG A CA 1
ATOM 2879 C C . ARG A 1 364 ? -5.306 13.651 -36.541 1.00 76.94 364 ARG A C 1
ATOM 2881 O O . ARG A 1 364 ? -5.417 12.541 -37.075 1.00 76.94 364 ARG A O 1
ATOM 2888 N N . TYR A 1 365 ? -5.773 13.901 -35.319 1.00 79.44 365 TYR A N 1
ATOM 2889 C CA . TYR A 1 365 ? -6.293 12.856 -34.433 1.00 79.44 365 TYR A CA 1
ATOM 2890 C C . TYR A 1 365 ? -7.778 13.046 -34.139 1.00 79.44 365 TYR A C 1
ATOM 2892 O O . TYR A 1 365 ? -8.211 14.122 -33.748 1.00 79.44 365 TYR A O 1
ATOM 2900 N N . GLN A 1 366 ? -8.554 11.971 -34.279 1.00 82.00 366 GLN A N 1
ATOM 2901 C CA . GLN A 1 366 ? -9.990 11.985 -34.011 1.00 82.00 366 GLN A CA 1
ATOM 2902 C C . GLN A 1 366 ? -10.340 11.077 -32.829 1.00 82.00 366 GLN A C 1
ATOM 2904 O O . GLN A 1 366 ? -9.947 9.909 -32.809 1.00 82.00 366 GLN A O 1
ATOM 2909 N N . LEU A 1 367 ? -11.115 11.603 -31.879 1.00 82.62 367 LEU A N 1
ATOM 2910 C CA . LEU A 1 367 ? -11.674 10.850 -30.755 1.00 82.62 367 LEU A CA 1
ATOM 2911 C C . LEU A 1 367 ? -12.985 10.168 -31.161 1.00 82.62 367 LEU A C 1
ATOM 2913 O O . LEU A 1 367 ? -13.848 10.804 -31.768 1.00 82.62 367 LEU A O 1
ATOM 2917 N N . LYS A 1 368 ? -13.126 8.869 -30.869 1.00 82.00 368 LYS A N 1
ATOM 2918 C CA . LYS A 1 368 ? -14.328 8.078 -31.189 1.00 82.00 368 LYS A CA 1
ATOM 2919 C C . LYS A 1 368 ? -14.610 6.989 -30.165 1.00 82.00 368 LYS A C 1
ATOM 2921 O O . LYS A 1 368 ? -13.687 6.336 -29.691 1.00 82.00 368 LYS A O 1
ATOM 2926 N N . GLU A 1 369 ? -15.884 6.677 -29.971 1.00 80.69 369 GLU A N 1
ATOM 2927 C CA . GLU A 1 369 ? -16.329 5.437 -29.324 1.00 80.69 369 GLU A CA 1
ATOM 2928 C C . GLU A 1 369 ? -16.366 4.310 -30.368 1.00 80.69 369 GLU A C 1
ATOM 2930 O O . GLU A 1 369 ? -17.347 4.144 -31.090 1.00 80.69 369 GLU A O 1
ATOM 2935 N N . ALA A 1 370 ? -15.257 3.584 -30.538 1.00 73.94 370 ALA A N 1
ATOM 2936 C CA . ALA A 1 370 ? -15.141 2.559 -31.585 1.00 73.94 370 ALA A CA 1
ATOM 2937 C C . ALA A 1 370 ? -15.008 1.123 -31.059 1.00 73.94 370 ALA A C 1
ATOM 2939 O O . ALA A 1 370 ? -15.205 0.176 -31.820 1.00 73.94 370 ALA A O 1
ATOM 2940 N N . LEU A 1 371 ? -14.641 0.947 -29.789 1.00 70.56 371 LEU A N 1
ATOM 2941 C CA . LEU A 1 371 ? -14.290 -0.348 -29.211 1.00 70.56 371 LEU A CA 1
ATOM 2942 C C . LEU A 1 371 ? -15.067 -0.559 -27.903 1.00 70.56 371 LEU A C 1
ATOM 2944 O O . LEU A 1 371 ? -15.155 0.368 -27.108 1.00 70.56 371 LEU A O 1
ATOM 2948 N N . PRO A 1 372 ? -15.601 -1.765 -27.646 1.00 63.53 372 PRO A N 1
ATOM 2949 C CA . PRO A 1 372 ? -16.512 -2.014 -26.523 1.00 63.53 372 PRO A CA 1
ATOM 2950 C C . PRO A 1 372 ? -15.826 -2.113 -25.148 1.00 63.53 372 PRO A C 1
ATOM 2952 O O . PRO A 1 372 ? -16.507 -2.243 -24.140 1.00 63.53 372 PRO A O 1
ATOM 2955 N N . PHE A 1 373 ? -14.491 -2.101 -25.097 1.00 66.38 373 PHE A N 1
ATOM 2956 C CA . PHE A 1 373 ? -13.691 -2.304 -23.878 1.00 66.38 373 PHE A CA 1
ATOM 2957 C C . PHE A 1 373 ? -12.913 -1.051 -23.434 1.00 66.38 373 PHE A C 1
ATOM 2959 O O . PHE A 1 373 ? -12.061 -1.121 -22.549 1.00 66.38 373 PHE A O 1
ATOM 2966 N N . VAL A 1 374 ? -13.166 0.090 -24.074 1.00 71.62 374 VAL A N 1
ATOM 2967 C CA . VAL A 1 374 ? -12.493 1.370 -23.830 1.00 71.62 374 VAL A CA 1
ATOM 2968 C C . VAL A 1 374 ? -13.503 2.501 -24.004 1.00 71.62 374 VAL A C 1
ATOM 2970 O O . VAL A 1 374 ? -14.355 2.421 -24.886 1.00 71.62 374 VAL A O 1
ATOM 2973 N N . ASP A 1 375 ? -13.388 3.561 -23.209 1.00 74.06 375 ASP A N 1
ATOM 2974 C CA . ASP A 1 375 ? -14.311 4.695 -23.295 1.00 74.06 375 ASP A CA 1
ATOM 2975 C C . ASP A 1 375 ? -14.077 5.524 -24.565 1.00 74.06 375 ASP A C 1
ATOM 2977 O O . ASP A 1 375 ? -15.029 5.895 -25.245 1.00 74.06 375 ASP A O 1
ATOM 2981 N N . ILE A 1 376 ? -12.814 5.775 -24.944 1.00 83.12 376 ILE A N 1
ATOM 2982 C CA . ILE A 1 376 ? -12.479 6.546 -26.150 1.00 83.12 376 ILE A CA 1
ATOM 2983 C C . ILE A 1 376 ? -11.296 5.922 -26.900 1.00 83.12 376 ILE A C 1
ATOM 2985 O O . ILE A 1 376 ? -10.250 5.599 -26.340 1.00 83.12 376 ILE A O 1
ATOM 2989 N N . SER A 1 377 ? -11.436 5.795 -28.216 1.00 84.94 377 SER A N 1
ATOM 2990 C CA . SER A 1 377 ? -10.383 5.403 -29.155 1.00 84.94 377 SER A CA 1
ATOM 2991 C C . SER A 1 377 ? -9.839 6.625 -29.896 1.00 84.94 377 SER A C 1
ATOM 2993 O O . SER A 1 377 ? -10.608 7.444 -30.403 1.00 84.94 377 SER A O 1
ATOM 2995 N N . VAL A 1 378 ? -8.513 6.727 -30.014 1.00 83.94 378 VAL A N 1
ATOM 2996 C CA . VAL A 1 378 ? -7.827 7.804 -30.744 1.00 83.94 378 VAL A CA 1
ATOM 2997 C C . VAL A 1 378 ? -7.413 7.293 -32.123 1.00 83.94 378 VAL A C 1
ATOM 2999 O O . VAL A 1 378 ? -6.606 6.368 -32.230 1.00 83.94 378 VAL A O 1
ATOM 3002 N N . LEU A 1 379 ? -7.962 7.878 -33.187 1.00 77.88 379 LEU A N 1
ATOM 3003 C CA . LEU A 1 379 ? -7.687 7.515 -34.580 1.00 77.88 379 LEU A CA 1
ATOM 3004 C C . LEU A 1 379 ? -6.714 8.511 -35.224 1.00 77.88 379 LEU A C 1
ATOM 3006 O O . LEU A 1 379 ? -7.019 9.698 -35.308 1.00 77.88 379 LEU A O 1
ATOM 3010 N N . ASP A 1 380 ? -5.585 8.028 -35.748 1.00 81.38 380 ASP A N 1
ATOM 3011 C CA . ASP A 1 380 ? -4.707 8.800 -36.636 1.00 81.38 380 ASP A CA 1
ATOM 3012 C C . ASP A 1 380 ? -5.320 8.818 -38.041 1.00 81.38 380 ASP A C 1
ATOM 3014 O O . ASP A 1 380 ? -5.279 7.818 -38.766 1.00 81.38 380 ASP A O 1
ATOM 3018 N N . THR A 1 381 ? -5.905 9.953 -38.420 1.00 80.88 381 THR A N 1
ATOM 3019 C CA . THR A 1 381 ? -6.653 10.106 -39.678 1.00 80.88 381 THR A CA 1
ATOM 3020 C C . THR A 1 381 ? -5.763 10.011 -40.917 1.00 80.88 381 THR A C 1
ATOM 3022 O O . THR A 1 381 ? -6.219 9.551 -41.961 1.00 80.88 381 THR A O 1
ATOM 3025 N N . GLN A 1 382 ? -4.477 10.359 -40.810 1.00 79.50 382 GLN A N 1
ATOM 3026 C CA . GLN A 1 382 ? -3.538 10.293 -41.935 1.00 79.50 382 GLN A CA 1
ATOM 3027 C C . GLN A 1 382 ? -3.065 8.866 -42.212 1.00 79.50 382 GLN A C 1
ATOM 3029 O O . GLN A 1 382 ? -2.836 8.491 -43.360 1.00 79.50 382 GLN A O 1
ATOM 3034 N N . LYS A 1 383 ? -2.892 8.065 -41.155 1.00 77.00 383 LYS A N 1
ATOM 3035 C CA . LYS A 1 383 ? -2.416 6.675 -41.254 1.00 77.00 383 LYS A CA 1
ATOM 3036 C C . LYS A 1 383 ? -3.547 5.648 -41.222 1.00 77.00 383 LYS A C 1
ATOM 3038 O O . LYS A 1 383 ? -3.268 4.458 -41.337 1.00 77.00 383 LYS A O 1
ATOM 3043 N N . ASN A 1 384 ? -4.783 6.108 -41.034 1.00 81.06 384 ASN A N 1
ATOM 3044 C CA . ASN A 1 384 ? -5.996 5.310 -40.888 1.00 81.06 384 ASN A CA 1
ATOM 3045 C C . ASN A 1 384 ? -5.840 4.143 -39.895 1.00 81.06 384 ASN A C 1
ATOM 3047 O O . ASN A 1 384 ? -6.178 2.997 -40.191 1.00 81.06 384 ASN A O 1
ATOM 3051 N N . ARG A 1 385 ? -5.270 4.427 -38.719 1.00 75.00 385 ARG A N 1
ATOM 3052 C CA . ARG A 1 385 ? -5.058 3.435 -37.654 1.00 75.00 385 ARG A CA 1
ATOM 3053 C C . ARG A 1 385 ? -5.248 4.045 -36.278 1.00 75.00 385 ARG A C 1
ATOM 3055 O O . ARG A 1 385 ? -4.978 5.228 -36.081 1.00 75.00 385 ARG A O 1
ATOM 3062 N N . TYR A 1 386 ? -5.660 3.224 -35.320 1.00 79.31 386 TYR A N 1
ATOM 3063 C CA . TYR A 1 386 ? -5.742 3.645 -33.927 1.00 79.31 386 TYR A CA 1
ATOM 3064 C C . TYR A 1 386 ? -4.339 3.901 -33.369 1.00 79.31 386 TYR A C 1
ATOM 3066 O O . TYR A 1 386 ? -3.443 3.066 -33.509 1.00 79.31 386 TYR A O 1
ATOM 3074 N N . SER A 1 387 ? -4.142 5.081 -32.787 1.00 74.38 387 SER A N 1
ATOM 3075 C CA . SER A 1 387 ? -2.878 5.519 -32.189 1.00 74.38 387 SER A CA 1
ATOM 3076 C C . SER A 1 387 ? -2.877 5.423 -30.667 1.00 74.38 387 SER A C 1
ATOM 3078 O O . SER A 1 387 ? -1.806 5.451 -30.071 1.00 74.38 387 SER A O 1
ATOM 3080 N N . GLY A 1 388 ? -4.050 5.314 -30.040 1.00 77.19 388 GLY A N 1
ATOM 3081 C CA . GLY A 1 388 ? -4.171 5.247 -28.589 1.00 77.19 388 GLY A CA 1
ATOM 3082 C C . GLY A 1 388 ? -5.589 4.957 -28.116 1.00 77.19 388 GLY A C 1
ATOM 3083 O O . GLY A 1 388 ? -6.542 4.982 -28.896 1.00 77.19 388 GLY A O 1
ATOM 3084 N N . LEU A 1 389 ? -5.693 4.684 -26.821 1.00 79.12 389 LEU A N 1
ATOM 3085 C CA . LEU A 1 389 ? -6.908 4.343 -26.091 1.00 79.12 389 LEU A CA 1
ATOM 3086 C C . LEU A 1 389 ? -6.955 5.208 -24.824 1.00 79.12 389 LEU A C 1
ATOM 3088 O O . LEU A 1 389 ? -5.922 5.383 -24.179 1.00 79.12 389 LEU A O 1
ATOM 3092 N N . ILE A 1 390 ? -8.123 5.743 -24.474 1.00 75.69 390 ILE A N 1
ATOM 3093 C CA . ILE A 1 390 ? -8.346 6.536 -23.259 1.00 75.69 390 ILE A CA 1
ATOM 3094 C C . ILE A 1 390 ? -9.462 5.861 -22.467 1.00 75.69 390 ILE A C 1
ATOM 3096 O O . ILE A 1 390 ? -10.545 5.625 -23.002 1.00 75.69 390 ILE A O 1
ATOM 3100 N N . ARG A 1 391 ? -9.183 5.553 -21.200 1.00 74.69 391 ARG A N 1
ATOM 3101 C CA . ARG A 1 391 ? -10.184 5.084 -20.237 1.00 74.69 391 ARG A CA 1
ATOM 3102 C C . ARG A 1 391 ? -10.517 6.225 -19.286 1.00 74.69 391 ARG A C 1
ATOM 3104 O O . ARG A 1 391 ? -9.601 6.909 -18.825 1.00 74.69 391 ARG A O 1
ATOM 3111 N N . THR A 1 392 ? -11.795 6.426 -19.026 1.00 75.25 392 THR A N 1
ATOM 3112 C CA . THR A 1 392 ? -12.317 7.426 -18.091 1.00 75.25 392 THR A CA 1
ATOM 3113 C C . THR A 1 392 ? -12.988 6.715 -16.917 1.00 75.25 392 THR A C 1
ATOM 3115 O O . THR A 1 392 ? -13.127 5.492 -16.907 1.00 75.25 392 THR A O 1
ATOM 3118 N N . ASP A 1 393 ? -13.381 7.468 -15.895 1.00 69.25 393 ASP A N 1
ATOM 3119 C CA . ASP A 1 393 ? -14.206 6.982 -14.788 1.00 69.25 393 ASP A CA 1
ATOM 3120 C C . ASP A 1 393 ? -15.719 6.985 -15.120 1.00 69.25 393 ASP A C 1
ATOM 3122 O O . ASP A 1 393 ? -16.554 7.001 -14.217 1.00 69.25 393 ASP A O 1
ATOM 3126 N N . ASP A 1 394 ? -16.072 6.945 -16.415 1.00 75.44 394 ASP A N 1
ATOM 3127 C CA . ASP A 1 394 ? -17.453 6.926 -16.925 1.00 75.44 394 ASP A CA 1
ATOM 3128 C C . ASP A 1 394 ? -18.070 5.513 -16.876 1.00 75.44 394 ASP A C 1
ATOM 3130 O O . ASP A 1 394 ? -17.754 4.734 -15.988 1.00 75.44 394 ASP A O 1
ATOM 3134 N N . ASP A 1 395 ? -18.965 5.157 -17.805 1.00 70.75 395 ASP A N 1
ATOM 3135 C CA . ASP A 1 395 ? -19.762 3.918 -17.810 1.00 70.75 395 ASP A CA 1
ATOM 3136 C C . ASP A 1 395 ? -18.972 2.652 -17.461 1.00 70.75 395 ASP A C 1
ATOM 3138 O O . ASP A 1 395 ? -19.378 1.904 -16.578 1.00 70.75 395 ASP A O 1
ATOM 3142 N N . LEU A 1 396 ? -17.819 2.410 -18.096 1.00 64.12 396 LEU A N 1
ATOM 3143 C CA . LEU A 1 396 ? -17.043 1.193 -17.838 1.00 64.12 396 LEU A CA 1
ATOM 3144 C C . LEU A 1 396 ? -16.509 1.118 -16.405 1.00 64.12 396 LEU A C 1
ATOM 3146 O O . LEU A 1 396 ? -16.323 0.021 -15.885 1.00 64.12 396 LEU A O 1
ATOM 3150 N N . TYR A 1 397 ? -16.235 2.265 -15.786 1.00 66.69 397 TYR A N 1
ATOM 3151 C CA . TYR A 1 397 ? -15.758 2.342 -14.411 1.00 66.69 397 TYR A CA 1
ATOM 3152 C C . TYR A 1 397 ? -16.912 2.390 -13.409 1.00 66.69 397 TYR A C 1
ATOM 3154 O O . TYR A 1 397 ? -16.864 1.755 -12.359 1.00 66.69 397 TYR A O 1
ATOM 3162 N N . PHE A 1 398 ? -17.960 3.131 -13.749 1.00 65.06 398 PHE A N 1
ATOM 3163 C CA . PHE A 1 398 ? -19.157 3.339 -12.952 1.00 65.06 398 PHE A CA 1
ATOM 3164 C C . PHE A 1 398 ? -20.006 2.070 -12.830 1.00 65.06 398 PHE A C 1
ATOM 3166 O O . PHE A 1 398 ? -20.526 1.787 -11.751 1.00 65.06 398 PHE A O 1
ATOM 3173 N N . ASP A 1 399 ? -20.115 1.299 -13.915 1.00 61.47 399 ASP A N 1
ATOM 3174 C CA . ASP A 1 399 ? -20.851 0.034 -13.959 1.00 61.47 399 ASP A CA 1
ATOM 3175 C C . ASP A 1 399 ? -20.002 -1.156 -13.478 1.00 61.47 399 ASP A C 1
ATOM 3177 O O . ASP A 1 399 ? -20.518 -2.270 -13.338 1.00 61.47 399 ASP A O 1
ATOM 3181 N N . ALA A 1 400 ? -18.703 -0.957 -13.220 1.00 55.94 400 ALA A N 1
ATOM 3182 C CA . ALA A 1 400 ? -17.847 -2.023 -12.720 1.00 55.94 400 ALA A CA 1
ATOM 3183 C C . ALA A 1 400 ? -18.267 -2.440 -11.295 1.00 55.94 400 ALA A C 1
ATOM 3185 O O . ALA A 1 400 ? -18.421 -1.579 -10.421 1.00 55.94 400 ALA A O 1
ATOM 3186 N N . PRO A 1 401 ? -18.388 -3.753 -11.011 1.00 45.19 401 PRO A N 1
ATOM 3187 C CA . PRO A 1 401 ? -18.772 -4.238 -9.683 1.00 45.19 401 PRO A CA 1
ATOM 3188 C C . PRO A 1 401 ? -17.772 -3.837 -8.595 1.00 45.19 401 PRO A C 1
ATOM 3190 O O . PRO A 1 401 ? -18.150 -3.636 -7.441 1.00 45.19 401 PRO A O 1
ATOM 3193 N N . SER A 1 402 ? -16.497 -3.691 -8.956 1.00 49.03 402 SER A N 1
ATOM 3194 C CA . SER A 1 402 ? -15.449 -3.186 -8.083 1.00 49.03 402 SER A CA 1
ATOM 3195 C C . SER A 1 402 ? -14.340 -2.489 -8.873 1.00 49.03 402 SER A C 1
ATOM 3197 O O . SER A 1 402 ? -14.113 -2.762 -10.051 1.00 49.03 402 SER A O 1
ATOM 3199 N N . ILE A 1 403 ? -13.561 -1.647 -8.184 1.00 48.00 403 ILE A N 1
ATOM 3200 C CA . ILE A 1 403 ? -12.331 -1.053 -8.737 1.00 48.00 403 ILE A CA 1
ATOM 3201 C C . ILE A 1 403 ? -11.377 -2.156 -9.230 1.00 48.00 403 ILE A C 1
ATOM 3203 O O . ILE A 1 403 ? -10.680 -1.976 -10.223 1.00 48.00 403 ILE A O 1
ATOM 3207 N N . LYS A 1 404 ? -11.356 -3.320 -8.565 1.00 46.66 404 LYS A N 1
ATOM 3208 C CA . LYS A 1 404 ? -10.470 -4.434 -8.927 1.00 46.66 404 LYS A CA 1
ATOM 3209 C C . LYS A 1 404 ? -10.832 -5.047 -10.280 1.00 46.66 404 LYS A C 1
ATOM 3211 O O . LYS A 1 404 ? -9.917 -5.369 -11.027 1.00 46.66 404 LYS A O 1
ATOM 3216 N N . ASP A 1 405 ? -12.110 -5.124 -10.641 1.00 48.31 405 ASP A N 1
ATOM 3217 C CA . ASP A 1 405 ? -12.537 -5.705 -11.925 1.00 48.31 405 ASP A CA 1
ATOM 3218 C C . ASP A 1 405 ? -11.995 -4.945 -13.143 1.00 48.31 405 ASP A C 1
ATOM 3220 O O . ASP A 1 405 ? -11.816 -5.515 -14.216 1.00 48.31 405 ASP A O 1
ATOM 3224 N N . ILE A 1 406 ? -11.690 -3.657 -12.979 1.00 52.97 406 ILE A N 1
ATOM 3225 C CA . ILE A 1 406 ? -11.204 -2.793 -14.061 1.00 52.97 406 ILE A CA 1
ATOM 3226 C C . ILE A 1 406 ? -9.698 -2.971 -14.306 1.00 52.97 406 ILE A C 1
ATOM 3228 O O . ILE A 1 406 ? -9.234 -2.786 -15.438 1.00 52.97 406 ILE A O 1
ATOM 3232 N N . TYR A 1 407 ? -8.941 -3.308 -13.254 1.00 49.62 407 TYR A N 1
ATOM 3233 C CA . TYR A 1 407 ? -7.471 -3.336 -13.249 1.00 49.62 407 TYR A CA 1
ATOM 3234 C C . TYR A 1 407 ? -6.867 -4.743 -13.140 1.00 49.62 407 TYR A C 1
ATOM 3236 O O . TYR A 1 407 ? -5.647 -4.880 -13.200 1.00 49.62 407 TYR A O 1
ATOM 3244 N N . VAL A 1 408 ? -7.682 -5.788 -12.978 1.00 36.81 408 VAL A N 1
ATOM 3245 C CA . VAL A 1 408 ? -7.224 -7.183 -13.021 1.00 36.81 408 VAL A CA 1
ATOM 3246 C C . VAL A 1 408 ? -7.281 -7.674 -14.466 1.00 36.81 408 VAL A C 1
ATOM 3248 O O . VAL A 1 408 ? -8.305 -8.203 -14.872 1.00 36.81 408 VAL A O 1
ATOM 3251 N N . TYR A 1 409 ? -6.195 -7.474 -15.222 1.00 34.47 409 TYR A N 1
ATOM 3252 C CA . TYR A 1 409 ? -5.718 -8.335 -16.321 1.00 34.47 409 TYR A CA 1
ATOM 3253 C C . TYR A 1 409 ? -4.248 -8.044 -16.624 1.00 34.47 409 TYR A C 1
ATOM 3255 O O . TYR A 1 409 ? -3.921 -6.863 -16.882 1.00 34.47 409 TYR A O 1
#

pLDDT: mean 73.45, std 18.87, range [28.09, 96.25]

Sequence (409 aa):
ALKEEQLTADREKQAAVQRQINSKLSEIETLESNLTKLTAELGSLESRINDKVQIKSSLENELKNLGGIDSIQKAIALNDVEKDIINLEKQKQQALISLNQDEISKAGLDIEKYNLEKELLETASDKARLDEGIKVAEQVIASNQPKTTSFNQTLSQLNNDISEVNQKGIDLQDKLVKAQDNLVAQKEAEEVIRQVKMAHKENPEQSIGVVTFNAPQQSLILDLMEANIPTLLRDPALFFVKNIENVQGDERDLIIFSTAYAKDNSGKLQLRFGSLNQVGGEHRLNVAVTRAKRRIIMITSIKSYDLQADQTKNLGPKLFRDYLEYVENLTSKKELAKEAPVNKHSAEWYLKSRMISEFEIDQRYQLKEALPFVDISVLDTQKNRYSGLIRTDDDLYFDAPSIKDIYVY

Radius of gyration: 35.36 Å; chains: 1; bounding box: 104×75×76 Å